Protein AF-0000000067174145 (afdb_homodimer)

Nearest PDB structures (foldseek):
  3rpp-assembly1_A  TM=6.676E-01  e=1.504E-06  Homo sapiens
  5cnw-assembly1_A  TM=6.931E-01  e=2.885E-06  Deinococcus radiodurans R1 = ATCC 13939 = DSM 20539
  3rpp-assembly2_B  TM=6.486E-01  e=1.770E-06  Homo sapiens
  6ghb-assembly2_D  TM=6.684E-01  e=1.829E-05  Geobacillus kaustophilus HTA426
  6gho-assembly1_B  TM=6.314E-01  e=4.862E-05  Geobacillus kaustophilus HTA426

Sequence (446 aa):
MQVKPGTVVLFSDVVCGWATVALHRFYQARERAGLSDALHVDHQLYLLEDVNRFPIPKRFLDSEIPVVGALAPDFGWAPWQGEASEWPITSLLANEAVHAAKRQSPKAAEQLDMAIRHAFFTDSRPISLLHEIVDIAGGCADVDAEALRRDLDEGTARAEMMRTYRAHADDVQGSPHFFLADGSDVHNPGIELHWEGEPGSGFPVVDTDDPSAIDELVRRAANMQVKPGTVVLFSDVVCGWATVALHRFYQARERAGLSDALHVDHQLYLLEDVNRFPIPKRFLDSEIPVVGALAPDFGWAPWQGEASEWPITSLLANEAVHAAKRQSPKAAEQLDMAIRHAFFTDSRPISLLHEIVDIAGGCADVDAEALRRDLDEGTARAEMMRTYRAHADDVQGSPHFFLADGSDVHNPGIELHWEGEPGSGFPVVDTDDPSAIDELVRRAAN

Organism: Mycolicibacterium smegmatis (strain ATCC 700084 / mc(2)155) (NCBI:txid246196)

pLDDT: mean 97.13, std 3.74, range [70.5, 99.0]

Foldseek 3Di:
DADDAQEKEKEAFLQDLLLLLLLVLLCVLCVVVVSNPRHFYHYAYDWVCVVVVFFPDLLLVQQAQVVSCVSPVPLQFDRQDDDPVLAARGCLLLSLLLQQLVVQHRLSSSQLSNLLSCCVGHVNHRSVDLVSSLVSSVPGPSGPSVSSSVCSVVVVRPPVRVVVCVVCNVVAPHHIKIAANVGDIDDSFQWDWDWDDDRSPTHIDTPTGDSCRSSVVSVRSND/DADDAQEKEKEAFLQDLLLLLLLVLLCVLCVVVVCNPRHFYRYAYDWVCVVVVFFPDLLLVQQAQVVSCVSPVVLQFDRQDDDPVLAARGCLLLSLLLQQLVVQHRLSSSQLSNLLSCCVGHVNHRSVDLVSSLVSSVPGPSGPSVSSSVCSVVVVRPPVRVVVCVVCNVVAPHPIKIAANVGDIDDSFQWDWDWDDDRSPTHIDTPTGDSCRSSVVSVRSND

Solvent-accessible surface area (backbone atoms only — not comparable to full-atom values): 23559 Å² total; per-residue (Å²): 133,92,45,55,83,38,25,34,37,34,31,29,34,74,84,34,61,63,29,49,47,52,48,55,49,37,55,52,41,28,48,76,69,70,29,69,89,57,50,42,64,46,79,39,56,39,59,56,41,68,76,70,68,44,62,48,53,61,57,44,46,62,41,39,47,65,54,49,25,70,77,40,64,87,74,49,65,43,77,77,75,59,60,52,44,54,34,49,33,46,56,65,59,43,51,37,47,27,48,40,30,38,74,76,30,58,65,17,16,53,51,43,44,52,51,52,32,42,34,43,41,46,62,44,43,42,51,46,35,68,68,51,45,36,56,57,28,61,75,36,92,67,38,60,31,69,61,45,47,52,35,63,44,37,28,70,33,30,32,65,48,39,50,54,26,70,72,40,52,88,77,50,89,47,61,23,24,38,36,29,50,88,68,52,69,44,64,42,67,36,54,41,66,48,72,44,69,54,89,59,76,31,39,70,41,76,75,43,78,39,75,62,41,38,47,49,50,48,56,59,32,71,106,132,92,42,55,84,38,27,34,36,33,30,28,34,75,84,36,61,62,28,49,48,50,49,56,50,35,54,50,42,29,48,76,69,71,29,70,89,57,51,44,64,45,80,40,56,39,59,57,41,69,76,69,70,44,62,47,52,63,55,44,47,65,41,38,48,65,53,51,26,70,77,39,65,86,74,49,66,43,77,77,76,59,60,52,43,53,34,49,32,46,57,65,60,43,51,38,48,27,49,39,29,40,73,76,31,58,65,15,16,53,50,44,43,51,50,50,32,42,33,45,43,47,64,44,42,44,49,46,34,68,68,51,45,36,55,56,28,63,75,37,92,66,38,62,31,68,61,45,47,52,35,63,44,39,27,69,32,31,32,65,47,40,50,54,24,70,72,40,52,88,78,49,89,47,62,23,23,39,35,29,49,88,67,51,68,44,65,42,67,38,54,43,66,48,73,45,70,54,88,58,77,29,40,68,41,78,73,43,78,38,74,62,42,38,46,50,52,48,56,59,33,72,106

InterPro domains:
  IPR036249 Thioredoxin-like superfamily [SSF52833] (5-183)

Radius of gyration: 23.61 Å; Cα contacts (8 Å, |Δi|>4): 870; chains: 2; bounding box: 44×69×48 Å

Structure (mmCIF, N/CA/C/O backbone):
data_AF-0000000067174145-model_v1
#
loop_
_entity.id
_entity.type
_entity.pdbx_description
1 polymer 'Dithiol-disulfide isomerase'
#
loop_
_atom_site.group_PDB
_atom_site.id
_atom_site.type_symbol
_atom_site.label_atom_id
_atom_site.label_alt_id
_atom_site.label_comp_id
_atom_site.label_asym_id
_atom_site.label_entity_id
_atom_site.label_seq_id
_atom_site.pdbx_PDB_ins_code
_atom_site.Cartn_x
_atom_site.Cartn_y
_atom_site.Cartn_z
_atom_site.occupancy
_atom_site.B_iso_or_equiv
_atom_site.auth_seq_id
_atom_site.auth_comp_id
_atom_site.auth_asym_id
_atom_site.auth_atom_id
_atom_site.pdbx_PDB_model_num
ATOM 1 N N . MET A 1 1 ? -18.219 23.094 -0.366 1 81.75 1 MET A N 1
ATOM 2 C CA . MET A 1 1 ? -18.156 22.078 0.681 1 81.75 1 MET A CA 1
ATOM 3 C C . MET A 1 1 ? -18.703 22.609 1.998 1 81.75 1 MET A C 1
ATOM 5 O O . MET A 1 1 ? -18.438 23.766 2.367 1 81.75 1 MET A O 1
ATOM 9 N N . GLN A 1 2 ? -19.562 21.906 2.637 1 86.88 2 GLN A N 1
ATOM 10 C CA . GLN A 1 2 ? -20.109 22.312 3.928 1 86.88 2 GLN A CA 1
ATOM 11 C C . GLN A 1 2 ? -19.234 21.797 5.074 1 86.88 2 GLN A C 1
ATOM 13 O O . GLN A 1 2 ? -18.953 20.609 5.148 1 86.88 2 GLN A O 1
ATOM 18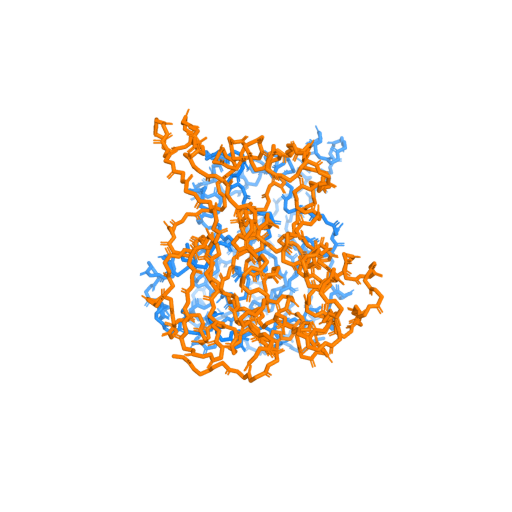 N N . VAL A 1 3 ? -18.766 22.734 5.945 1 95.44 3 VAL A N 1
ATOM 19 C CA . VAL A 1 3 ? -17.922 22.422 7.094 1 95.44 3 VAL A CA 1
ATOM 20 C C . VAL A 1 3 ? -18.703 22.625 8.383 1 95.44 3 VAL A C 1
ATOM 22 O O . VAL A 1 3 ? -19.328 23.656 8.578 1 95.44 3 VAL A O 1
ATOM 25 N N . LYS A 1 4 ? -18.75 21.688 9.297 1 92.44 4 LYS A N 1
ATOM 26 C CA . LYS A 1 4 ? -19.453 21.75 10.57 1 92.44 4 LYS A CA 1
ATOM 27 C C . LYS A 1 4 ? -18.797 22.734 11.531 1 92.44 4 LYS A C 1
ATOM 29 O O . LYS A 1 4 ? -17.562 22.812 11.594 1 92.44 4 LYS A O 1
ATOM 34 N N . PRO A 1 5 ? -19.656 23.391 12.266 1 90.38 5 PRO A N 1
ATOM 35 C CA . PRO A 1 5 ? -19.047 24.234 13.297 1 90.38 5 PRO A CA 1
ATOM 36 C C . PRO A 1 5 ? -18.172 23.438 14.266 1 90.38 5 PRO A C 1
ATOM 38 O O . PRO A 1 5 ? -18.484 22.297 14.594 1 90.38 5 PRO A O 1
ATOM 41 N N . GLY A 1 6 ? -17.078 24.062 14.734 1 92.25 6 GLY A N 1
ATOM 42 C CA . GLY A 1 6 ? -16.172 23.406 15.656 1 92.25 6 GLY A CA 1
ATOM 43 C C . GLY A 1 6 ? -15.195 22.469 14.969 1 92.25 6 GLY A C 1
ATOM 44 O O . GLY A 1 6 ? -14.516 21.672 15.633 1 92.25 6 GLY A O 1
ATOM 45 N N . THR A 1 7 ? -15.18 22.547 13.625 1 95.94 7 THR A N 1
ATOM 46 C CA . THR A 1 7 ? -14.242 21.703 12.883 1 95.94 7 THR A CA 1
ATOM 47 C C . THR A 1 7 ? -13.516 22.516 11.82 1 95.94 7 THR A C 1
ATOM 49 O O . THR A 1 7 ? -14 23.562 11.391 1 95.94 7 THR A O 1
ATOM 52 N N . VAL A 1 8 ? -12.344 22.078 11.453 1 97.88 8 VAL A N 1
ATOM 53 C CA . VAL A 1 8 ? -11.656 22.484 10.234 1 97.88 8 VAL A CA 1
ATOM 54 C C . VAL A 1 8 ? -11.445 21.266 9.336 1 97.88 8 VAL A C 1
ATOM 56 O O . VAL A 1 8 ? -10.953 20.234 9.789 1 97.88 8 VAL A O 1
ATOM 59 N N . VAL A 1 9 ? -11.922 21.391 8.133 1 98.5 9 VAL A N 1
ATOM 60 C CA . VAL A 1 9 ? -11.672 20.312 7.184 1 98.5 9 VAL A CA 1
ATOM 61 C C . VAL A 1 9 ? -10.273 20.469 6.582 1 98.5 9 VAL A C 1
ATOM 63 O O . VAL A 1 9 ? -9.906 21.547 6.129 1 98.5 9 VAL A O 1
ATOM 66 N N . LEU A 1 10 ? -9.492 19.484 6.633 1 98.81 10 LEU A N 1
ATOM 67 C CA . LEU A 1 10 ? -8.148 19.5 6.074 1 98.81 10 LEU A CA 1
ATOM 68 C C . LEU A 1 10 ? -7.992 18.438 4.996 1 98.81 10 LEU A C 1
ATOM 70 O O . LEU A 1 10 ? -8.086 17.234 5.277 1 98.81 10 LEU A O 1
ATOM 74 N N . PHE A 1 11 ? -7.84 18.812 3.756 1 98.94 11 PHE A N 1
ATOM 75 C CA . PHE A 1 11 ? -7.355 17.906 2.719 1 98.94 11 PHE A CA 1
ATOM 76 C C . PHE A 1 11 ? -5.836 17.828 2.725 1 98.94 11 PHE A C 1
ATOM 78 O O . PHE A 1 11 ? -5.16 18.859 2.559 1 98.94 11 PHE A O 1
ATOM 85 N N . SER A 1 12 ? -5.297 16.672 2.951 1 98.88 12 SER A N 1
ATOM 86 C CA . SER A 1 12 ? -3.85 16.5 2.996 1 98.88 12 SER A CA 1
ATOM 87 C C . SER A 1 12 ? -3.465 15.039 2.756 1 98.88 12 SER A C 1
ATOM 89 O O . SER A 1 12 ? -4.332 14.172 2.635 1 98.88 12 SER A O 1
ATOM 91 N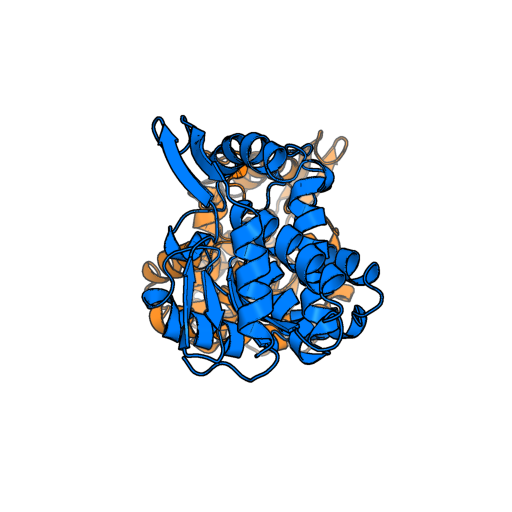 N . ASP A 1 13 ? -2.229 14.812 2.535 1 98.94 13 ASP A N 1
ATOM 92 C CA . ASP A 1 13 ? -1.572 13.508 2.57 1 98.94 13 ASP A CA 1
ATOM 93 C C . ASP A 1 13 ? -0.642 13.391 3.775 1 98.94 13 ASP A C 1
ATOM 95 O O . ASP A 1 13 ? 0.104 14.328 4.082 1 98.94 13 ASP A O 1
ATOM 99 N N . VAL A 1 14 ? -0.63 12.273 4.441 1 98.94 14 VAL A N 1
ATOM 100 C CA . VAL A 1 14 ? 0.154 12.086 5.656 1 98.94 14 VAL A CA 1
ATOM 101 C C . VAL A 1 14 ? 1.643 12.188 5.332 1 98.94 14 VAL A C 1
ATOM 103 O O . VAL A 1 14 ? 2.465 12.391 6.227 1 98.94 14 VAL A O 1
ATOM 106 N N . VAL A 1 15 ? 2.031 12.148 4.066 1 98.88 15 VAL A N 1
ATOM 107 C CA . VAL A 1 15 ? 3.447 12.117 3.711 1 98.88 15 VAL A CA 1
ATOM 108 C C . VAL A 1 15 ? 3.889 13.5 3.238 1 98.88 15 VAL A C 1
ATOM 110 O O . VAL A 1 15 ? 5.012 13.672 2.758 1 98.88 15 VAL A O 1
AT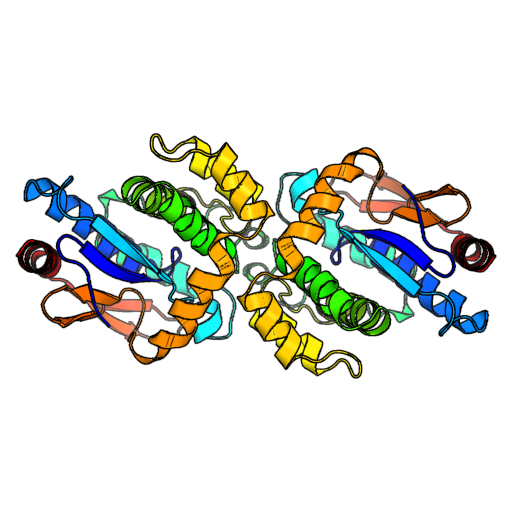OM 113 N N . CYS A 1 16 ? 3.051 14.461 3.314 1 98.81 16 CYS A N 1
ATOM 114 C CA . CYS A 1 16 ? 3.393 15.82 2.914 1 98.81 16 CYS A CA 1
ATOM 115 C C . CYS A 1 16 ? 4.047 16.578 4.062 1 98.81 16 CYS A C 1
ATOM 117 O O . CYS A 1 16 ? 3.406 16.844 5.082 1 98.81 16 CYS A O 1
ATOM 119 N N . GLY A 1 17 ? 5.254 16.984 3.863 1 98.62 17 GLY A N 1
ATOM 120 C CA . GLY A 1 17 ? 5.98 17.719 4.887 1 98.62 17 GLY A CA 1
ATOM 121 C C . GLY A 1 17 ? 5.348 19.062 5.219 1 98.62 17 GLY A C 1
ATOM 122 O O . GLY A 1 17 ? 5.336 19.469 6.379 1 98.62 17 GLY A O 1
ATOM 123 N N . TRP A 1 18 ? 4.832 19.734 4.234 1 98.56 18 TRP A N 1
ATOM 124 C CA . TRP A 1 18 ? 4.211 21.047 4.438 1 98.56 18 TRP A CA 1
ATOM 125 C C . TRP A 1 18 ? 2.934 20.922 5.258 1 98.56 18 TRP A C 1
ATOM 127 O O . TRP A 1 18 ? 2.684 21.719 6.156 1 98.56 18 TRP A O 1
ATOM 137 N N . ALA A 1 19 ? 2.17 19.906 4.953 1 98.88 19 ALA A N 1
ATOM 138 C CA . ALA A 1 19 ? 0.978 19.641 5.754 1 98.88 19 ALA A CA 1
ATOM 139 C C . ALA A 1 19 ? 1.351 19.281 7.195 1 98.88 19 ALA A C 1
ATOM 141 O O . ALA A 1 19 ? 0.625 19.625 8.133 1 98.88 19 ALA A O 1
ATOM 142 N N . THR A 1 20 ? 2.445 18.609 7.363 1 98.94 20 THR A N 1
ATOM 143 C CA . THR A 1 20 ? 2.916 18.234 8.695 1 98.94 20 THR A CA 1
ATOM 144 C C . THR A 1 20 ? 3.287 19.484 9.5 1 98.94 20 THR A C 1
ATOM 146 O O . THR A 1 20 ? 2.914 19.609 10.664 1 98.94 20 THR A O 1
ATOM 149 N N . VAL A 1 21 ? 3.965 20.391 8.852 1 98.88 21 VAL A N 1
ATOM 150 C CA . VAL A 1 21 ? 4.293 21.656 9.5 1 98.88 21 VAL A CA 1
ATOM 151 C C . VAL A 1 21 ? 3.008 22.391 9.891 1 98.88 21 VAL A C 1
ATOM 153 O O . VAL A 1 21 ? 2.863 22.844 11.023 1 98.88 21 VAL A O 1
ATOM 156 N N . ALA A 1 22 ? 2.08 22.5 8.969 1 98.81 22 ALA A N 1
ATOM 157 C CA . ALA A 1 22 ? 0.828 23.203 9.203 1 98.81 22 ALA A CA 1
ATOM 158 C C . ALA A 1 22 ? 0.054 22.594 10.367 1 98.81 22 ALA A C 1
ATOM 160 O O . ALA A 1 22 ? -0.453 23.312 11.234 1 98.81 22 ALA A O 1
ATOM 161 N N . LEU A 1 23 ? -0.025 21.297 10.422 1 98.81 23 LEU A N 1
ATOM 162 C CA . LEU A 1 23 ? -0.75 20.609 11.477 1 98.81 23 LEU A CA 1
ATOM 163 C C . LEU A 1 23 ? -0.052 20.781 12.82 1 98.81 23 LEU A C 1
ATOM 165 O O . LEU A 1 23 ? -0.708 20.984 13.844 1 98.81 23 LEU A O 1
ATOM 169 N N . HIS A 1 24 ? 1.237 20.641 12.789 1 98.75 24 HIS A N 1
ATOM 170 C CA . HIS A 1 24 ? 2.025 20.844 14 1 98.75 24 HIS A CA 1
ATOM 171 C C . HIS A 1 24 ? 1.768 22.219 14.594 1 98.75 24 HIS A C 1
ATOM 173 O O . HIS A 1 24 ? 1.488 22.344 15.789 1 98.75 24 HIS A O 1
ATOM 179 N N . ARG A 1 25 ? 1.806 23.234 13.789 1 98.62 25 ARG A N 1
ATOM 180 C CA . ARG A 1 25 ? 1.534 24.609 14.211 1 98.62 25 ARG A CA 1
ATOM 181 C C . ARG A 1 25 ? 0.078 24.766 14.633 1 98.62 25 ARG A C 1
ATOM 183 O O . ARG A 1 25 ? -0.216 25.469 15.609 1 98.62 25 ARG A O 1
ATOM 190 N N . PHE A 1 26 ? -0.801 24.125 13.891 1 98.69 26 PHE A N 1
ATOM 191 C CA . PHE A 1 26 ? -2.227 24.219 14.18 1 98.69 26 PHE A CA 1
ATOM 192 C C . PHE A 1 26 ? -2.529 23.688 15.578 1 98.69 26 PHE A C 1
ATOM 194 O O . PHE A 1 26 ? -3.238 24.344 16.344 1 98.69 26 PHE A O 1
ATOM 201 N N . TYR A 1 27 ? -1.997 22.516 15.914 1 98.5 27 TYR A N 1
ATOM 202 C CA . TYR A 1 27 ? -2.279 21.922 17.203 1 98.5 27 TYR A CA 1
ATOM 203 C C . TYR A 1 27 ? -1.703 22.75 18.344 1 98.5 27 TYR A C 1
ATOM 205 O O . TYR A 1 27 ? -2.318 22.891 19.406 1 98.5 27 TYR A O 1
ATOM 213 N N . GLN A 1 28 ? -0.579 23.359 18.141 1 98.06 28 GLN A N 1
ATOM 214 C CA . GLN A 1 28 ? -0.002 24.25 19.141 1 98.06 28 GLN A CA 1
ATOM 215 C C . GLN A 1 28 ? -0.863 25.5 19.312 1 98.06 28 GLN A C 1
ATOM 217 O O . GLN A 1 28 ? -1.143 25.906 20.438 1 98.06 28 GLN A O 1
ATOM 222 N N . ALA A 1 29 ? -1.245 26.062 18.203 1 98.31 29 ALA A N 1
ATOM 223 C CA . ALA A 1 29 ? -2.086 27.266 18.25 1 98.31 29 ALA A CA 1
ATOM 224 C C . ALA A 1 29 ? -3.424 26.969 18.922 1 98.31 29 ALA A C 1
ATOM 226 O O . ALA A 1 29 ? -3.91 27.766 19.719 1 98.31 29 ALA A O 1
ATOM 227 N N . ARG A 1 30 ? -3.986 25.859 18.562 1 98.31 30 ARG A N 1
ATOM 228 C CA . ARG A 1 30 ? -5.25 25.438 19.156 1 98.31 30 ARG A CA 1
ATOM 229 C C . ARG A 1 30 ? -5.137 25.312 20.672 1 98.31 30 ARG A C 1
ATOM 231 O O . ARG A 1 30 ? -6.031 25.734 21.391 1 98.31 30 ARG A O 1
ATOM 238 N N . GLU A 1 31 ? -4.074 24.688 21.109 1 97.94 31 GLU A N 1
ATOM 239 C CA . GLU A 1 31 ? -3.83 24.531 22.547 1 97.94 31 GLU A CA 1
ATOM 240 C C . GLU A 1 31 ? -3.672 25.875 23.234 1 97.94 31 GLU A C 1
ATOM 242 O O . GLU A 1 31 ? -4.258 26.109 24.281 1 97.94 31 GLU A O 1
ATOM 247 N N . ARG A 1 32 ? -2.904 26.797 22.688 1 97.5 32 ARG A N 1
ATOM 248 C CA . ARG A 1 32 ? -2.688 28.125 23.25 1 97.5 32 ARG A CA 1
ATOM 249 C C . ARG A 1 32 ? -4.004 28.875 23.375 1 97.5 32 ARG A C 1
ATOM 251 O O . ARG A 1 32 ? -4.191 29.656 24.312 1 97.5 32 ARG A O 1
ATOM 258 N N . ALA A 1 33 ? -4.895 28.578 22.469 1 97.25 33 ALA A N 1
ATOM 259 C CA . ALA A 1 33 ? -6.172 29.297 22.438 1 97.25 33 ALA A CA 1
ATOM 260 C C . ALA A 1 33 ? -7.184 28.641 23.375 1 97.25 33 ALA A C 1
ATOM 262 O O . ALA A 1 33 ? -8.305 29.141 23.531 1 97.25 33 ALA A O 1
ATOM 263 N N . GLY A 1 34 ? -6.852 27.516 24 1 97.25 34 GLY A N 1
ATOM 264 C CA . GLY A 1 34 ? -7.754 26.812 24.891 1 97.25 34 GLY A CA 1
ATOM 265 C C . GLY A 1 34 ? -8.875 26.094 24.172 1 97.25 34 GLY A C 1
ATOM 266 O O . GLY A 1 34 ? -9.969 25.953 24.703 1 97.25 34 GLY A O 1
ATOM 267 N N . LEU A 1 35 ? -8.625 25.625 22.953 1 97.19 35 LEU A N 1
ATOM 268 C CA . LEU A 1 35 ? -9.688 25.094 22.109 1 97.19 35 LEU A CA 1
ATOM 269 C C . LEU A 1 35 ? -9.453 23.609 21.828 1 97.19 35 LEU A C 1
ATOM 271 O O . LEU A 1 35 ? -10.023 23.062 20.891 1 97.19 35 LEU A O 1
ATOM 275 N N . SER A 1 36 ? -8.648 22.922 22.625 1 95.81 36 SER A N 1
ATOM 276 C CA . SER A 1 36 ? -8.242 21.547 22.375 1 95.81 36 SER A CA 1
ATOM 277 C C . SER A 1 36 ? -9.438 20.609 22.359 1 95.81 36 SER A C 1
ATOM 279 O O . SER A 1 36 ? -9.461 19.609 21.625 1 95.81 36 SER A O 1
ATOM 281 N N . ASP A 1 37 ? -10.469 20.953 23.047 1 94.62 37 ASP A N 1
ATOM 282 C CA . ASP A 1 37 ? -11.633 20.078 23.125 1 94.62 37 ASP A CA 1
ATOM 283 C C . ASP A 1 37 ? -12.789 20.641 22.297 1 94.62 37 ASP A C 1
ATOM 285 O O . ASP A 1 37 ? -13.812 19.969 22.125 1 94.62 37 ASP A O 1
ATOM 289 N N . ALA A 1 38 ? -12.578 21.797 21.719 1 95.5 38 ALA A N 1
ATOM 290 C CA . ALA A 1 38 ? -13.703 22.484 21.078 1 95.5 38 ALA A CA 1
ATOM 291 C C . ALA A 1 38 ? -13.516 22.547 19.562 1 95.5 38 ALA A C 1
ATOM 293 O O . ALA A 1 38 ? -14.484 22.703 18.828 1 95.5 38 ALA A O 1
ATOM 294 N N . LEU A 1 39 ? -12.281 22.438 19.141 1 97.56 39 LEU A N 1
ATOM 295 C CA . LEU A 1 39 ? -11.961 22.531 17.719 1 97.56 39 LEU A CA 1
ATOM 296 C C . LEU A 1 39 ? -11.227 21.297 17.234 1 97.56 39 LEU A C 1
ATOM 298 O O . LEU A 1 39 ? -10.172 20.938 17.766 1 97.56 39 LEU A O 1
ATOM 302 N N . HIS A 1 40 ? -11.805 20.641 16.25 1 97.62 40 HIS A N 1
ATOM 303 C CA . HIS A 1 40 ? -11.227 19.406 15.758 1 97.62 40 HIS A CA 1
ATOM 304 C C . HIS A 1 40 ? -10.891 19.5 14.273 1 97.62 40 HIS A C 1
ATOM 306 O O . HIS A 1 40 ? -11.523 20.266 13.539 1 97.62 40 HIS A O 1
ATOM 312 N N . VAL A 1 41 ? -9.938 18.734 13.875 1 98.56 41 VAL A N 1
ATOM 313 C CA . VAL A 1 41 ? -9.602 18.578 12.461 1 98.56 41 VAL A CA 1
ATOM 314 C C . VAL A 1 41 ? -10.406 17.438 11.852 1 98.56 41 VAL A C 1
ATOM 316 O O . VAL A 1 41 ? -10.445 16.328 12.398 1 98.56 41 VAL A O 1
ATOM 319 N N . ASP A 1 42 ? -11.109 17.688 10.852 1 98.38 42 ASP A N 1
ATOM 320 C CA . ASP A 1 42 ? -11.711 16.656 10.008 1 98.38 42 ASP A CA 1
ATOM 321 C C . ASP A 1 42 ? -10.797 16.312 8.836 1 98.38 42 ASP A C 1
ATOM 323 O O . ASP A 1 42 ? -10.859 16.953 7.785 1 98.38 42 ASP A O 1
ATOM 327 N N . HIS A 1 43 ? -10.031 15.258 9 1 98.69 43 HIS A N 1
ATOM 328 C CA . HIS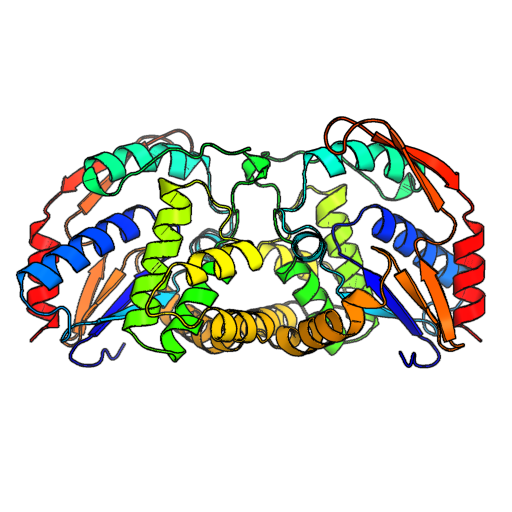 A 1 43 ? -9.055 14.836 8 1 98.69 43 HIS A CA 1
ATOM 329 C C . HIS A 1 43 ? -9.742 14.32 6.742 1 98.69 43 HIS A C 1
ATOM 331 O O . HIS A 1 43 ? -10.617 13.453 6.82 1 98.69 43 HIS A O 1
ATOM 337 N N . GLN A 1 44 ? -9.398 14.867 5.629 1 98.75 44 GLN A N 1
ATOM 338 C CA . GLN A 1 44 ? -9.789 14.391 4.305 1 98.75 44 GLN A CA 1
ATOM 339 C C . GLN A 1 44 ? -8.562 14.055 3.459 1 98.75 44 GLN A C 1
ATOM 341 O O . GLN A 1 44 ? -7.477 14.602 3.688 1 98.75 44 GLN A O 1
ATOM 346 N N . LEU A 1 45 ? -8.773 13.195 2.5 1 98.88 45 LEU A N 1
ATOM 347 C CA . LEU A 1 45 ? -7.664 12.688 1.702 1 98.88 45 LEU A CA 1
ATOM 348 C C . LEU A 1 45 ? -7.355 13.625 0.541 1 98.88 45 LEU A C 1
ATOM 350 O O . LEU A 1 45 ? -8.266 14.102 -0.139 1 98.88 45 LEU A O 1
ATOM 354 N N . TYR A 1 46 ? -6.207 13.938 0.35 1 98.81 46 TYR A N 1
ATOM 355 C CA . TYR A 1 46 ? -5.617 14.422 -0.892 1 98.81 46 TYR A CA 1
ATOM 356 C C . TYR A 1 46 ? -4.379 13.617 -1.261 1 98.81 46 TYR A C 1
ATOM 358 O O . TYR A 1 46 ? -3.264 13.961 -0.86 1 98.81 46 TYR A O 1
ATOM 366 N N . LEU A 1 47 ? -4.551 12.625 -2.07 1 98.81 47 LEU A N 1
ATOM 367 C CA . LEU A 1 47 ? -3.555 11.586 -2.305 1 98.81 47 LEU A CA 1
ATOM 368 C C . LEU A 1 47 ? -2.547 12.031 -3.359 1 98.81 47 LEU A C 1
ATOM 370 O O . LEU A 1 47 ? -2.816 11.93 -4.559 1 98.81 47 LEU A O 1
ATOM 374 N N . LEU A 1 48 ? -1.394 12.352 -2.955 1 98.62 48 LEU A N 1
ATOM 375 C CA . LEU A 1 48 ? -0.413 12.992 -3.826 1 98.62 48 LEU A CA 1
ATOM 376 C C . LEU A 1 48 ? 0.094 12.016 -4.883 1 98.62 48 LEU A C 1
ATOM 378 O O . LEU A 1 48 ? 0.329 12.406 -6.031 1 98.62 48 LEU A O 1
ATOM 382 N N . GLU A 1 49 ? 0.321 10.734 -4.516 1 98.69 49 GLU A N 1
ATOM 383 C CA . GLU A 1 49 ? 0.804 9.758 -5.488 1 98.69 49 GLU A CA 1
ATOM 384 C C . GLU A 1 49 ? -0.196 9.578 -6.629 1 98.69 49 GLU A C 1
ATOM 386 O O . GLU A 1 49 ? 0.188 9.234 -7.75 1 98.69 49 GLU A O 1
ATOM 391 N N . ASP A 1 50 ? -1.466 9.734 -6.316 1 98.38 50 ASP A N 1
ATOM 392 C CA . ASP A 1 50 ? -2.518 9.648 -7.324 1 98.38 50 ASP A CA 1
ATOM 393 C C . ASP A 1 50 ? -2.582 10.922 -8.164 1 98.38 50 ASP A C 1
ATOM 395 O O . ASP A 1 50 ? -2.693 10.859 -9.391 1 98.38 50 ASP A O 1
ATOM 399 N N . VAL A 1 51 ? -2.508 12.117 -7.543 1 97.81 51 VAL A N 1
ATOM 400 C CA . VAL A 1 51 ? -2.545 13.414 -8.211 1 97.81 51 VAL A CA 1
ATOM 401 C C . VAL A 1 51 ? -1.384 13.516 -9.195 1 97.81 51 VAL A C 1
ATOM 403 O O . VAL A 1 51 ? -1.565 13.961 -10.336 1 97.81 51 VAL A O 1
ATOM 406 N N . ASN A 1 52 ? -0.24 13.07 -8.758 1 96.19 52 ASN A N 1
ATOM 407 C CA . ASN A 1 52 ? 0.98 13.227 -9.539 1 96.19 52 ASN A CA 1
ATOM 408 C C . ASN A 1 52 ? 1.213 12.031 -10.461 1 96.19 52 ASN A C 1
ATOM 410 O O . ASN A 1 52 ? 2.004 12.117 -11.406 1 96.19 52 ASN A O 1
ATOM 414 N N . ARG A 1 53 ? 0.564 10.898 -10.203 1 97.56 53 ARG A N 1
ATOM 415 C CA . ARG A 1 53 ? 0.684 9.633 -10.922 1 97.56 53 ARG A CA 1
ATOM 416 C C . ARG A 1 53 ? 2.119 9.117 -10.891 1 97.56 53 ARG A C 1
ATOM 418 O O . ARG A 1 53 ? 2.648 8.68 -11.914 1 97.56 53 ARG A O 1
ATOM 425 N N . PHE A 1 54 ? 2.787 9.234 -9.734 1 97.06 54 PHE A N 1
ATOM 426 C CA . PHE A 1 54 ? 4.078 8.617 -9.453 1 97.06 54 PHE A CA 1
ATOM 427 C C . PHE A 1 54 ? 4.23 8.328 -7.965 1 97.06 54 PHE A C 1
ATOM 429 O O . PHE A 1 54 ? 3.506 8.891 -7.141 1 97.06 54 PHE A O 1
ATOM 436 N N . PRO A 1 55 ? 5.141 7.367 -7.594 1 98.31 55 PRO A N 1
ATOM 437 C CA . PRO A 1 55 ? 5.332 7.02 -6.184 1 98.31 55 PRO A CA 1
ATOM 438 C C . PRO A 1 55 ? 5.773 8.211 -5.336 1 98.31 55 PRO A C 1
ATOM 440 O O . PRO A 1 55 ? 6.215 9.227 -5.875 1 98.31 55 PRO A O 1
ATOM 443 N N . ILE A 1 56 ? 5.535 8.125 -3.936 1 98 56 ILE A N 1
ATOM 444 C CA . ILE A 1 56 ? 6.109 9.117 -3.035 1 98 56 ILE A CA 1
ATOM 445 C C . ILE A 1 56 ? 7.586 9.32 -3.363 1 98 56 ILE A C 1
ATOM 447 O O . ILE A 1 56 ? 8.391 8.391 -3.23 1 98 56 ILE A O 1
ATOM 451 N N . PRO A 1 57 ? 7.934 10.461 -3.748 1 95.94 57 PRO A N 1
ATOM 452 C CA . PRO A 1 57 ? 9.289 10.664 -4.273 1 95.94 57 PRO A CA 1
ATOM 453 C C . PRO A 1 57 ? 10.312 10.93 -3.178 1 95.94 57 PRO A C 1
ATOM 455 O O . PRO A 1 57 ? 10.336 12.016 -2.598 1 95.94 57 PRO A O 1
ATOM 458 N N . LYS A 1 58 ? 11.133 9.953 -2.945 1 96.81 58 LYS A N 1
ATOM 459 C CA . LYS A 1 58 ? 12.125 10.078 -1.879 1 96.81 58 LYS A CA 1
ATOM 460 C C . LYS A 1 58 ? 13.047 11.266 -2.115 1 96.81 58 LYS A C 1
ATOM 462 O O . LYS A 1 58 ? 13.328 12.039 -1.194 1 96.81 58 LYS A O 1
ATOM 467 N N . ARG A 1 59 ? 13.492 11.477 -3.311 1 93.44 59 ARG A N 1
ATOM 468 C CA . ARG A 1 59 ? 14.461 12.523 -3.607 1 93.44 59 ARG A CA 1
ATOM 469 C C . ARG A 1 59 ? 13.859 13.906 -3.363 1 93.44 59 ARG A C 1
ATOM 471 O O . ARG A 1 59 ? 14.555 14.82 -2.914 1 93.44 59 ARG A O 1
ATOM 478 N N . PHE A 1 60 ? 12.523 14 -3.719 1 94 60 PHE A N 1
ATOM 479 C CA . PHE A 1 60 ? 11.836 15.25 -3.438 1 94 60 PHE A CA 1
ATOM 480 C C . PHE A 1 60 ? 11.805 15.531 -1.938 1 94 60 PHE A C 1
ATOM 482 O O . PHE A 1 60 ? 12.148 16.625 -1.498 1 94 60 PHE A O 1
ATOM 489 N N . LEU A 1 61 ? 11.469 14.555 -1.21 1 96.25 61 LEU A N 1
ATOM 490 C CA . LEU A 1 61 ? 11.312 14.727 0.229 1 96.25 61 LEU A CA 1
ATOM 491 C C . LEU A 1 61 ? 12.664 14.906 0.909 1 96.25 61 LEU A C 1
ATOM 493 O O . LEU A 1 61 ? 12.773 15.633 1.899 1 96.25 61 LEU A O 1
ATOM 497 N N . ASP A 1 62 ? 13.688 14.273 0.368 1 95.38 62 ASP A N 1
ATOM 498 C CA . ASP A 1 62 ? 15.039 14.484 0.889 1 95.38 62 ASP A CA 1
ATOM 499 C C . ASP A 1 62 ? 15.43 15.961 0.82 1 95.38 62 ASP A C 1
ATOM 501 O O . ASP A 1 62 ? 16.141 16.453 1.695 1 95.38 62 ASP A O 1
ATOM 505 N N . SER A 1 63 ? 15 16.594 -0.209 1 95.06 63 SER A N 1
ATOM 506 C CA . SER A 1 63 ? 15.297 18.016 -0.381 1 95.06 63 SER A CA 1
ATOM 507 C C . SER A 1 63 ? 14.375 18.891 0.461 1 95.06 63 SER A C 1
ATOM 509 O O . SER A 1 63 ? 14.75 19.984 0.885 1 95.06 63 SER A O 1
ATOM 511 N N . GLU A 1 64 ? 13.164 18.438 0.753 1 95.94 64 GLU A N 1
ATOM 512 C CA . GLU A 1 64 ? 12.156 19.203 1.473 1 95.94 64 GLU A CA 1
ATOM 513 C C . GLU A 1 64 ? 12.375 19.125 2.98 1 95.94 64 GLU A C 1
ATOM 515 O O . GLU A 1 64 ? 12.141 20.109 3.695 1 95.94 64 GLU A O 1
ATOM 520 N N . ILE A 1 65 ? 12.859 18 3.465 1 97.31 65 ILE A N 1
ATOM 521 C CA . ILE A 1 65 ? 12.891 17.688 4.891 1 97.31 65 ILE A CA 1
ATOM 522 C C . ILE A 1 65 ? 13.758 18.719 5.621 1 97.31 65 ILE A C 1
ATOM 524 O O . ILE A 1 65 ? 13.336 19.281 6.633 1 97.31 65 ILE A O 1
ATOM 528 N N . PRO A 1 66 ? 14.945 19.078 5.078 1 96.5 66 PRO A N 1
ATOM 529 C CA . PRO A 1 66 ? 15.711 20.094 5.789 1 96.5 66 PRO A CA 1
ATOM 530 C C . PRO A 1 66 ? 15.008 21.453 5.797 1 96.5 66 PRO A C 1
ATOM 532 O O . PRO A 1 66 ? 15.148 22.219 6.758 1 96.5 66 PRO A O 1
ATOM 535 N N . VAL A 1 67 ? 14.281 21.75 4.777 1 97.44 67 VAL A N 1
ATOM 536 C CA . VAL A 1 67 ? 13.609 23.047 4.656 1 97.44 67 VAL A CA 1
ATOM 537 C C . VAL A 1 67 ? 12.438 23.109 5.637 1 97.44 67 VAL A C 1
ATOM 539 O O . VAL A 1 67 ? 12.328 24.062 6.418 1 97.44 67 VAL A O 1
ATOM 542 N N . VAL A 1 68 ? 11.594 22.094 5.664 1 98 68 VAL A N 1
ATOM 543 C CA . VAL A 1 68 ? 10.469 22.109 6.59 1 98 68 VAL A CA 1
ATOM 544 C C . VAL A 1 68 ? 10.977 21.922 8.023 1 98 68 VAL A C 1
ATOM 546 O O . VAL A 1 68 ? 10.375 22.438 8.969 1 98 68 VAL A O 1
ATOM 549 N N . GLY A 1 69 ? 12.078 21.219 8.164 1 98.19 69 GLY A N 1
ATOM 550 C CA . GLY A 1 69 ? 12.695 21.094 9.469 1 98.19 69 GLY A CA 1
ATOM 551 C C . GLY A 1 69 ? 13.062 22.422 10.094 1 98.19 69 GLY A C 1
ATOM 552 O O . GLY A 1 69 ? 12.938 22.609 11.305 1 98.19 69 GLY A O 1
ATOM 553 N N . ALA A 1 70 ? 13.484 23.359 9.281 1 97.62 70 ALA A N 1
ATOM 554 C CA . ALA A 1 70 ? 13.836 24.688 9.758 1 97.62 70 ALA A CA 1
ATOM 555 C C . ALA A 1 70 ? 12.586 25.469 10.18 1 97.62 70 ALA A C 1
ATOM 557 O O . ALA A 1 70 ? 12.648 26.328 11.062 1 97.62 70 ALA A O 1
ATOM 558 N N . LEU A 1 71 ? 11.477 25.156 9.562 1 98 71 LEU A N 1
ATOM 559 C CA . LEU A 1 71 ? 10.227 25.844 9.867 1 98 71 LEU A CA 1
ATOM 560 C C . LEU A 1 71 ? 9.617 25.312 11.164 1 98 71 LEU A C 1
ATOM 562 O O . LEU A 1 71 ? 8.898 26.031 11.852 1 98 71 LEU A O 1
ATOM 566 N N . ALA A 1 72 ? 9.852 24.062 11.469 1 97.94 72 ALA A N 1
ATOM 567 C CA . ALA A 1 72 ? 9.367 23.406 12.672 1 97.94 72 ALA A CA 1
ATOM 568 C C . ALA A 1 72 ? 10.461 22.547 13.312 1 97.94 72 ALA A C 1
ATOM 570 O O . ALA A 1 72 ? 10.344 21.328 13.383 1 97.94 72 ALA A O 1
ATOM 571 N N . PRO A 1 73 ? 11.453 23.188 13.93 1 97.44 73 PRO A N 1
ATOM 572 C CA . PRO A 1 73 ? 12.641 22.469 14.383 1 97.44 73 PRO A CA 1
ATOM 573 C C . PRO A 1 73 ? 12.352 21.531 15.547 1 97.44 73 PRO A C 1
ATOM 575 O O . PRO A 1 73 ? 13.094 20.562 15.766 1 97.44 73 PRO A O 1
ATOM 578 N N . ASP A 1 74 ? 11.312 21.75 16.266 1 98 74 ASP A N 1
ATOM 579 C CA . ASP A 1 74 ? 11.023 20.953 17.453 1 98 74 ASP A CA 1
ATOM 580 C C . ASP A 1 74 ? 10.25 19.688 17.078 1 98 74 ASP A C 1
ATOM 582 O O . ASP A 1 74 ? 9.953 18.859 17.953 1 98 74 ASP A O 1
ATOM 586 N N . PHE A 1 75 ? 9.898 19.5 15.828 1 98.25 75 PHE A N 1
ATOM 587 C CA . PHE A 1 75 ? 9.125 18.344 15.391 1 98.25 75 PHE A CA 1
ATOM 588 C C . PHE A 1 75 ? 9.984 17.078 15.391 1 98.25 75 PHE A C 1
ATOM 590 O O . PHE A 1 75 ? 9.469 15.977 15.531 1 98.25 75 PHE A O 1
ATOM 597 N N . GLY A 1 76 ? 11.266 17.172 15.18 1 98.25 76 GLY A N 1
ATOM 598 C CA . GLY A 1 76 ? 12.164 16.031 15.203 1 98.25 76 GLY A CA 1
ATOM 599 C C . GLY A 1 76 ? 12.414 15.438 13.836 1 98.25 76 GLY A C 1
ATOM 600 O O . GLY A 1 76 ? 12.68 14.242 13.711 1 98.25 76 GLY A O 1
ATOM 601 N N . TRP A 1 77 ? 12.43 16.281 12.812 1 98.38 77 TRP A N 1
ATOM 602 C CA . TRP A 1 77 ? 12.617 15.844 11.43 1 98.38 77 TRP A CA 1
ATOM 603 C C . TRP A 1 77 ? 13.945 15.109 11.266 1 98.38 77 TRP A C 1
ATOM 605 O O . TRP A 1 77 ? 14.953 15.508 11.844 1 98.38 77 TRP A O 1
ATOM 615 N N . ALA A 1 78 ? 13.945 14.031 10.508 1 97.69 78 ALA A N 1
ATOM 616 C CA . ALA A 1 78 ? 15.164 13.305 10.156 1 97.69 78 ALA A CA 1
ATOM 617 C C . ALA A 1 78 ? 15.086 12.773 8.727 1 97.69 78 ALA A C 1
ATOM 619 O O . ALA A 1 78 ? 14.031 12.312 8.281 1 97.69 78 ALA A O 1
ATOM 620 N N . PRO A 1 79 ? 16.219 12.859 8.008 1 96.06 79 PRO A N 1
ATOM 621 C CA . PRO A 1 79 ? 16.234 12.117 6.75 1 96.06 79 PRO A CA 1
ATOM 622 C C . PRO A 1 79 ? 15.977 10.617 6.949 1 96.06 79 PRO A C 1
ATOM 624 O O . PRO A 1 79 ? 16.156 10.102 8.055 1 96.06 79 PRO A O 1
ATOM 627 N N . TRP A 1 80 ? 15.516 9.992 5.934 1 97.88 80 TRP A N 1
ATOM 628 C CA . TRP A 1 80 ? 15.289 8.555 5.992 1 97.88 80 TRP A CA 1
ATOM 629 C C . TRP A 1 80 ? 16.578 7.809 6.32 1 97.88 80 TRP A C 1
ATOM 631 O O . TRP A 1 80 ? 17.594 7.977 5.641 1 97.88 80 TRP A O 1
ATOM 641 N N . GLN A 1 81 ? 16.5 7 7.348 1 97.5 81 GLN A N 1
ATOM 642 C CA . GLN A 1 81 ? 17.703 6.344 7.848 1 97.5 81 GLN A CA 1
ATOM 643 C C . GLN A 1 81 ? 17.734 4.867 7.461 1 97.5 81 GLN A C 1
ATOM 645 O O . GLN A 1 81 ? 18.75 4.195 7.629 1 97.5 81 GLN A O 1
ATOM 650 N N . GLY A 1 82 ? 16.656 4.328 6.938 1 95.75 82 GLY A N 1
ATOM 651 C CA . GLY A 1 82 ? 16.594 2.934 6.531 1 95.75 82 GLY A CA 1
ATOM 652 C C . GLY A 1 82 ? 17.078 2.705 5.109 1 95.75 82 GLY A C 1
ATOM 653 O O . GLY A 1 82 ? 17.578 3.629 4.461 1 95.75 82 GLY A O 1
ATOM 654 N N . GLU A 1 83 ? 17 1.439 4.66 1 96.25 83 GLU A N 1
ATOM 655 C CA . GLU A 1 83 ? 17.297 1.117 3.268 1 96.25 83 GLU A CA 1
ATOM 656 C C . GLU A 1 83 ? 16.359 1.848 2.314 1 96.25 83 GLU A C 1
ATOM 658 O O . GLU A 1 83 ? 15.172 1.987 2.594 1 96.25 83 GLU A O 1
ATOM 663 N N . ALA A 1 84 ? 16.938 2.32 1.211 1 97.56 84 ALA A N 1
ATOM 664 C CA . ALA A 1 84 ? 16.109 3.004 0.216 1 97.56 84 ALA A CA 1
ATOM 665 C C . ALA A 1 84 ? 14.961 2.115 -0.245 1 97.56 84 ALA A C 1
ATOM 667 O O . ALA A 1 84 ? 13.859 2.605 -0.515 1 97.56 84 ALA A O 1
ATOM 668 N N . SER A 1 85 ? 15.188 0.808 -0.268 1 97.75 85 SER A N 1
ATOM 669 C CA . SER A 1 85 ? 14.188 -0.127 -0.764 1 97.75 85 SER A CA 1
ATOM 670 C C . SER A 1 85 ? 13.094 -0.371 0.274 1 97.75 85 SER A C 1
ATOM 672 O O . SER A 1 85 ? 12.125 -1.088 0.01 1 97.75 85 SER A O 1
ATOM 674 N N . GLU A 1 86 ? 13.211 0.222 1.446 1 98.38 86 GLU A N 1
ATOM 675 C CA . GLU A 1 86 ? 12.18 0.122 2.471 1 98.38 86 GLU A CA 1
ATOM 676 C C . GLU A 1 86 ? 11.344 1.397 2.537 1 98.38 86 GLU A C 1
ATOM 678 O O . GLU A 1 86 ? 10.406 1.491 3.334 1 98.38 86 GLU A O 1
ATOM 683 N N . TRP A 1 87 ? 11.656 2.377 1.643 1 98.62 87 TRP A N 1
ATOM 684 C CA . TRP A 1 87 ? 10.898 3.615 1.511 1 98.62 87 TRP A CA 1
ATOM 685 C C . TRP A 1 87 ? 9.453 3.328 1.11 1 98.62 87 TRP A C 1
ATOM 687 O O . TRP A 1 87 ? 9.203 2.602 0.146 1 98.62 87 TRP A O 1
ATOM 697 N N . PRO A 1 88 ? 8.453 3.83 1.921 1 98.81 88 PRO A N 1
ATOM 698 C CA . PRO A 1 88 ? 7.066 3.646 1.487 1 98.81 88 PRO A CA 1
ATOM 699 C C . PRO A 1 88 ? 6.734 4.434 0.222 1 98.81 88 PRO A C 1
ATOM 701 O O . PRO A 1 88 ? 6.875 5.66 0.199 1 98.81 88 PRO A O 1
ATOM 704 N N . ILE A 1 89 ? 6.254 3.775 -0.81 1 98.69 89 ILE A N 1
ATOM 705 C CA . ILE A 1 89 ? 6.031 4.465 -2.076 1 98.69 89 ILE A CA 1
ATOM 706 C C . ILE A 1 89 ? 4.559 4.848 -2.203 1 98.69 89 ILE A C 1
ATOM 708 O O . ILE A 1 89 ? 4.172 5.543 -3.146 1 98.69 89 ILE A O 1
ATOM 712 N N . THR A 1 90 ? 3.723 4.391 -1.284 1 98.88 90 THR A N 1
ATOM 713 C CA . THR A 1 90 ? 2.305 4.727 -1.242 1 98.88 90 THR A CA 1
ATOM 714 C C . THR A 1 90 ? 1.87 5.062 0.182 1 98.88 90 THR A C 1
ATOM 716 O O . THR A 1 90 ? 2.365 4.469 1.144 1 98.88 90 THR A O 1
ATOM 719 N N . SER A 1 91 ? 0.944 5.977 0.302 1 98.94 91 SER A N 1
ATOM 720 C CA . SER A 1 91 ? 0.385 6.359 1.594 1 98.94 91 SER A CA 1
ATOM 721 C C . SER A 1 91 ? -1.104 6.035 1.67 1 98.94 91 SER A C 1
ATOM 723 O O . SER A 1 91 ? -1.788 6.449 2.607 1 98.94 91 SER A O 1
ATOM 725 N N . LEU A 1 92 ? -1.613 5.277 0.677 1 98.94 92 LEU A N 1
ATOM 726 C CA . LEU A 1 92 ? -3.045 5.012 0.592 1 98.94 92 LEU A CA 1
ATOM 727 C C . LEU A 1 92 ? -3.551 4.34 1.863 1 98.94 92 LEU A C 1
ATOM 729 O O . LEU A 1 92 ? -4.512 4.805 2.479 1 98.94 92 LEU A O 1
ATOM 733 N N . LEU A 1 93 ? -2.879 3.318 2.318 1 98.94 93 LEU A N 1
ATOM 734 C CA . LEU A 1 93 ? -3.355 2.57 3.477 1 98.94 93 LEU A CA 1
ATOM 735 C C . LEU A 1 93 ? -3.195 3.387 4.754 1 98.94 93 LEU A C 1
ATOM 737 O O . LEU A 1 93 ? -4.023 3.287 5.668 1 98.94 93 LEU A O 1
ATOM 741 N N . ALA A 1 94 ? -2.078 4.133 4.855 1 98.94 94 ALA A N 1
ATOM 742 C CA . ALA A 1 94 ? -1.868 4.988 6.023 1 98.94 94 ALA A CA 1
ATOM 743 C C . ALA A 1 94 ? -2.984 6.016 6.16 1 98.94 94 ALA A C 1
ATOM 745 O O . ALA A 1 94 ? -3.496 6.246 7.258 1 98.94 94 ALA A O 1
ATOM 746 N N . ASN A 1 95 ? -3.352 6.645 5.039 1 98.94 95 ASN A N 1
ATOM 747 C CA . ASN A 1 95 ? -4.469 7.586 5.059 1 98.94 95 ASN A CA 1
ATOM 748 C C . ASN A 1 95 ? -5.785 6.883 5.375 1 98.94 95 ASN A C 1
ATOM 750 O O . ASN A 1 95 ? -6.621 7.422 6.105 1 98.94 95 ASN A O 1
ATOM 754 N N . GLU A 1 96 ? -5.941 5.699 4.84 1 98.94 96 GLU A N 1
ATOM 755 C CA . GLU A 1 96 ? -7.129 4.918 5.172 1 98.94 96 GLU A CA 1
ATOM 756 C C . GLU A 1 96 ? -7.211 4.645 6.672 1 98.94 96 GLU A C 1
ATOM 758 O O . GLU A 1 96 ? -8.297 4.656 7.25 1 98.94 96 GLU A O 1
ATOM 763 N N . ALA A 1 97 ? -6.098 4.387 7.281 1 99 97 ALA A N 1
ATOM 764 C CA . ALA A 1 97 ? -6.055 4.148 8.719 1 99 97 ALA A CA 1
ATOM 765 C C . ALA A 1 97 ? -6.543 5.367 9.492 1 99 97 ALA A C 1
ATOM 767 O O . ALA A 1 97 ? -7.281 5.238 10.477 1 99 97 ALA A O 1
ATOM 768 N N . VAL A 1 98 ? -6.137 6.535 9.094 1 99 98 VAL A N 1
ATOM 769 C CA . VAL A 1 98 ? -6.574 7.77 9.734 1 99 98 VAL A CA 1
ATOM 770 C C . VAL A 1 98 ? -8.094 7.902 9.625 1 99 98 VAL A C 1
ATOM 772 O O . VAL A 1 98 ? -8.766 8.25 10.602 1 99 98 VAL A O 1
ATOM 775 N N . HIS A 1 99 ? -8.641 7.602 8.484 1 98.94 99 HIS A N 1
ATOM 776 C CA . HIS A 1 99 ? -10.078 7.676 8.289 1 98.94 99 HIS A CA 1
ATOM 777 C C . HIS A 1 99 ? -10.805 6.605 9.102 1 98.94 99 HIS A C 1
ATOM 779 O O . HIS A 1 99 ? -11.914 6.836 9.586 1 98.94 99 HIS A O 1
ATOM 785 N N . ALA A 1 100 ? -10.203 5.438 9.211 1 98.94 100 ALA A N 1
ATOM 786 C CA . ALA A 1 100 ? -10.781 4.418 10.086 1 98.94 100 ALA A CA 1
ATOM 787 C C . ALA A 1 100 ? -10.797 4.883 11.539 1 98.94 100 ALA A C 1
ATOM 789 O O . ALA A 1 100 ? -11.789 4.691 12.25 1 98.94 100 ALA A O 1
ATOM 790 N N . ALA A 1 101 ? -9.688 5.461 11.953 1 98.94 101 ALA A N 1
ATOM 791 C CA . ALA A 1 101 ? -9.609 5.988 13.312 1 98.94 101 ALA A CA 1
ATOM 792 C C . ALA A 1 101 ? -10.648 7.09 13.531 1 98.94 101 ALA A C 1
ATOM 794 O O . ALA A 1 101 ? -11.164 7.25 14.641 1 98.94 101 ALA A O 1
ATOM 795 N N . LYS A 1 102 ? -10.93 7.855 12.469 1 98.56 102 LYS A N 1
ATOM 796 C CA . LYS A 1 102 ? -11.938 8.914 12.531 1 98.56 102 LYS A CA 1
ATOM 797 C C . LYS A 1 102 ? -13.297 8.352 12.922 1 98.56 102 LYS A C 1
ATOM 799 O O . LYS A 1 102 ? -14.094 9.039 13.57 1 98.56 102 LYS A O 1
ATOM 804 N N . ARG A 1 103 ? -13.586 7.09 12.586 1 97.69 103 ARG A N 1
ATOM 805 C CA . ARG A 1 103 ? -14.836 6.43 12.938 1 97.69 103 ARG A CA 1
ATOM 806 C C . ARG A 1 103 ? -14.898 6.141 14.438 1 97.69 103 ARG A C 1
ATOM 808 O O . ARG A 1 103 ? -15.984 5.93 14.984 1 97.69 103 ARG A O 1
ATOM 815 N N . GLN A 1 104 ? -13.766 6.094 15.086 1 98.5 104 GLN A N 1
ATOM 816 C CA . GLN A 1 104 ? -13.727 5.926 16.531 1 98.5 104 GLN A CA 1
ATOM 817 C C . GLN A 1 104 ? -13.992 7.246 17.25 1 98.5 104 GLN A C 1
ATOM 819 O O . GLN A 1 104 ? -14.836 7.312 18.141 1 98.5 104 GLN A O 1
ATOM 824 N N . SER A 1 105 ? -13.25 8.305 16.859 1 98.12 105 SER A N 1
ATOM 825 C CA . SER A 1 105 ? -13.43 9.664 17.344 1 98.12 105 SER A CA 1
ATOM 826 C C . SER A 1 105 ? -12.555 10.648 16.578 1 98.12 105 SER A C 1
ATOM 828 O O . SER A 1 105 ? -11.555 10.258 15.969 1 98.12 105 SER A O 1
ATOM 830 N N . PRO A 1 106 ? -12.961 11.93 16.594 1 97.19 106 PRO A N 1
ATOM 831 C CA . PRO A 1 106 ? -12.07 12.938 16.016 1 97.19 106 PRO A CA 1
ATOM 832 C C . PRO A 1 106 ? -10.68 12.945 16.656 1 97.19 106 PRO A C 1
ATOM 834 O O . PRO A 1 106 ? -9.68 13.102 15.953 1 97.19 106 PRO A O 1
ATOM 837 N N . LYS A 1 107 ? -10.656 12.727 17.938 1 97.81 107 LYS A N 1
ATOM 838 C CA . LYS A 1 107 ? -9.391 12.711 18.656 1 97.81 107 LYS A CA 1
ATOM 839 C C . LYS A 1 107 ? -8.523 11.547 18.219 1 97.81 107 LYS A C 1
ATOM 841 O O . LYS A 1 107 ? -7.305 11.688 18.078 1 97.81 107 LYS A O 1
ATOM 846 N N . ALA A 1 108 ? -9.117 10.391 18 1 98.81 108 ALA A N 1
ATOM 847 C CA . ALA A 1 108 ? -8.383 9.219 17.531 1 98.81 108 ALA A CA 1
ATOM 848 C C . ALA A 1 108 ? -7.762 9.484 16.156 1 98.81 108 ALA A C 1
ATOM 850 O O . ALA A 1 108 ? -6.602 9.141 15.914 1 98.81 108 ALA A O 1
ATOM 851 N N . ALA A 1 109 ? -8.5 10.133 15.297 1 98.88 109 ALA A N 1
ATOM 852 C CA . ALA A 1 109 ? -8.008 10.445 13.961 1 98.88 109 ALA A CA 1
ATOM 853 C C . ALA A 1 109 ? -6.82 11.406 14.031 1 98.88 109 ALA A C 1
ATOM 855 O O . ALA A 1 109 ? -5.801 11.188 13.367 1 98.88 109 ALA A O 1
ATOM 856 N N . GLU A 1 110 ? -6.973 12.461 14.789 1 98.88 110 GLU A N 1
ATOM 857 C CA . GLU A 1 110 ? -5.902 13.445 14.938 1 98.88 110 GLU A CA 1
ATOM 858 C C . GLU A 1 110 ? -4.637 12.797 15.492 1 98.88 110 GLU A C 1
ATOM 860 O O . GLU A 1 110 ? -3.537 13.047 14.992 1 98.88 110 GLU A O 1
ATOM 865 N N . GLN A 1 111 ? -4.859 11.977 16.531 1 98.88 111 GLN A N 1
ATOM 866 C CA . GLN A 1 111 ? -3.713 11.344 17.172 1 98.88 111 GLN A CA 1
ATOM 867 C C . GLN A 1 111 ? -3.016 10.367 16.234 1 98.88 111 GLN A C 1
ATOM 869 O O . GLN A 1 111 ? -1.787 10.359 16.141 1 98.88 111 GLN A O 1
ATOM 874 N N . LEU A 1 112 ? -3.748 9.562 15.523 1 99 112 LEU A N 1
ATOM 875 C CA . LEU A 1 112 ? -3.141 8.586 14.625 1 99 112 LEU A CA 1
ATOM 876 C C . LEU A 1 112 ? -2.461 9.273 13.445 1 99 112 LEU A C 1
ATOM 878 O O . LEU A 1 112 ? -1.369 8.875 13.039 1 99 112 LEU A O 1
ATOM 882 N N . ASP A 1 113 ? -3.107 10.289 12.898 1 98.94 113 ASP A N 1
ATOM 883 C CA . ASP A 1 113 ? -2.496 11.047 11.812 1 98.94 113 ASP A CA 1
ATOM 884 C C . ASP A 1 113 ? -1.114 11.562 12.203 1 98.94 113 ASP A C 1
ATOM 886 O O . ASP A 1 113 ? -0.132 11.32 11.5 1 98.94 113 ASP A O 1
ATOM 890 N N . MET A 1 114 ? -1.022 12.172 13.32 1 98.94 114 MET A N 1
ATOM 891 C CA . MET A 1 114 ? 0.243 12.75 13.773 1 98.94 114 MET A CA 1
ATOM 892 C C . MET A 1 114 ? 1.249 11.656 14.109 1 98.94 114 MET A C 1
ATOM 894 O O . MET A 1 114 ? 2.441 11.797 13.836 1 98.94 114 MET A O 1
ATOM 898 N N . ALA A 1 115 ? 0.774 10.562 14.695 1 98.94 115 ALA A N 1
ATOM 899 C CA . ALA A 1 115 ? 1.665 9.445 14.992 1 98.94 115 ALA A CA 1
ATOM 900 C C . ALA A 1 115 ? 2.26 8.859 13.711 1 98.94 115 ALA A C 1
ATOM 902 O O . ALA A 1 115 ? 3.441 8.508 13.672 1 98.94 115 ALA A O 1
ATOM 903 N N . ILE A 1 116 ? 1.47 8.75 12.656 1 98.94 116 ILE A N 1
ATOM 904 C CA . ILE A 1 116 ? 1.942 8.227 11.383 1 98.94 116 ILE A CA 1
ATOM 905 C C . ILE A 1 116 ? 2.939 9.203 10.766 1 98.94 116 ILE A C 1
ATOM 907 O O . ILE A 1 116 ? 3.965 8.789 10.219 1 98.94 116 ILE A O 1
ATOM 911 N N . ARG A 1 117 ? 2.646 10.516 10.859 1 98.94 117 ARG A N 1
ATOM 912 C CA . ARG A 1 117 ? 3.584 11.516 10.359 1 98.94 117 ARG A CA 1
ATOM 913 C C . ARG A 1 117 ? 4.922 11.422 11.086 1 98.94 117 ARG A C 1
ATOM 915 O O . ARG A 1 117 ? 5.98 11.484 10.461 1 98.94 117 ARG A O 1
ATOM 922 N N . HIS A 1 118 ? 4.91 11.242 12.406 1 98.94 118 HIS A N 1
ATOM 923 C CA . HIS A 1 118 ? 6.148 11.055 13.148 1 98.94 118 HIS A CA 1
ATOM 924 C C . HIS A 1 118 ? 6.867 9.781 12.711 1 98.94 118 HIS A C 1
ATOM 926 O O . HIS A 1 118 ? 8.078 9.789 12.492 1 98.94 118 HIS A O 1
ATOM 932 N N . ALA A 1 119 ? 6.141 8.719 12.609 1 98.94 119 ALA A N 1
ATOM 933 C CA . ALA A 1 119 ? 6.719 7.441 12.195 1 98.94 119 ALA A CA 1
ATOM 934 C C . ALA A 1 119 ? 7.465 7.574 10.875 1 98.94 119 ALA A C 1
ATOM 936 O O . ALA A 1 119 ? 8.531 6.98 10.688 1 98.94 119 ALA A O 1
ATOM 937 N N . PHE A 1 120 ? 6.895 8.359 9.992 1 98.88 120 PHE A N 1
ATOM 938 C CA . PHE A 1 120 ? 7.461 8.539 8.656 1 98.88 120 PHE A CA 1
ATOM 939 C C . PHE A 1 120 ? 8.609 9.539 8.688 1 98.88 120 PHE A C 1
ATOM 941 O O . PHE A 1 120 ? 9.734 9.211 8.312 1 98.88 120 PHE A O 1
ATOM 948 N N . PHE A 1 121 ? 8.438 10.727 9.227 1 98.88 121 PHE A N 1
ATOM 949 C CA . PHE A 1 121 ? 9.344 11.859 9.062 1 98.88 121 PHE A CA 1
ATOM 950 C C . PHE A 1 121 ? 10.406 11.867 10.148 1 98.88 121 PHE A C 1
ATOM 952 O O . PHE A 1 121 ? 11.406 12.586 10.039 1 98.88 121 PHE A O 1
ATOM 959 N N . THR A 1 122 ? 10.148 11.117 11.266 1 98.69 122 THR A N 1
ATOM 960 C CA . THR A 1 122 ? 11.086 11.148 12.383 1 98.69 122 THR A CA 1
ATOM 961 C C . THR A 1 122 ? 11.758 9.789 12.562 1 98.69 122 THR A C 1
ATOM 963 O O . THR A 1 122 ? 12.953 9.719 12.836 1 98.69 122 THR A O 1
ATOM 966 N N . ASP A 1 123 ? 11.008 8.719 12.336 1 98.62 123 ASP A N 1
ATOM 967 C CA . ASP A 1 123 ? 11.461 7.406 12.789 1 98.62 123 ASP A CA 1
ATOM 968 C C . ASP A 1 123 ? 11.773 6.492 11.609 1 98.62 123 ASP A C 1
ATOM 970 O O . ASP A 1 123 ? 12.195 5.352 11.789 1 98.62 123 ASP A O 1
ATOM 974 N N . SER A 1 124 ? 11.594 6.949 10.406 1 98.56 124 SER A N 1
ATOM 975 C CA . SER A 1 124 ? 11.891 6.191 9.188 1 98.56 124 SER A CA 1
ATOM 976 C C . SER A 1 124 ? 11.172 4.848 9.188 1 98.56 124 SER A C 1
ATOM 978 O O . SER A 1 124 ? 11.773 3.816 8.875 1 98.56 124 SER A O 1
ATOM 980 N N . ARG A 1 125 ? 9.93 4.855 9.586 1 98.62 125 ARG A N 1
ATOM 981 C CA . ARG A 1 125 ? 9.133 3.629 9.57 1 98.62 125 ARG A CA 1
ATOM 982 C C . ARG A 1 125 ? 8.367 3.488 8.258 1 98.62 125 ARG A C 1
ATOM 984 O O . ARG A 1 125 ? 7.84 4.469 7.734 1 98.62 125 ARG A O 1
ATOM 991 N N . PRO A 1 126 ? 8.273 2.311 7.652 1 98.81 126 PRO A N 1
ATOM 992 C CA . PRO A 1 126 ? 7.535 2.082 6.406 1 98.81 126 PRO A CA 1
ATOM 993 C C . PRO A 1 126 ? 6.023 2.039 6.613 1 98.81 126 PRO A C 1
ATOM 995 O O . PRO A 1 126 ? 5.438 0.958 6.688 1 98.81 126 PRO A O 1
ATOM 998 N N . ILE A 1 127 ? 5.391 3.141 6.492 1 98.88 127 ILE A N 1
ATOM 999 C CA . ILE A 1 127 ? 4.023 3.371 6.949 1 98.88 127 ILE A CA 1
ATOM 1000 C C . ILE A 1 127 ? 3.035 2.814 5.926 1 98.88 127 ILE A C 1
ATOM 1002 O O . ILE A 1 127 ? 1.824 3.006 6.055 1 98.88 127 ILE A O 1
ATOM 1006 N N . SER A 1 128 ? 3.51 2.139 4.883 1 98.81 128 SER A N 1
ATOM 1007 C CA . SER A 1 128 ? 2.623 1.508 3.91 1 98.81 128 SER A CA 1
ATOM 1008 C C . SER A 1 128 ? 2.211 0.112 4.363 1 98.81 128 SER A C 1
ATOM 1010 O O . SER A 1 128 ? 1.302 -0.491 3.789 1 98.81 128 SER A O 1
ATOM 1012 N N . LEU A 1 129 ? 2.875 -0.415 5.41 1 98.88 129 LEU A N 1
ATOM 1013 C CA . LEU A 1 129 ? 2.645 -1.783 5.863 1 98.88 129 LEU A CA 1
ATOM 1014 C C . LEU A 1 129 ? 1.563 -1.828 6.934 1 98.88 129 LEU A C 1
ATOM 1016 O O . LEU A 1 129 ? 1.625 -1.083 7.914 1 98.88 129 LEU A O 1
ATOM 1020 N N . LEU A 1 130 ? 0.647 -2.754 6.746 1 98.88 130 LEU A N 1
ATOM 1021 C CA . LEU A 1 130 ? -0.496 -2.867 7.645 1 98.88 130 LEU A CA 1
ATOM 1022 C C . LEU A 1 130 ? -0.037 -3.098 9.078 1 98.88 130 LEU A C 1
ATOM 1024 O O . LEU A 1 130 ? -0.481 -2.404 10 1 98.88 130 LEU A O 1
ATOM 1028 N N . HIS A 1 131 ? 0.917 -4.02 9.289 1 98.62 131 HIS A N 1
ATOM 1029 C CA . HIS A 1 131 ? 1.347 -4.32 10.648 1 98.62 131 HIS A CA 1
ATOM 1030 C C . HIS A 1 131 ? 2.062 -3.129 11.273 1 98.62 131 HIS A C 1
ATOM 1032 O O . HIS A 1 131 ? 1.943 -2.893 12.484 1 98.62 131 HIS A O 1
ATOM 1038 N N . GLU A 1 132 ? 2.832 -2.35 10.445 1 98.81 132 GLU A N 1
ATOM 1039 C CA . GLU A 1 132 ? 3.496 -1.145 10.938 1 98.81 132 GLU A CA 1
ATOM 1040 C C . GLU A 1 132 ? 2.48 -0.109 11.406 1 98.81 132 GLU A C 1
ATOM 1042 O O . GLU A 1 132 ? 2.656 0.508 12.461 1 98.81 132 GLU A O 1
ATOM 1047 N N . ILE A 1 133 ? 1.404 0.062 10.633 1 98.94 133 ILE A N 1
ATOM 1048 C CA . ILE A 1 133 ? 0.357 1.025 10.961 1 98.94 133 ILE A CA 1
ATOM 1049 C C . ILE A 1 133 ? -0.32 0.63 12.266 1 98.94 133 ILE A C 1
ATOM 1051 O O . ILE A 1 133 ? -0.554 1.477 13.133 1 98.94 133 ILE A O 1
ATOM 1055 N N . VAL A 1 134 ? -0.592 -0.626 12.43 1 98.94 134 VAL A N 1
ATOM 1056 C CA . VAL A 1 134 ? -1.244 -1.111 13.648 1 98.94 134 VAL A CA 1
ATOM 1057 C C . VAL A 1 134 ? -0.311 -0.938 14.844 1 98.94 134 VAL A C 1
ATOM 1059 O O . VAL A 1 134 ? -0.749 -0.559 15.93 1 98.94 134 VAL A O 1
ATOM 1062 N N . ASP A 1 135 ? 0.972 -1.228 14.641 1 98.88 135 ASP A N 1
ATOM 1063 C CA . ASP A 1 135 ? 1.95 -1.021 15.703 1 98.88 135 ASP A CA 1
ATOM 1064 C C . ASP A 1 135 ? 2.008 0.446 16.125 1 98.88 135 ASP A C 1
ATOM 1066 O O . ASP A 1 135 ? 2.076 0.756 17.312 1 98.88 135 ASP A O 1
ATOM 1070 N N . ILE A 1 136 ? 2 1.342 15.188 1 98.94 136 ILE A N 1
ATOM 1071 C CA . ILE A 1 136 ? 1.981 2.775 15.453 1 98.94 136 ILE A CA 1
ATOM 1072 C C . ILE A 1 136 ? 0.732 3.137 16.25 1 98.94 136 ILE A C 1
ATOM 1074 O O . ILE A 1 136 ? 0.812 3.867 17.25 1 98.94 136 ILE A O 1
ATOM 1078 N N . ALA A 1 137 ? -0.413 2.6 15.859 1 98.94 137 ALA A N 1
ATOM 1079 C CA . ALA A 1 137 ? -1.683 2.852 16.531 1 98.94 137 ALA A CA 1
ATOM 1080 C C . ALA A 1 137 ? -1.633 2.389 17.984 1 98.94 137 ALA A C 1
ATOM 1082 O O . ALA A 1 137 ? -2.262 2.992 18.859 1 98.94 137 ALA A O 1
ATOM 1083 N N . GLY A 1 138 ? -0.913 1.324 18.219 1 98.81 138 GLY A N 1
ATOM 1084 C CA . GLY A 1 138 ? -0.782 0.789 19.562 1 98.81 138 GLY A CA 1
ATOM 1085 C C . GLY A 1 138 ? -0.186 1.78 20.547 1 98.81 138 GLY A C 1
ATOM 1086 O O . GLY A 1 138 ? -0.408 1.677 21.766 1 98.81 138 GLY A O 1
ATOM 1087 N N . GLY A 1 139 ? 0.55 2.758 20.062 1 98.62 139 GLY A N 1
ATOM 1088 C CA . GLY A 1 139 ? 1.156 3.779 20.906 1 98.62 139 GLY A CA 1
ATOM 1089 C C . GLY A 1 139 ? 0.258 4.984 21.125 1 98.62 139 GLY A C 1
ATOM 1090 O O . GLY A 1 139 ? 0.625 5.914 21.844 1 98.62 139 GLY A O 1
ATOM 1091 N N . CYS A 1 140 ? -0.903 5.004 20.531 1 98.69 140 CYS A N 1
ATOM 1092 C CA . CYS A 1 140 ? -1.856 6.102 20.641 1 98.69 140 CYS A CA 1
ATOM 1093 C C . CYS A 1 140 ? -2.906 5.812 21.703 1 98.69 140 CYS A C 1
ATOM 1095 O O . CYS A 1 140 ? -3.682 4.863 21.578 1 98.69 140 CYS A O 1
ATOM 1097 N N . ALA A 1 141 ? -3.025 6.656 22.703 1 98.44 141 ALA A N 1
ATOM 1098 C CA . ALA A 1 141 ? -3.906 6.422 23.844 1 98.44 141 ALA A CA 1
ATOM 1099 C C . ALA A 1 141 ? -5.371 6.469 23.422 1 98.44 141 ALA A C 1
ATOM 1101 O O . ALA A 1 141 ? -6.215 5.781 24 1 98.44 141 ALA A O 1
ATOM 1102 N N . ASP A 1 142 ? -5.656 7.156 22.391 1 98.12 142 ASP A N 1
ATOM 1103 C CA . ASP A 1 142 ? -7.051 7.383 22.031 1 98.12 142 ASP A CA 1
ATOM 1104 C C . ASP A 1 142 ? -7.465 6.488 20.859 1 98.12 142 ASP A C 1
ATOM 1106 O O . ASP A 1 142 ? -8.578 6.605 20.344 1 98.12 142 ASP A O 1
ATOM 1110 N N . VAL A 1 143 ? -6.621 5.609 20.422 1 98.88 143 VAL A N 1
ATOM 1111 C CA . VAL A 1 143 ? -6.918 4.734 19.297 1 98.88 143 VAL A CA 1
ATOM 1112 C C . VAL A 1 143 ? -7.059 3.293 19.781 1 98.88 143 VAL A C 1
ATOM 1114 O O . VAL A 1 143 ? -6.188 2.779 20.484 1 98.88 143 VAL A O 1
ATOM 1117 N N . ASP A 1 144 ? -8.18 2.699 19.516 1 98.88 144 ASP A N 1
ATOM 1118 C CA . ASP A 1 144 ? -8.32 1.253 19.672 1 98.88 144 ASP A CA 1
ATOM 1119 C C . ASP A 1 144 ? -7.617 0.514 18.531 1 98.88 144 ASP A C 1
ATOM 1121 O O . ASP A 1 144 ? -8.195 0.316 17.469 1 98.88 144 ASP A O 1
ATOM 1125 N N . ALA A 1 145 ? -6.43 0.058 18.797 1 98.88 145 ALA A N 1
ATOM 1126 C CA . ALA A 1 145 ? -5.574 -0.517 17.766 1 98.88 145 ALA A CA 1
ATOM 1127 C C . ALA A 1 145 ? -6.168 -1.814 17.219 1 98.88 145 ALA A C 1
ATOM 1129 O O . ALA A 1 145 ? -6.016 -2.125 16.047 1 98.88 145 ALA A O 1
ATOM 1130 N N . GLU A 1 146 ? -6.828 -2.596 18.062 1 98.62 146 GLU A N 1
ATOM 1131 C CA . GLU A 1 146 ? -7.449 -3.834 17.594 1 98.62 146 GLU A CA 1
ATOM 1132 C C . GLU A 1 146 ? -8.633 -3.551 16.672 1 98.62 146 GLU A C 1
ATOM 1134 O O . GLU A 1 146 ? -8.812 -4.23 15.664 1 98.62 146 GLU A O 1
ATOM 1139 N N . ALA A 1 147 ? -9.414 -2.592 17.062 1 98.81 147 ALA A N 1
ATOM 1140 C CA . ALA A 1 147 ? -10.508 -2.176 16.188 1 98.81 147 ALA A CA 1
ATOM 1141 C C . ALA A 1 147 ? -9.977 -1.644 14.859 1 98.81 147 ALA A C 1
ATOM 1143 O O . ALA A 1 147 ? -10.555 -1.901 13.805 1 98.81 147 ALA A O 1
ATOM 1144 N N . LEU A 1 148 ? -8.906 -0.886 14.914 1 98.88 148 LEU A N 1
ATOM 1145 C CA . LEU A 1 148 ? -8.297 -0.362 13.703 1 98.88 148 LEU A CA 1
ATOM 1146 C C . LEU A 1 148 ? -7.832 -1.497 12.789 1 98.88 148 LEU A C 1
ATOM 1148 O O . LEU A 1 148 ? -8.031 -1.446 11.578 1 98.88 148 LEU A O 1
ATOM 1152 N N . ARG A 1 149 ? -7.172 -2.461 13.398 1 98.75 149 ARG A N 1
ATOM 1153 C CA . ARG A 1 149 ? -6.723 -3.615 12.625 1 98.75 149 ARG A CA 1
ATOM 1154 C C . ARG A 1 149 ? -7.887 -4.27 11.891 1 98.75 149 ARG A C 1
ATOM 1156 O O . ARG A 1 149 ? -7.781 -4.586 10.703 1 98.75 149 ARG A O 1
ATOM 1163 N N . ARG A 1 150 ? -9.008 -4.461 12.555 1 98.62 150 ARG A N 1
ATOM 1164 C CA . ARG A 1 150 ? -10.195 -5.051 11.938 1 98.62 150 ARG A CA 1
ATOM 1165 C C . ARG A 1 150 ? -10.719 -4.176 10.805 1 98.62 150 ARG A C 1
ATOM 1167 O O . ARG A 1 150 ? -11.078 -4.68 9.742 1 98.62 150 ARG A O 1
ATOM 1174 N N . ASP A 1 151 ? -10.734 -2.9 11.047 1 98.75 151 ASP A N 1
ATOM 1175 C CA . ASP A 1 151 ? -11.219 -1.968 10.031 1 98.75 151 ASP A CA 1
ATOM 1176 C C . ASP A 1 151 ? -10.312 -1.982 8.797 1 98.75 151 ASP A C 1
ATOM 1178 O O . ASP A 1 151 ? -10.797 -1.862 7.672 1 98.75 151 ASP A O 1
ATOM 1182 N N . LEU A 1 152 ? -9 -2.094 8.992 1 98.75 152 LEU A N 1
ATOM 1183 C CA . LEU A 1 152 ? -8.078 -2.148 7.863 1 98.75 152 LEU A CA 1
ATOM 1184 C C . LEU A 1 152 ? -8.227 -3.463 7.105 1 98.75 152 LEU A C 1
ATOM 1186 O O . LEU A 1 152 ? -8.172 -3.484 5.875 1 98.75 152 LEU A O 1
ATOM 1190 N N . ASP A 1 153 ? -8.461 -4.551 7.844 1 98.62 153 ASP A N 1
ATOM 1191 C CA . ASP A 1 153 ? -8.727 -5.832 7.191 1 98.62 153 ASP A CA 1
ATOM 1192 C C . ASP A 1 153 ? -10 -5.762 6.34 1 98.62 153 ASP A C 1
ATOM 1194 O O . ASP A 1 153 ? -10.031 -6.273 5.223 1 98.62 153 ASP A O 1
ATOM 1198 N N . GLU A 1 154 ? -10.938 -5.09 6.816 1 98.25 154 GLU A N 1
ATOM 1199 C CA . GLU A 1 154 ? -12.25 -5.09 6.188 1 98.25 154 GLU A CA 1
ATOM 1200 C C . GLU A 1 154 ? -12.375 -3.971 5.16 1 98.25 154 GLU A C 1
ATOM 1202 O O . GLU A 1 154 ? -13.266 -3.994 4.309 1 98.25 154 GLU A O 1
ATOM 1207 N N . GLY A 1 155 ? -11.539 -3.023 5.207 1 98.38 155 GLY A N 1
ATOM 1208 C CA . GLY A 1 155 ? -11.609 -1.885 4.305 1 98.38 155 GLY A CA 1
ATOM 1209 C C . GLY A 1 155 ? -12.805 -0.985 4.574 1 98.38 155 GLY A C 1
ATOM 1210 O O . GLY A 1 155 ? -13.391 -0.434 3.641 1 98.38 155 GLY A O 1
ATOM 1211 N N . THR A 1 156 ? -13.125 -0.783 5.844 1 98 156 THR A N 1
ATOM 1212 C CA . THR A 1 156 ? -14.398 -0.172 6.188 1 98 156 THR A CA 1
ATOM 1213 C C . THR A 1 156 ? -14.383 1.323 5.879 1 98 156 THR A C 1
ATOM 1215 O O . THR A 1 156 ? -15.438 1.926 5.648 1 98 156 THR A O 1
ATOM 1218 N N . ALA A 1 157 ? -13.219 1.942 5.879 1 98.75 157 ALA A N 1
ATOM 1219 C CA . ALA A 1 157 ? -13.156 3.393 5.719 1 98.75 157 ALA A CA 1
ATOM 1220 C C . ALA A 1 157 ? -12.844 3.771 4.273 1 98.75 157 ALA A C 1
ATOM 1222 O O . ALA A 1 157 ? -12.898 4.949 3.908 1 98.75 157 ALA A O 1
ATOM 1223 N N . ARG A 1 158 ? -12.562 2.809 3.424 1 98.62 158 ARG A N 1
ATOM 1224 C CA . ARG A 1 158 ? -12.008 3.047 2.096 1 98.62 158 ARG A CA 1
ATOM 1225 C C . ARG A 1 158 ? -13.008 3.795 1.214 1 98.62 158 ARG A C 1
ATOM 1227 O O . ARG A 1 158 ? -12.68 4.832 0.637 1 98.62 158 ARG A O 1
ATOM 1234 N N . ALA A 1 159 ? -14.172 3.326 1.147 1 98.75 159 ALA A N 1
ATOM 1235 C CA . ALA A 1 159 ? -15.148 3.84 0.187 1 98.75 159 ALA A CA 1
ATOM 1236 C C . ALA A 1 159 ? -15.461 5.309 0.457 1 98.75 159 ALA A C 1
ATOM 1238 O O . ALA A 1 159 ? -15.375 6.145 -0.447 1 98.75 159 ALA A O 1
ATOM 1239 N N . GLU A 1 160 ? -15.82 5.617 1.684 1 98.56 160 GLU A N 1
ATOM 1240 C CA . GLU A 1 160 ? -16.156 6.992 2.031 1 98.56 160 GLU A CA 1
ATOM 1241 C C . GLU A 1 160 ? -14.969 7.926 1.831 1 98.56 160 GLU A C 1
ATOM 1243 O O . GLU A 1 160 ? -15.117 9.031 1.3 1 98.56 160 GLU A O 1
ATOM 1248 N N . MET A 1 161 ? -13.758 7.473 2.213 1 98.81 161 MET A N 1
ATOM 1249 C CA . MET A 1 161 ? -12.539 8.258 2.041 1 98.81 161 MET A CA 1
ATOM 1250 C C . MET A 1 161 ? -12.32 8.602 0.573 1 98.81 161 MET A C 1
ATOM 1252 O O . MET A 1 161 ? -12.125 9.773 0.226 1 98.81 161 MET A O 1
ATOM 1256 N N . MET A 1 162 ? -12.461 7.633 -0.269 1 98.81 162 MET A N 1
ATOM 1257 C CA . MET A 1 162 ? -12.141 7.812 -1.684 1 98.81 162 MET A CA 1
ATOM 1258 C C . MET A 1 162 ? -13.25 8.586 -2.391 1 98.81 162 MET A C 1
ATOM 1260 O O . MET A 1 162 ? -12.984 9.359 -3.311 1 98.81 162 MET A O 1
ATOM 1264 N N . ARG A 1 163 ? -14.477 8.375 -2.02 1 98.44 163 ARG A N 1
ATOM 1265 C CA . ARG A 1 163 ? -15.57 9.141 -2.607 1 98.44 163 ARG A CA 1
ATOM 1266 C C . ARG A 1 163 ? -15.391 10.633 -2.369 1 98.44 163 ARG A C 1
ATOM 1268 O O . ARG A 1 163 ? -15.539 11.438 -3.289 1 98.44 163 ARG A O 1
ATOM 1275 N N . THR A 1 164 ? -15.109 10.961 -1.114 1 98.19 164 THR A N 1
ATOM 1276 C CA . THR A 1 164 ? -14.875 12.359 -0.787 1 98.19 164 THR A CA 1
ATOM 1277 C C . THR A 1 164 ? -13.672 12.906 -1.558 1 98.19 164 THR A C 1
ATOM 1279 O O . THR A 1 164 ? -13.727 14 -2.119 1 98.19 164 THR A O 1
ATOM 1282 N N . TYR A 1 165 ? -12.617 12.117 -1.685 1 98.69 165 TYR A N 1
ATOM 1283 C CA . TYR A 1 165 ? -11.422 12.508 -2.42 1 98.69 165 TYR A CA 1
ATOM 1284 C C . TYR A 1 165 ? -11.742 12.773 -3.885 1 98.69 165 TYR A C 1
ATOM 1286 O O . TYR A 1 165 ? -11.438 13.844 -4.41 1 98.69 165 TYR A O 1
ATOM 1294 N N . ARG A 1 166 ? -12.43 11.836 -4.5 1 98.25 166 ARG A N 1
ATOM 1295 C CA . ARG A 1 166 ? -12.734 11.969 -5.922 1 98.25 166 ARG A CA 1
ATOM 1296 C C . ARG A 1 166 ? -13.68 13.141 -6.172 1 98.25 166 ARG A C 1
ATOM 1298 O O . ARG A 1 166 ? -13.547 13.844 -7.18 1 98.25 166 ARG A O 1
ATOM 1305 N N . ALA A 1 167 ? -14.539 13.375 -5.289 1 97.81 167 ALA A N 1
ATOM 1306 C CA . ALA A 1 167 ? -15.547 14.414 -5.457 1 97.81 167 ALA A CA 1
ATOM 1307 C C . ALA A 1 167 ? -14.938 15.805 -5.289 1 97.81 167 ALA A C 1
ATOM 1309 O O . ALA A 1 167 ? -15.445 16.781 -5.848 1 97.81 167 ALA A O 1
ATOM 1310 N N . HIS A 1 168 ? -13.797 15.938 -4.559 1 97.56 168 HIS A N 1
ATOM 1311 C CA . HIS A 1 168 ? -13.383 17.281 -4.145 1 97.56 168 HIS A CA 1
ATOM 1312 C C . HIS A 1 168 ? -11.938 17.562 -4.566 1 97.56 168 HIS A C 1
ATOM 1314 O O . HIS A 1 168 ? -11.422 18.656 -4.316 1 97.56 168 HIS A O 1
ATOM 1320 N N . ALA A 1 169 ? -11.328 16.578 -5.207 1 96 169 ALA A N 1
ATOM 1321 C CA . ALA A 1 169 ? -9.93 16.75 -5.57 1 96 169 ALA A CA 1
ATOM 1322 C C . ALA A 1 169 ? -9.727 18.031 -6.371 1 96 169 ALA A C 1
ATOM 1324 O O . ALA A 1 169 ? -8.703 18.719 -6.23 1 96 169 ALA A O 1
ATOM 1325 N N . ASP A 1 170 ? -10.672 18.438 -7.176 1 96.19 170 ASP A N 1
ATOM 1326 C CA . ASP A 1 170 ? -10.562 19.609 -8.039 1 96.19 170 ASP A CA 1
ATOM 1327 C C . ASP A 1 170 ? -10.734 20.906 -7.238 1 96.19 170 ASP A C 1
ATOM 1329 O O . ASP A 1 170 ? -10.375 21.984 -7.711 1 96.19 170 ASP A O 1
ATOM 1333 N N . ASP A 1 171 ? -11.273 20.797 -6.031 1 96.69 171 ASP A N 1
ATOM 1334 C CA . ASP A 1 171 ? -11.445 21.953 -5.156 1 96.69 171 ASP A CA 1
ATOM 1335 C C . ASP A 1 171 ? -10.164 22.25 -4.375 1 96.69 171 ASP A C 1
ATOM 1337 O O . ASP A 1 171 ? -10.031 23.328 -3.783 1 96.69 171 ASP A O 1
ATOM 1341 N N . VAL A 1 172 ? -9.273 21.344 -4.328 1 98.44 172 VAL A N 1
ATOM 1342 C CA . VAL A 1 172 ? -8.109 21.359 -3.457 1 98.44 172 VAL A CA 1
ATOM 1343 C C . VAL A 1 172 ? -6.879 21.812 -4.25 1 98.44 172 VAL A C 1
ATOM 1345 O O . VAL A 1 172 ? -6.586 21.266 -5.312 1 98.44 172 VAL A O 1
ATOM 1348 N N . GLN A 1 173 ? -6.176 22.766 -3.801 1 98 173 GLN A N 1
ATOM 1349 C CA . GLN A 1 173 ? -5.039 23.344 -4.512 1 98 173 GLN A CA 1
ATOM 1350 C C . GLN A 1 173 ? -3.762 22.547 -4.246 1 98 173 GLN A C 1
ATOM 1352 O O . GLN A 1 173 ? -2.791 22.656 -5 1 98 173 GLN A O 1
ATOM 1357 N N . GLY A 1 174 ? -3.738 21.859 -3.184 1 98.12 174 GLY A N 1
ATOM 1358 C CA . GLY A 1 174 ? -2.57 21.094 -2.77 1 98.12 174 GLY A CA 1
ATOM 1359 C C . GLY A 1 174 ? -2.617 20.672 -1.312 1 98.12 174 GLY A C 1
ATOM 1360 O O . GLY A 1 174 ? -3.541 21.047 -0.585 1 98.12 174 GLY A O 1
ATOM 1361 N N . SER A 1 175 ? -1.692 19.938 -0.963 1 98.69 175 SER A N 1
ATOM 1362 C CA . SER A 1 175 ? -1.544 19.516 0.425 1 98.69 175 SER A CA 1
ATOM 1363 C C . SER A 1 175 ? -0.563 20.406 1.175 1 98.69 175 SER A C 1
ATOM 1365 O O . SER A 1 175 ? 0.607 20.5 0.802 1 98.69 175 SER A O 1
ATOM 1367 N N . PRO A 1 176 ? -1.056 21.109 2.223 1 98.75 176 PRO A N 1
ATOM 1368 C CA . PRO A 1 176 ? -2.387 21.062 2.832 1 98.75 176 PRO A CA 1
ATOM 1369 C C . PRO A 1 176 ? -3.336 22.109 2.268 1 98.75 176 PRO A C 1
ATOM 1371 O O . PRO A 1 176 ? -2.887 23.141 1.768 1 98.75 176 PRO A O 1
ATOM 1374 N N . HIS A 1 177 ? -4.574 21.828 2.371 1 98.88 177 HIS A N 1
ATOM 1375 C CA . HIS A 1 177 ? -5.621 22.812 2.105 1 98.88 177 HIS A CA 1
ATOM 1376 C C . HIS A 1 177 ? -6.723 22.734 3.156 1 98.88 177 HIS A C 1
ATOM 1378 O O . HIS A 1 177 ? -7.34 21.688 3.35 1 98.88 177 HIS A O 1
ATOM 1384 N N . PHE A 1 178 ? -6.973 23.891 3.865 1 98.75 178 PHE A N 1
ATOM 1385 C CA . PHE A 1 178 ? -7.941 23.969 4.949 1 98.75 178 PHE A CA 1
ATOM 1386 C C . PHE A 1 178 ? -9.234 24.625 4.473 1 98.75 178 PHE A C 1
ATOM 1388 O O . PHE A 1 178 ? -9.211 25.578 3.699 1 98.75 178 PHE A O 1
ATOM 1395 N N . PHE A 1 179 ? -10.344 24.109 4.898 1 98.44 179 PHE A N 1
ATOM 1396 C CA . PHE A 1 179 ? -11.664 24.688 4.688 1 98.44 179 PHE A CA 1
ATOM 1397 C C . PHE A 1 179 ? -12.367 24.938 6.016 1 98.44 179 PHE A C 1
ATOM 1399 O O . PHE A 1 179 ? -12.32 24.094 6.914 1 98.44 179 PHE A O 1
ATOM 1406 N N . LEU A 1 180 ? -13.023 26.094 6.152 1 97.44 180 LEU A N 1
ATOM 1407 C CA . LEU A 1 180 ? -13.617 26.516 7.418 1 97.44 180 LEU A CA 1
ATOM 1408 C C . LEU A 1 180 ? -15.133 26.625 7.301 1 97.44 180 LEU A C 1
ATOM 1410 O O . LEU A 1 180 ? -15.672 26.672 6.195 1 97.44 180 LEU A O 1
ATOM 1414 N N . ALA A 1 181 ? -15.781 26.703 8.461 1 95.12 181 ALA A N 1
ATOM 1415 C CA . ALA A 1 181 ? -17.25 26.734 8.531 1 95.12 181 ALA A CA 1
ATOM 1416 C C . ALA A 1 181 ? -17.797 28.031 7.953 1 95.12 181 ALA A C 1
ATOM 1418 O O . ALA A 1 181 ? -18.938 28.078 7.484 1 95.12 181 ALA A O 1
ATOM 1419 N N . ASP A 1 182 ? -17.031 29.062 7.898 1 93.31 182 ASP A N 1
ATOM 1420 C CA . ASP A 1 182 ? -17.516 30.344 7.402 1 93.31 182 ASP A CA 1
ATOM 1421 C C . ASP A 1 182 ? -17.438 30.422 5.879 1 93.31 182 ASP A C 1
ATOM 1423 O O . ASP A 1 182 ? -17.734 31.453 5.281 1 93.31 182 ASP A O 1
ATOM 1427 N N . GLY A 1 183 ? -16.922 29.328 5.305 1 94.62 183 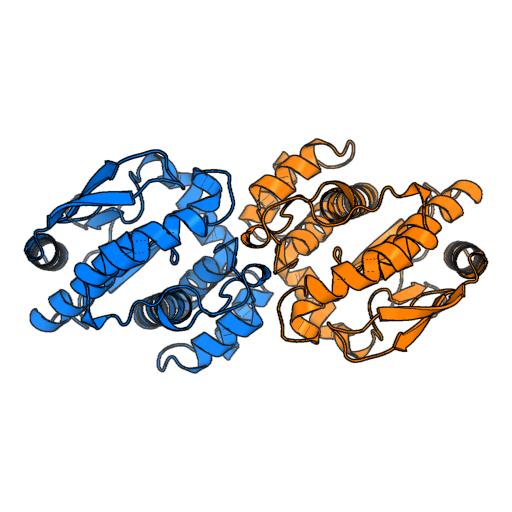GLY A N 1
ATOM 1428 C CA . GLY A 1 183 ? -16.891 29.266 3.854 1 94.62 183 GLY A CA 1
ATOM 1429 C C . GLY A 1 183 ? -15.531 29.609 3.277 1 94.62 183 GLY A C 1
ATOM 1430 O O . GLY A 1 183 ? -15.281 29.391 2.09 1 94.62 183 GLY A O 1
ATOM 1431 N N . SER A 1 184 ? -14.664 30.062 4.098 1 95.44 184 SER A N 1
ATOM 1432 C CA . SER A 1 184 ? -13.328 30.406 3.609 1 95.44 184 SER A CA 1
ATOM 1433 C C . SER A 1 184 ? -12.438 29.172 3.527 1 95.44 184 SER A C 1
ATOM 1435 O O . SER A 1 184 ? -12.789 28.109 4.055 1 95.44 184 SER A O 1
ATOM 1437 N N . ASP A 1 185 ? -11.391 29.297 2.809 1 97.69 185 ASP A N 1
ATOM 1438 C CA . ASP A 1 185 ? -10.391 28.25 2.68 1 97.69 185 ASP A CA 1
ATOM 1439 C C . ASP A 1 185 ? -8.992 28.844 2.498 1 97.69 185 ASP A C 1
ATOM 1441 O O . ASP A 1 185 ? -8.852 30.031 2.211 1 97.69 185 ASP A O 1
ATOM 1445 N N . VAL A 1 186 ? -8.031 28.031 2.783 1 98.25 186 VAL A N 1
ATOM 1446 C CA . VAL A 1 186 ? -6.66 28.516 2.639 1 98.25 186 VAL A CA 1
ATOM 1447 C C . VAL A 1 186 ? -5.727 27.344 2.344 1 98.25 186 VAL A C 1
ATOM 1449 O O . VAL A 1 186 ? -5.797 26.312 3.01 1 98.25 186 VAL A O 1
ATOM 1452 N N . HIS A 1 187 ? -4.98 27.484 1.312 1 98.56 187 HIS A N 1
ATOM 1453 C CA . HIS A 1 187 ? -3.916 26.562 0.962 1 98.56 187 HIS A CA 1
ATOM 1454 C C . HIS A 1 187 ? -2.592 26.969 1.598 1 98.56 187 HIS A C 1
ATOM 1456 O O . HIS A 1 187 ? -2.16 28.109 1.459 1 98.56 187 HIS A O 1
ATOM 1462 N N . ASN A 1 188 ? -2.002 26.031 2.402 1 98.38 188 ASN A N 1
ATOM 1463 C CA . ASN A 1 188 ? -0.671 26.188 2.982 1 98.38 188 ASN A CA 1
ATOM 1464 C C . ASN A 1 188 ? -0.537 27.5 3.742 1 98.38 188 ASN A C 1
ATOM 1466 O O . ASN A 1 188 ? 0.326 28.328 3.422 1 98.38 188 ASN A O 1
ATOM 1470 N N . PRO A 1 189 ? -1.326 27.641 4.73 1 98.31 189 PRO A N 1
ATOM 1471 C CA . PRO A 1 189 ? -1.405 28.938 5.418 1 98.31 189 PRO A CA 1
ATOM 1472 C C . PRO A 1 189 ? -0.053 29.406 5.945 1 98.31 189 PRO A C 1
ATOM 1474 O O . PRO A 1 189 ? 0.586 28.703 6.73 1 98.31 189 PRO A O 1
ATOM 1477 N N . GLY A 1 190 ? 0.268 30.641 5.527 1 98.19 190 GLY A N 1
ATOM 1478 C CA . GLY A 1 190 ? 1.379 31.375 6.117 1 98.19 190 GLY A CA 1
ATOM 1479 C C . GLY A 1 190 ? 2.707 31.094 5.441 1 98.19 190 GLY A C 1
ATOM 1480 O O . GLY A 1 190 ? 3.723 31.703 5.77 1 98.19 190 GLY A O 1
ATOM 1481 N N . ILE A 1 191 ? 2.764 30.125 4.484 1 98.38 191 ILE A N 1
ATOM 1482 C CA . ILE A 1 191 ? 4.027 29.766 3.854 1 98.38 191 ILE A CA 1
ATOM 1483 C C . ILE A 1 191 ? 3.914 29.938 2.34 1 98.38 191 ILE A C 1
ATOM 1485 O O . ILE A 1 191 ? 2.998 29.391 1.717 1 98.38 191 ILE A O 1
ATOM 1489 N N . GLU A 1 192 ? 4.727 30.734 1.797 1 97.94 192 GLU A N 1
ATOM 1490 C CA . GLU A 1 192 ? 4.961 30.828 0.359 1 97.94 192 GLU A CA 1
ATOM 1491 C C . GLU A 1 192 ? 6.359 30.328 -0.005 1 97.94 192 GLU A C 1
ATOM 1493 O O . GLU A 1 192 ? 7.316 30.578 0.73 1 97.94 192 GLU A O 1
ATOM 1498 N N . LEU A 1 193 ? 6.426 29.609 -1.053 1 96.62 193 LEU A N 1
ATOM 1499 C CA . LEU A 1 193 ? 7.719 29.062 -1.46 1 96.62 193 LEU A CA 1
ATOM 1500 C C . LEU A 1 193 ? 7.801 28.938 -2.977 1 96.62 193 LEU A C 1
ATOM 1502 O O . LEU A 1 193 ? 6.785 29.047 -3.67 1 96.62 193 LEU A O 1
ATOM 1506 N N . HIS A 1 194 ? 8.984 28.891 -3.459 1 95.19 194 HIS A N 1
ATOM 1507 C CA . HIS A 1 194 ? 9.211 28.5 -4.848 1 95.19 194 HIS A CA 1
ATOM 1508 C C . HIS A 1 194 ? 10.289 27.438 -4.953 1 95.19 194 HIS A C 1
ATOM 1510 O O . HIS A 1 194 ? 11.07 27.234 -4.023 1 95.19 194 HIS A O 1
ATOM 1516 N N . TRP A 1 195 ? 10.18 26.703 -6.027 1 92.75 195 TRP A N 1
ATOM 1517 C CA . TRP A 1 195 ? 11.188 25.672 -6.27 1 92.75 195 TRP A CA 1
ATOM 1518 C C . TRP A 1 195 ? 12.32 26.219 -7.133 1 92.75 195 TRP A C 1
ATOM 1520 O O . TRP A 1 195 ? 12.078 26.859 -8.156 1 92.75 195 TRP A O 1
ATOM 1530 N N . GLU A 1 196 ? 13.531 25.969 -6.652 1 94.62 196 GLU A N 1
ATOM 1531 C CA . GLU A 1 196 ? 14.734 26.203 -7.453 1 94.62 196 GLU A CA 1
ATOM 1532 C C . GLU A 1 196 ? 15.258 24.906 -8.055 1 94.62 196 GLU A C 1
ATOM 1534 O O . GLU A 1 196 ? 15.5 23.938 -7.332 1 94.62 196 GLU A O 1
ATOM 1539 N N . GLY A 1 197 ? 15.469 24.922 -9.391 1 91.31 197 GLY A N 1
ATOM 1540 C CA . GLY A 1 197 ? 15.875 23.703 -10.047 1 91.31 197 GLY A CA 1
ATOM 1541 C C . GLY A 1 197 ? 14.719 22.766 -10.344 1 91.31 197 GLY A C 1
ATOM 1542 O O . GLY A 1 197 ? 13.562 23.109 -10.102 1 91.31 197 GLY A O 1
ATOM 1543 N N . GLU A 1 198 ? 15.133 21.672 -11.031 1 82.75 198 GLU A N 1
ATOM 1544 C CA . GLU A 1 198 ? 14.102 20.688 -11.336 1 82.75 198 GLU A CA 1
ATOM 1545 C C . GLU A 1 198 ? 13.734 19.875 -10.094 1 82.75 198 GLU A C 1
ATOM 1547 O O . GLU A 1 198 ? 14.602 19.562 -9.273 1 82.75 198 GLU A O 1
ATOM 1552 N N . PRO A 1 199 ? 12.383 19.688 -10.055 1 70.5 199 PRO A N 1
ATOM 1553 C CA . PRO A 1 199 ? 12.023 18.828 -8.922 1 70.5 199 PRO A CA 1
ATOM 1554 C C . PRO A 1 199 ? 12.812 17.516 -8.906 1 70.5 199 PRO A C 1
ATOM 1556 O O . PRO A 1 199 ? 12.945 16.859 -9.945 1 70.5 199 PRO A O 1
ATOM 1559 N N . GLY A 1 200 ? 13.32 17.141 -7.773 1 72.56 200 GLY A N 1
ATOM 1560 C CA . GLY A 1 200 ? 14.164 15.961 -7.66 1 72.56 200 GLY A CA 1
ATOM 1561 C C . GLY A 1 200 ? 15.648 16.281 -7.668 1 72.56 200 GLY A C 1
ATOM 1562 O O . GLY A 1 200 ? 16.453 15.523 -7.117 1 72.56 200 GLY A O 1
ATOM 1563 N N . SER A 1 201 ? 15.969 17.375 -8.32 1 81 201 SER A N 1
ATOM 1564 C CA . SER A 1 201 ? 17.359 17.797 -8.328 1 81 201 SER A CA 1
ATOM 1565 C C . SER A 1 201 ? 17.516 19.172 -7.676 1 81 201 SER A C 1
ATOM 1567 O O . SER A 1 201 ? 18.609 19.531 -7.234 1 81 201 SER A O 1
ATOM 1569 N N . GLY A 1 202 ? 16.438 19.812 -7.605 1 91.31 202 GLY A N 1
ATOM 1570 C CA . GLY A 1 202 ? 16.422 21.109 -6.961 1 91.31 202 GLY A CA 1
ATOM 1571 C C . GLY A 1 202 ? 15.938 21.062 -5.527 1 91.31 202 GLY A C 1
ATOM 1572 O O . GLY A 1 202 ? 16.094 20.047 -4.844 1 91.31 202 GLY A O 1
ATOM 1573 N N . PHE A 1 203 ? 15.578 22.297 -5.012 1 93.94 203 PHE A N 1
ATOM 1574 C CA . PHE A 1 203 ? 15.117 22.391 -3.631 1 93.94 203 PHE A CA 1
ATOM 1575 C C . PHE A 1 203 ? 14.141 23.547 -3.469 1 93.94 203 PHE A C 1
ATOM 1577 O O . PHE A 1 203 ? 14.203 24.531 -4.211 1 93.94 203 PHE A O 1
ATOM 1584 N N . PRO A 1 204 ? 13.148 23.328 -2.561 1 95.75 204 PRO A N 1
ATOM 1585 C CA . PRO A 1 204 ? 12.242 24.453 -2.273 1 95.75 204 PRO A CA 1
ATOM 1586 C C . PRO A 1 204 ? 12.922 25.578 -1.503 1 95.75 204 PRO A C 1
ATOM 1588 O O . PRO A 1 204 ? 13.773 25.328 -0.646 1 95.75 204 PRO A O 1
ATOM 1591 N N . VAL A 1 205 ? 12.547 26.75 -1.843 1 97.12 205 VAL A N 1
ATOM 1592 C CA . VAL A 1 205 ? 12.984 27.969 -1.155 1 97.12 205 VAL A CA 1
ATOM 1593 C C . VAL A 1 205 ? 11.773 28.688 -0.563 1 97.12 205 VAL A C 1
ATOM 1595 O O . VAL A 1 205 ? 10.836 29.031 -1.284 1 97.12 205 VAL A O 1
ATOM 1598 N N . VAL A 1 206 ? 11.82 28.891 0.72 1 98.12 206 VAL A N 1
ATOM 1599 C CA . VAL A 1 206 ? 10.734 29.578 1.409 1 98.12 206 VAL A CA 1
ATOM 1600 C C . VAL A 1 206 ? 10.844 31.094 1.179 1 98.12 206 VAL A C 1
ATOM 1602 O O . VAL A 1 206 ? 11.836 31.703 1.562 1 98.12 206 VAL A O 1
ATOM 1605 N N . ASP A 1 207 ? 9.844 31.625 0.557 1 98.38 207 ASP A N 1
ATOM 1606 C CA . ASP A 1 207 ? 9.797 33.062 0.295 1 98.38 207 ASP A CA 1
ATOM 1607 C C . ASP A 1 207 ? 9.25 33.844 1.499 1 98.38 207 ASP A C 1
ATOM 1609 O O . ASP A 1 207 ? 9.758 34.906 1.843 1 98.38 207 ASP A O 1
ATOM 1613 N N . THR A 1 208 ? 8.234 33.312 2.115 1 98.12 208 THR A N 1
ATOM 1614 C CA . THR A 1 208 ? 7.633 33.906 3.311 1 98.12 208 THR A CA 1
ATOM 1615 C C . THR A 1 208 ? 7.191 32.812 4.285 1 98.12 208 THR A C 1
ATOM 1617 O O . THR A 1 208 ? 6.75 31.75 3.865 1 98.12 208 THR A O 1
ATOM 1620 N N . ASP A 1 209 ? 7.34 33.062 5.535 1 98.38 209 ASP A N 1
ATOM 1621 C CA . ASP A 1 209 ? 6.84 32.25 6.633 1 98.38 209 ASP A CA 1
ATOM 1622 C C . ASP A 1 209 ? 6.203 33.125 7.719 1 98.38 209 ASP A C 1
ATOM 1624 O O . ASP A 1 209 ? 6.906 33.812 8.469 1 98.38 209 ASP A O 1
ATOM 1628 N N . ASP A 1 210 ? 4.938 33.062 7.77 1 98 210 ASP A N 1
ATOM 1629 C CA . ASP A 1 210 ? 4.176 33.812 8.758 1 98 210 ASP A CA 1
ATOM 1630 C C . ASP A 1 210 ? 3.371 32.906 9.664 1 98 210 ASP A C 1
ATOM 1632 O O . ASP A 1 210 ? 2.195 32.625 9.406 1 98 210 ASP A O 1
ATOM 1636 N N . PRO A 1 211 ? 3.9 32.5 10.789 1 94.56 211 PRO A N 1
ATOM 1637 C CA . PRO A 1 211 ? 3.23 31.547 11.688 1 94.56 211 PRO A CA 1
ATOM 1638 C C . PRO A 1 211 ? 1.897 32.062 12.211 1 94.56 211 PRO A C 1
ATOM 1640 O O . PRO A 1 211 ? 1.032 31.281 12.609 1 94.56 211 PRO A O 1
ATOM 1643 N N . SER A 1 212 ? 1.71 33.344 12.203 1 97.44 212 SER A N 1
ATOM 1644 C CA . SER A 1 212 ? 0.473 33.906 12.727 1 97.44 212 SER A CA 1
ATOM 1645 C C . SER A 1 212 ? -0.724 33.531 11.867 1 97.44 212 SER A C 1
ATOM 1647 O O . SER A 1 212 ? -1.871 33.625 12.305 1 97.44 212 SER A O 1
ATOM 1649 N N . ALA A 1 213 ? -0.413 33.125 10.648 1 98.19 213 ALA A N 1
ATOM 1650 C CA . ALA A 1 213 ? -1.483 32.688 9.758 1 98.19 213 ALA A CA 1
ATOM 1651 C C . ALA A 1 213 ? -2.24 31.5 10.359 1 98.19 213 ALA A C 1
ATOM 1653 O O . ALA A 1 213 ? -3.457 31.375 10.188 1 98.19 213 ALA A O 1
ATOM 1654 N N . ILE A 1 214 ? -1.587 30.641 11.055 1 98.19 214 ILE A N 1
ATOM 1655 C CA . ILE A 1 214 ? -2.219 29.484 11.672 1 98.19 214 ILE A CA 1
ATOM 1656 C C . ILE A 1 214 ? -3.041 29.922 12.883 1 98.19 214 ILE A C 1
ATOM 1658 O O . ILE A 1 214 ? -4.125 29.391 13.133 1 98.19 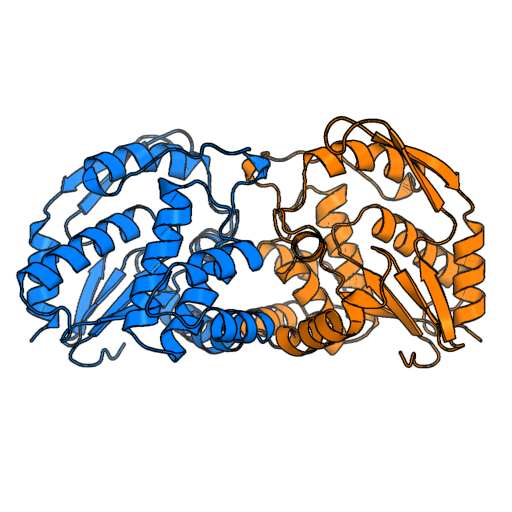214 ILE A O 1
ATOM 1662 N N . ASP A 1 215 ? -2.502 30.906 13.633 1 97.62 215 ASP A N 1
ATOM 1663 C CA . ASP A 1 215 ? -3.273 31.484 14.734 1 97.62 215 ASP A CA 1
ATOM 1664 C C . ASP A 1 215 ? -4.594 32.062 14.234 1 97.62 215 ASP A C 1
ATOM 1666 O O . ASP A 1 215 ? -5.637 31.875 14.867 1 97.62 215 ASP A O 1
ATOM 1670 N N . GLU A 1 216 ? -4.473 32.75 13.172 1 96.88 216 GLU A N 1
ATOM 1671 C CA . GLU A 1 216 ? -5.664 33.344 12.57 1 96.88 216 GLU A CA 1
ATOM 1672 C C . GLU A 1 216 ? -6.645 32.281 12.117 1 96.88 216 GLU A C 1
ATOM 1674 O O . GLU A 1 216 ? -7.855 32.406 12.289 1 96.88 216 GLU A O 1
ATOM 1679 N N . LEU A 1 217 ? -6.113 31.234 11.5 1 97.38 217 LEU A N 1
ATOM 1680 C CA . LEU A 1 217 ? -6.93 30.109 11.062 1 97.38 217 LEU A CA 1
ATOM 1681 C C . LEU A 1 217 ? -7.695 29.5 12.234 1 97.38 217 LEU A C 1
ATOM 1683 O O . LEU A 1 217 ? -8.891 29.234 12.125 1 97.38 217 LEU A O 1
ATOM 1687 N N . VAL A 1 218 ? -7.051 29.297 13.391 1 97.38 218 VAL A N 1
ATOM 1688 C CA . VAL A 1 218 ? -7.664 28.734 14.594 1 97.38 218 VAL A CA 1
ATOM 1689 C C . VAL A 1 218 ? -8.766 29.672 15.094 1 97.38 218 VAL A C 1
ATOM 1691 O O . VAL A 1 218 ? -9.859 29.219 15.43 1 97.38 218 VAL A O 1
ATOM 1694 N N . ARG A 1 219 ? -8.484 30.969 15.117 1 94.38 219 ARG A N 1
ATOM 1695 C CA . ARG A 1 219 ? -9.461 31.953 15.586 1 94.38 219 ARG A CA 1
ATOM 1696 C C . ARG A 1 219 ? -10.711 31.938 14.711 1 94.38 219 ARG A C 1
ATOM 1698 O O . ARG A 1 219 ? -11.836 31.938 15.227 1 94.38 219 ARG A O 1
ATOM 1705 N N . ARG A 1 220 ? -10.477 31.828 13.461 1 94.38 220 ARG A N 1
ATOM 1706 C CA . ARG A 1 220 ? -11.594 31.844 12.516 1 94.38 220 ARG A CA 1
ATOM 1707 C C . ARG A 1 220 ? -12.414 30.562 12.641 1 94.38 220 ARG A C 1
ATOM 1709 O O . ARG A 1 220 ? -13.641 30.594 12.477 1 94.38 220 ARG A O 1
ATOM 1716 N N . ALA A 1 221 ? -11.781 29.469 12.844 1 94.12 221 ALA A N 1
ATOM 1717 C CA . ALA A 1 221 ? -12.445 28.172 12.922 1 94.12 221 ALA A CA 1
ATOM 1718 C C . ALA A 1 221 ? -13.281 28.062 14.195 1 94.12 221 ALA A C 1
ATOM 1720 O O . ALA A 1 221 ? -14.211 27.266 14.273 1 94.12 221 ALA A O 1
ATOM 1721 N N . ALA A 1 222 ? -12.984 28.781 15.242 1 89.06 222 ALA A N 1
ATOM 1722 C CA . ALA A 1 222 ? -13.656 28.75 16.531 1 89.06 222 ALA A CA 1
ATOM 1723 C C . ALA A 1 222 ? -14.953 29.562 16.5 1 89.06 222 ALA A C 1
ATOM 1725 O O . ALA A 1 222 ? -15.82 29.391 17.359 1 89.06 222 ALA A O 1
ATOM 1726 N N . ASN A 1 223 ? -15.039 30.438 15.602 1 79.31 223 ASN A N 1
ATOM 1727 C CA . ASN A 1 223 ? -16.219 31.297 15.539 1 79.31 223 ASN A CA 1
ATOM 1728 C C . ASN A 1 223 ? -17.266 30.75 14.578 1 79.31 223 ASN A C 1
ATOM 1730 O O . ASN A 1 223 ? -18.453 31.047 14.703 1 79.31 223 ASN A O 1
ATOM 1734 N N . MET B 1 1 ? -10.531 -27.297 4.051 1 82.06 1 MET B N 1
ATOM 1735 C CA . MET B 1 1 ? -11.023 -26.328 3.07 1 82.06 1 MET B CA 1
ATOM 1736 C C . MET B 1 1 ? -11.75 -27.031 1.931 1 82.06 1 MET B C 1
ATOM 1738 O O . MET B 1 1 ? -11.297 -28.078 1.457 1 82.06 1 MET B O 1
ATOM 1742 N N . GLN B 1 2 ? -12.914 -26.578 1.587 1 87.12 2 GLN B N 1
ATOM 1743 C CA . GLN B 1 2 ? -13.656 -27.172 0.475 1 87.12 2 GLN B CA 1
ATOM 1744 C C . GLN B 1 2 ? -13.312 -26.484 -0.841 1 87.12 2 GLN B C 1
ATOM 1746 O O . GLN B 1 2 ? -13.383 -25.25 -0.942 1 87.12 2 GLN B O 1
ATOM 1751 N N . VAL B 1 3 ? -12.844 -27.281 -1.851 1 95.44 3 VAL B N 1
ATOM 1752 C CA . VAL B 1 3 ? -12.469 -26.797 -3.17 1 95.44 3 VAL B CA 1
ATOM 1753 C C . VAL B 1 3 ? -13.492 -27.25 -4.207 1 95.44 3 VAL B C 1
ATOM 1755 O O . VAL B 1 3 ? -13.844 -28.422 -4.266 1 95.44 3 VAL B O 1
ATOM 1758 N N . LYS B 1 4 ? -14.031 -26.391 -5.031 1 93.19 4 LYS B N 1
ATOM 1759 C CA . LYS B 1 4 ? -15.023 -26.688 -6.062 1 93.19 4 LYS B CA 1
ATOM 1760 C C . LYS B 1 4 ? -14.414 -27.5 -7.203 1 93.19 4 LYS B C 1
ATOM 1762 O O . LYS B 1 4 ? -13.273 -27.25 -7.602 1 93.19 4 LYS B O 1
ATOM 1767 N N . PRO B 1 5 ? -15.227 -28.391 -7.699 1 90.38 5 PRO B N 1
ATOM 1768 C CA . PRO B 1 5 ? -14.719 -29.078 -8.891 1 90.38 5 PRO B CA 1
ATOM 1769 C C . PRO B 1 5 ? -14.383 -28.125 -10.031 1 90.38 5 PRO B C 1
ATOM 1771 O O . PRO B 1 5 ? -15.07 -27.125 -10.219 1 90.38 5 PRO B O 1
ATOM 1774 N N . GLY B 1 6 ? -13.344 -28.453 -10.805 1 92.25 6 GLY B N 1
ATOM 1775 C CA . GLY B 1 6 ? -12.938 -27.609 -11.914 1 92.25 6 GLY B CA 1
ATOM 1776 C C . GLY B 1 6 ? -12.094 -26.406 -11.484 1 92.25 6 GLY B C 1
ATOM 1777 O O . GLY B 1 6 ? -11.859 -25.5 -12.273 1 92.25 6 GLY B O 1
ATOM 1778 N N . THR B 1 7 ? -11.695 -26.422 -10.203 1 96 7 THR B N 1
ATOM 1779 C CA . THR B 1 7 ? -10.852 -25.344 -9.711 1 96 7 THR B CA 1
ATOM 1780 C C . THR B 1 7 ? -9.672 -25.891 -8.914 1 96 7 THR B C 1
ATOM 1782 O O . THR B 1 7 ? -9.727 -27.016 -8.406 1 96 7 THR B O 1
ATOM 1785 N N . VAL B 1 8 ? -8.609 -25.156 -8.875 1 97.88 8 VAL B N 1
ATOM 1786 C CA . VAL B 1 8 ? -7.535 -25.297 -7.906 1 97.88 8 VAL B CA 1
ATOM 1787 C C . VAL B 1 8 ? -7.422 -24.031 -7.059 1 97.88 8 VAL B C 1
ATOM 1789 O O . VAL B 1 8 ? -7.352 -22.922 -7.594 1 97.88 8 VAL B O 1
ATOM 1792 N N . VAL B 1 9 ? -7.504 -24.234 -5.777 1 98.5 9 VAL B N 1
ATOM 1793 C CA . VAL B 1 9 ? -7.297 -23.094 -4.895 1 98.5 9 VAL B CA 1
ATOM 1794 C C . VAL B 1 9 ? -5.801 -22.859 -4.703 1 98.5 9 VAL B C 1
ATOM 1796 O O . VAL B 1 9 ? -5.047 -23.781 -4.414 1 98.5 9 VAL B O 1
ATOM 1799 N N . LEU B 1 10 ? -5.363 -21.688 -4.926 1 98.81 10 LEU B N 1
ATOM 1800 C CA . LEU B 1 10 ? -3.963 -21.312 -4.758 1 98.81 10 LEU B CA 1
ATOM 1801 C C . LEU B 1 10 ? -3.811 -20.219 -3.721 1 98.81 10 LEU B C 1
ATOM 1803 O O . LEU B 1 10 ? -4.297 -19.094 -3.922 1 98.81 10 LEU B O 1
ATOM 1807 N N . PHE B 1 11 ? -3.219 -20.484 -2.592 1 98.94 11 PHE B N 1
ATOM 1808 C CA . PHE B 1 11 ? -2.732 -19.438 -1.693 1 98.94 11 PHE B CA 1
ATOM 1809 C C . PHE B 1 11 ? -1.347 -18.969 -2.113 1 98.94 11 PHE B C 1
ATOM 1811 O O . PHE B 1 11 ? -0.407 -19.766 -2.178 1 98.94 11 PHE B O 1
ATOM 1818 N N . SER B 1 12 ? -1.225 -17.719 -2.432 1 98.88 12 SER B N 1
ATOM 1819 C CA . SER B 1 12 ? 0.053 -17.156 -2.863 1 98.88 12 SER B CA 1
ATOM 1820 C C . SER B 1 12 ? 0.087 -15.648 -2.678 1 98.88 12 SER B C 1
ATOM 1822 O O . SER B 1 12 ? -0.911 -15.039 -2.279 1 98.88 12 SER B O 1
ATOM 1824 N N . ASP B 1 13 ? 1.229 -15.086 -2.811 1 98.94 13 ASP B N 1
ATOM 1825 C CA . ASP B 1 13 ? 1.475 -13.656 -2.971 1 98.94 13 ASP B CA 1
ATOM 1826 C C . ASP B 1 13 ? 1.973 -13.336 -4.379 1 98.94 13 ASP B C 1
ATOM 1828 O O . ASP B 1 13 ? 2.832 -14.039 -4.914 1 98.94 13 ASP B O 1
ATOM 1832 N N . VAL B 1 14 ? 1.488 -12.289 -4.969 1 98.94 14 VAL B N 1
ATOM 1833 C CA . VAL B 1 14 ? 1.829 -11.938 -6.344 1 98.94 14 VAL B CA 1
ATOM 1834 C C . VAL B 1 14 ? 3.32 -11.625 -6.445 1 98.94 14 VAL B C 1
ATOM 1836 O O . VAL B 1 14 ? 3.891 -11.633 -7.539 1 98.94 14 VAL B O 1
ATOM 1839 N N . VAL B 1 15 ? 4.016 -11.43 -5.332 1 98.88 15 VAL B N 1
ATOM 1840 C CA . VAL B 1 15 ? 5.414 -11.008 -5.379 1 98.88 15 VAL B CA 1
ATOM 1841 C C . VAL B 1 15 ? 6.324 -12.195 -5.098 1 98.88 15 VAL B C 1
ATOM 1843 O O . VAL B 1 15 ? 7.539 -12.039 -4.957 1 98.88 15 VAL B O 1
ATOM 1846 N N . CYS B 1 16 ? 5.793 -13.352 -4.969 1 98.81 16 CYS B N 1
ATOM 1847 C CA . CYS B 1 16 ? 6.586 -14.555 -4.727 1 98.81 16 CYS B CA 1
ATOM 1848 C C . CYS B 1 16 ? 7.082 -15.156 -6.035 1 98.81 16 CYS B C 1
ATOM 1850 O O . CYS B 1 16 ? 6.281 -15.625 -6.848 1 98.81 16 CYS B O 1
ATOM 1852 N N . GLY B 1 17 ? 8.352 -15.203 -6.188 1 98.62 17 GLY B N 1
ATOM 1853 C CA . GLY B 1 17 ? 8.945 -15.766 -7.395 1 98.62 17 GLY B CA 1
ATOM 1854 C C . GLY B 1 17 ? 8.633 -17.234 -7.59 1 98.62 17 GLY B C 1
ATOM 1855 O O . GLY B 1 17 ? 8.414 -17.688 -8.719 1 98.62 17 GLY B O 1
ATOM 1856 N N . TRP B 1 18 ? 8.602 -17.984 -6.523 1 98.56 18 TRP B N 1
ATOM 1857 C CA . TRP B 1 18 ? 8.328 -19.422 -6.598 1 98.56 18 TRP B CA 1
ATOM 1858 C C . TRP B 1 18 ? 6.887 -19.672 -7.035 1 98.56 18 TRP B C 1
ATOM 1860 O O . TRP B 1 18 ? 6.629 -20.547 -7.867 1 98.56 18 TRP B O 1
ATOM 1870 N N . ALA B 1 19 ? 5.988 -18.891 -6.508 1 98.88 19 ALA B N 1
ATOM 1871 C CA . ALA B 1 19 ? 4.598 -19 -6.941 1 98.88 19 ALA B CA 1
ATOM 1872 C C . ALA B 1 19 ? 4.461 -18.609 -8.414 1 98.88 19 ALA B C 1
ATOM 1874 O O . ALA B 1 19 ? 3.629 -19.172 -9.133 1 98.88 19 ALA B O 1
ATOM 1875 N N . THR B 1 20 ? 5.238 -17.672 -8.852 1 98.94 20 THR B N 1
ATOM 1876 C CA . THR B 1 20 ? 5.211 -17.234 -10.242 1 98.94 20 THR B CA 1
ATOM 1877 C C . THR B 1 20 ? 5.672 -18.359 -11.164 1 98.94 20 THR B C 1
ATOM 1879 O O . THR B 1 20 ? 5.039 -18.641 -12.188 1 98.94 20 THR B O 1
ATOM 1882 N N . VAL B 1 21 ? 6.723 -19.031 -10.758 1 98.81 21 VAL B N 1
ATOM 1883 C CA . VAL B 1 21 ? 7.191 -20.188 -11.516 1 98.81 21 VAL B CA 1
ATOM 1884 C C . VAL B 1 21 ? 6.098 -21.25 -11.562 1 98.81 21 VAL B C 1
ATOM 1886 O O . VAL B 1 21 ? 5.777 -21.781 -12.633 1 98.81 21 VAL B O 1
ATOM 1889 N N . ALA B 1 22 ? 5.516 -21.578 -10.445 1 98.81 22 ALA B N 1
ATOM 1890 C CA . ALA B 1 22 ? 4.484 -22.609 -10.352 1 98.81 22 ALA B CA 1
ATOM 1891 C C . ALA B 1 22 ? 3.289 -22.266 -11.234 1 98.81 22 ALA B C 1
ATOM 1893 O O . ALA B 1 22 ? 2.779 -23.125 -11.961 1 98.81 22 ALA B O 1
ATOM 1894 N N . LEU B 1 23 ? 2.855 -21.047 -11.211 1 98.81 23 LEU B N 1
ATOM 1895 C CA . LEU B 1 23 ? 1.711 -20.625 -12.008 1 98.81 23 LEU B CA 1
ATOM 1896 C C . LEU B 1 23 ? 2.037 -20.656 -13.492 1 98.81 23 LEU B C 1
ATOM 1898 O O . LEU B 1 23 ? 1.208 -21.062 -14.305 1 98.81 23 LEU B O 1
ATOM 1902 N N . HIS B 1 24 ? 3.201 -20.156 -13.812 1 98.69 24 HIS B N 1
ATOM 1903 C CA . HIS B 1 24 ? 3.654 -20.188 -15.195 1 98.69 24 HIS B CA 1
ATOM 1904 C C . HIS B 1 24 ? 3.629 -21.609 -15.75 1 98.69 24 HIS B C 1
ATOM 1906 O O . HIS B 1 24 ? 3.082 -21.844 -16.828 1 98.69 24 HIS B O 1
ATOM 1912 N N . ARG B 1 25 ? 4.152 -22.547 -15.016 1 98.56 25 ARG B N 1
ATOM 1913 C CA . ARG B 1 25 ? 4.156 -23.953 -15.398 1 98.56 25 ARG B CA 1
ATOM 1914 C C . ARG B 1 25 ? 2.74 -24.516 -15.414 1 98.56 25 ARG B C 1
ATOM 1916 O O . ARG B 1 25 ? 2.389 -25.297 -16.297 1 98.56 25 ARG B O 1
ATOM 1923 N N . PHE B 1 26 ? 1.957 -24.109 -14.438 1 98.69 26 PHE B N 1
ATOM 1924 C CA . PHE B 1 26 ? 0.585 -24.594 -14.336 1 98.69 26 PHE B CA 1
ATOM 1925 C C . PHE B 1 26 ? -0.217 -24.219 -15.57 1 98.69 26 PHE B C 1
ATOM 1927 O O . PHE B 1 26 ? -0.904 -25.062 -16.156 1 98.69 26 PHE B O 1
ATOM 1934 N N . TYR B 1 27 ? -0.13 -22.969 -16 1 98.5 27 TYR B N 1
ATOM 1935 C CA . TYR B 1 27 ? -0.907 -22.516 -17.156 1 98.5 27 TYR B CA 1
ATOM 1936 C C . TYR B 1 27 ? -0.457 -23.219 -18.438 1 98.5 27 TYR B C 1
ATOM 1938 O O . TYR B 1 27 ? -1.28 -23.547 -19.281 1 98.5 27 TYR B O 1
ATOM 1946 N N . GLN B 1 28 ? 0.797 -23.469 -18.562 1 98 28 GLN B N 1
ATOM 1947 C CA . GLN B 1 28 ? 1.301 -24.219 -19.719 1 98 28 GLN B CA 1
ATOM 1948 C C . GLN B 1 28 ? 0.792 -25.656 -19.688 1 98 28 GLN B C 1
ATOM 1950 O O . GLN B 1 28 ? 0.337 -26.172 -20.719 1 98 28 GLN B O 1
ATOM 1955 N N . ALA B 1 29 ? 0.889 -26.266 -18.547 1 98.25 29 ALA B N 1
ATOM 1956 C CA . ALA B 1 29 ? 0.422 -27.641 -18.391 1 98.25 29 ALA B CA 1
ATOM 1957 C C . ALA B 1 29 ? -1.076 -27.75 -18.656 1 98.25 29 ALA B C 1
ATOM 1959 O O . ALA B 1 29 ? -1.529 -28.688 -19.328 1 98.25 29 ALA B O 1
ATOM 1960 N N . ARG B 1 30 ? -1.794 -26.828 -18.125 1 98.31 30 ARG B N 1
ATOM 1961 C CA . ARG B 1 30 ? -3.238 -26.781 -18.328 1 98.31 30 ARG B CA 1
ATOM 1962 C C . ARG B 1 30 ? -3.576 -26.688 -19.812 1 98.31 30 ARG B C 1
ATOM 1964 O O . ARG B 1 30 ? -4.488 -27.375 -20.297 1 98.31 30 ARG B O 1
ATOM 1971 N N . GLU B 1 31 ? -2.881 -25.828 -20.516 1 97.94 31 GLU B N 1
ATOM 1972 C CA . GLU B 1 31 ? -3.086 -25.656 -21.953 1 97.94 31 GLU B CA 1
ATOM 1973 C C . GLU B 1 31 ? -2.764 -26.953 -22.703 1 97.94 31 GLU B C 1
ATOM 1975 O O . GLU B 1 31 ? -3.531 -27.375 -23.578 1 97.94 31 GLU B O 1
ATOM 1980 N N . ARG B 1 32 ? -1.656 -27.594 -22.438 1 97.5 32 ARG B N 1
ATOM 1981 C CA . ARG B 1 32 ? -1.251 -28.844 -23.078 1 97.5 32 ARG B CA 1
ATOM 1982 C C . ARG B 1 32 ? -2.297 -29.938 -22.859 1 97.5 32 ARG B C 1
ATOM 1984 O O . ARG B 1 32 ? -2.518 -30.766 -23.734 1 97.5 32 ARG B O 1
ATOM 1991 N N . ALA B 1 33 ? -2.957 -29.859 -21.734 1 97.25 33 ALA B N 1
ATOM 1992 C CA . ALA B 1 33 ? -3.938 -30.875 -21.375 1 97.25 33 ALA B CA 1
ATOM 1993 C C . ALA B 1 33 ? -5.301 -30.562 -21.984 1 97.25 33 ALA B C 1
ATOM 1995 O O . ALA B 1 33 ? -6.246 -31.344 -21.844 1 97.25 33 ALA B O 1
ATOM 1996 N N . GLY B 1 34 ? -5.465 -29.422 -22.641 1 97.25 34 GLY B N 1
ATOM 1997 C CA . GLY B 1 34 ? -6.73 -29.016 -23.234 1 97.25 34 GLY B CA 1
ATOM 1998 C C . GLY B 1 34 ? -7.766 -28.594 -22.203 1 97.25 34 GLY B C 1
ATOM 1999 O O . GLY B 1 34 ? -8.969 -28.781 -22.422 1 97.25 34 GLY B O 1
ATOM 2000 N N . LEU B 1 35 ? -7.336 -28.031 -21.078 1 97.19 35 LEU B N 1
ATOM 2001 C CA . LEU B 1 35 ? -8.234 -27.766 -19.953 1 97.19 35 LEU B CA 1
ATOM 2002 C C . LEU B 1 35 ? -8.344 -26.266 -19.703 1 97.19 35 LEU B C 1
ATOM 2004 O O . LEU B 1 35 ? -8.758 -25.844 -18.609 1 97.19 35 LEU B O 1
ATOM 2008 N N . SER B 1 36 ? -8 -25.406 -20.672 1 95.75 36 SER B N 1
ATOM 2009 C CA . SER B 1 36 ? -7.926 -23.953 -20.484 1 95.75 36 SER B CA 1
ATOM 2010 C C . SER B 1 36 ? -9.289 -23.375 -20.109 1 95.75 36 SER B C 1
ATOM 2012 O O . SER B 1 36 ? -9.367 -22.406 -19.375 1 95.75 36 SER B O 1
ATOM 2014 N N . ASP B 1 37 ? -10.328 -24.031 -20.5 1 94.62 37 ASP B N 1
ATOM 2015 C CA . ASP B 1 37 ? -11.664 -23.5 -20.234 1 94.62 37 ASP B CA 1
ATOM 2016 C C . ASP B 1 37 ? -12.359 -24.312 -19.141 1 94.62 37 ASP B C 1
ATOM 2018 O O . ASP B 1 37 ? -13.438 -23.938 -18.688 1 94.62 37 ASP B O 1
ATOM 2022 N N . ALA B 1 38 ? -11.695 -25.344 -18.672 1 95.44 38 ALA B N 1
ATOM 2023 C CA . ALA B 1 38 ? -12.367 -26.281 -17.781 1 95.44 38 ALA B CA 1
ATOM 2024 C C . ALA B 1 38 ? -11.773 -26.234 -16.375 1 95.44 38 ALA B C 1
ATOM 2026 O O . ALA B 1 38 ? -12.422 -26.609 -15.398 1 95.44 38 ALA B O 1
ATOM 2027 N N . LEU B 1 39 ? -10.547 -25.781 -16.297 1 97.5 39 LEU B N 1
ATOM 2028 C CA . LEU B 1 39 ? -9.836 -25.734 -15.023 1 97.5 39 LEU B CA 1
ATOM 2029 C C . LEU B 1 39 ? -9.352 -24.328 -14.711 1 97.5 39 LEU B C 1
ATOM 2031 O O . LEU B 1 39 ? -8.617 -23.734 -15.5 1 97.5 39 LEU B O 1
ATOM 2035 N N . HIS B 1 40 ? -9.789 -23.812 -13.586 1 97.62 40 HIS B N 1
ATOM 2036 C CA . HIS B 1 40 ? -9.453 -22.438 -13.234 1 97.62 40 HIS B CA 1
ATOM 2037 C C . HIS B 1 40 ? -8.719 -22.375 -11.898 1 97.62 40 HIS B C 1
ATOM 2039 O O . HIS B 1 40 ? -8.906 -23.25 -11.047 1 97.62 40 HIS B O 1
ATOM 2045 N N . VAL B 1 41 ? -7.934 -21.359 -11.742 1 98.56 41 VAL B N 1
ATOM 2046 C CA . VAL B 1 41 ? -7.277 -21.078 -10.469 1 98.56 41 VAL B CA 1
ATOM 2047 C C . VAL B 1 41 ? -8.172 -20.172 -9.617 1 98.56 41 VAL B C 1
ATOM 2049 O O . VAL B 1 41 ? -8.648 -19.141 -10.094 1 98.56 41 VAL B O 1
ATOM 2052 N N . ASP B 1 42 ? -8.484 -20.562 -8.477 1 98.38 42 ASP B N 1
ATOM 2053 C CA . ASP B 1 42 ? -9.086 -19.703 -7.465 1 98.38 42 ASP B CA 1
ATOM 2054 C C . ASP B 1 42 ? -8.008 -19.078 -6.574 1 98.38 42 ASP B C 1
ATOM 2056 O O . ASP B 1 42 ? -7.605 -19.672 -5.57 1 98.38 42 ASP B O 1
ATOM 2060 N N . HIS B 1 43 ? -7.645 -17.875 -6.902 1 98.69 43 HIS B N 1
ATOM 2061 C CA . HIS B 1 43 ? -6.582 -17.156 -6.195 1 98.69 43 HIS B CA 1
ATOM 2062 C C . HIS B 1 43 ? -7.012 -16.797 -4.777 1 98.69 43 HIS B C 1
ATOM 2064 O O . HIS B 1 43 ? -8.078 -16.203 -4.578 1 98.69 43 HIS B O 1
ATOM 2070 N N . GLN B 1 44 ? -6.238 -17.172 -3.818 1 98.75 44 GLN B N 1
ATOM 2071 C CA . GLN B 1 44 ? -6.359 -16.766 -2.422 1 98.75 44 GLN B CA 1
ATOM 2072 C C . GLN B 1 44 ? -5.082 -16.094 -1.931 1 98.75 44 GLN B C 1
ATOM 2074 O O . GLN B 1 44 ? -4 -16.328 -2.479 1 98.75 44 GLN B O 1
ATOM 2079 N N . LEU B 1 45 ? -5.238 -15.305 -0.917 1 98.88 45 LEU B N 1
ATOM 2080 C CA . LEU B 1 45 ? -4.133 -14.484 -0.435 1 98.88 45 LEU B CA 1
ATOM 2081 C C . LEU B 1 45 ? -3.275 -15.258 0.561 1 98.88 45 LEU B C 1
ATOM 2083 O O . LEU B 1 45 ? -3.805 -15.938 1.444 1 98.88 45 LEU B O 1
ATOM 2087 N N . TYR B 1 46 ? -2.084 -15.227 0.421 1 98.81 46 TYR B N 1
ATOM 2088 C CA . TYR B 1 46 ? -1.07 -15.484 1.438 1 98.81 46 TYR B CA 1
ATOM 2089 C C . TYR B 1 46 ? -0.047 -14.359 1.487 1 98.81 46 TYR B C 1
ATOM 2091 O O . TYR B 1 46 ? 0.97 -14.406 0.79 1 98.81 46 TYR B O 1
ATOM 2099 N N . LEU B 1 47 ? -0.254 -13.43 2.348 1 98.81 47 LEU B N 1
ATOM 2100 C CA . LEU B 1 47 ? 0.449 -12.148 2.34 1 98.81 47 LEU B CA 1
ATOM 2101 C C . LEU B 1 47 ? 1.785 -12.258 3.064 1 98.81 47 LEU B C 1
ATOM 2103 O O . LEU B 1 47 ? 1.835 -12.195 4.297 1 98.81 47 LEU B O 1
ATOM 2107 N N . LEU B 1 48 ? 2.822 -12.273 2.352 1 98.62 48 LEU B N 1
ATOM 2108 C CA . LEU B 1 48 ? 4.141 -12.586 2.896 1 98.62 48 LEU B CA 1
ATOM 2109 C C . LEU B 1 48 ? 4.633 -11.469 3.811 1 98.62 48 LEU B C 1
ATOM 2111 O O . LEU B 1 48 ? 5.266 -11.734 4.832 1 98.62 48 LEU B O 1
ATOM 2115 N N . GLU B 1 49 ? 4.391 -10.188 3.441 1 98.69 49 GLU B N 1
ATOM 2116 C CA . GLU B 1 49 ? 4.84 -9.078 4.281 1 98.69 49 GLU B CA 1
ATOM 2117 C C . GLU B 1 49 ? 4.184 -9.133 5.656 1 98.69 49 GLU B C 1
ATOM 2119 O O . GLU B 1 49 ? 4.758 -8.664 6.645 1 98.69 49 GLU B O 1
ATOM 2124 N N . ASP B 1 50 ? 2.967 -9.633 5.695 1 98.38 50 ASP B N 1
ATOM 2125 C CA . ASP B 1 50 ? 2.248 -9.789 6.957 1 98.38 50 ASP B CA 1
ATOM 2126 C C . ASP B 1 50 ? 2.758 -11.008 7.727 1 98.38 50 ASP B C 1
ATOM 2128 O O . ASP B 1 50 ? 2.975 -10.93 8.938 1 98.38 50 ASP B O 1
ATOM 2132 N N . VAL B 1 51 ? 2.977 -12.156 7.066 1 97.75 51 VAL B N 1
ATOM 2133 C CA . VAL B 1 51 ? 3.469 -13.391 7.672 1 97.75 51 VAL B CA 1
ATOM 2134 C C . VAL B 1 51 ? 4.84 -13.148 8.297 1 97.75 51 VAL B C 1
ATOM 2136 O O . VAL B 1 51 ? 5.102 -13.586 9.422 1 97.75 51 VAL B O 1
ATOM 2139 N N . ASN B 1 52 ? 5.652 -12.43 7.578 1 96.12 52 ASN B N 1
ATOM 2140 C CA . ASN B 1 52 ? 7.035 -12.227 7.996 1 96.12 52 ASN B CA 1
ATOM 2141 C C . ASN B 1 52 ? 7.18 -10.977 8.867 1 96.12 52 ASN B C 1
ATOM 2143 O O . ASN B 1 52 ? 8.188 -10.812 9.555 1 96.12 52 ASN B O 1
ATOM 2147 N N . ARG B 1 53 ? 6.203 -10.07 8.836 1 97.56 53 ARG B N 1
ATOM 2148 C CA . ARG B 1 53 ? 6.172 -8.797 9.547 1 97.56 53 ARG B CA 1
ATOM 2149 C C . ARG B 1 53 ? 7.348 -7.91 9.148 1 97.56 53 ARG B C 1
ATOM 2151 O O . ARG B 1 53 ? 8 -7.309 10 1 97.56 53 ARG B O 1
ATOM 2158 N N . PHE B 1 54 ? 7.68 -7.879 7.84 1 97.06 54 PHE B N 1
ATOM 2159 C CA . PHE B 1 54 ? 8.625 -6.941 7.246 1 97.06 54 PHE B CA 1
ATOM 2160 C C . PHE B 1 54 ? 8.281 -6.684 5.785 1 97.06 54 PHE B C 1
ATOM 2162 O O . PHE B 1 54 ? 7.543 -7.449 5.168 1 97.06 54 PHE B O 1
ATOM 2169 N N . PRO B 1 55 ? 8.766 -5.531 5.215 1 98.25 55 PRO B N 1
ATOM 2170 C CA . PRO B 1 55 ? 8.461 -5.199 3.82 1 98.25 55 PRO B CA 1
ATOM 2171 C C . PRO B 1 55 ? 8.969 -6.258 2.842 1 98.25 55 PRO B C 1
ATOM 2173 O O . PRO B 1 55 ? 9.797 -7.094 3.205 1 98.25 55 PRO B O 1
ATOM 2176 N N . ILE B 1 56 ? 8.344 -6.289 1.565 1 98 56 ILE B N 1
ATOM 2177 C CA . ILE B 1 56 ? 8.898 -7.133 0.51 1 98 56 ILE B CA 1
ATOM 2178 C C . ILE B 1 56 ? 10.406 -6.922 0.418 1 98 56 ILE B C 1
ATOM 2180 O O . ILE B 1 56 ? 10.867 -5.82 0.105 1 98 56 ILE B O 1
ATOM 2184 N N . PRO B 1 57 ? 11.133 -7.914 0.646 1 95.88 57 PRO B N 1
ATOM 2185 C CA . PRO B 1 57 ? 12.578 -7.734 0.778 1 95.88 57 PRO B CA 1
ATOM 2186 C C . PRO B 1 57 ? 13.305 -7.75 -0.567 1 95.88 57 PRO B C 1
ATOM 2188 O O . PRO B 1 57 ? 13.461 -8.812 -1.174 1 95.88 57 PRO B O 1
ATOM 2191 N N . LYS B 1 58 ? 13.734 -6.602 -0.976 1 96.81 58 LYS B N 1
ATOM 2192 C CA . LYS B 1 58 ? 14.391 -6.488 -2.277 1 96.81 58 LYS B CA 1
ATOM 2193 C C . LYS B 1 58 ? 15.625 -7.371 -2.35 1 96.81 58 LYS B C 1
ATOM 2195 O O . LYS B 1 58 ? 15.844 -8.07 -3.342 1 96.81 58 LYS B O 1
ATOM 2200 N N . ARG B 1 59 ? 16.422 -7.402 -1.332 1 93.38 59 ARG B N 1
ATOM 2201 C CA . ARG B 1 59 ? 17.672 -8.141 -1.354 1 93.38 59 ARG B CA 1
ATOM 2202 C C . ARG B 1 59 ? 17.438 -9.641 -1.478 1 93.38 59 ARG B C 1
ATOM 2204 O O . ARG B 1 59 ? 18.203 -10.344 -2.139 1 93.38 59 ARG B O 1
ATOM 2211 N N . PHE B 1 60 ? 16.328 -10.078 -0.771 1 94 60 PHE B N 1
ATOM 2212 C CA . PHE B 1 60 ? 15.961 -11.477 -0.9 1 94 60 PHE B CA 1
ATOM 2213 C C . PHE B 1 60 ? 15.602 -11.812 -2.342 1 94 60 PHE B C 1
ATOM 2215 O O . PHE B 1 60 ? 16.094 -12.797 -2.902 1 94 60 PHE B O 1
ATOM 2222 N N . LEU B 1 61 ? 14.828 -10.992 -2.922 1 96.25 61 LEU B N 1
ATOM 2223 C CA . LEU B 1 61 ? 14.336 -11.258 -4.27 1 96.25 61 LEU B CA 1
ATOM 2224 C C . LEU B 1 61 ? 15.453 -11.094 -5.297 1 96.25 61 LEU B C 1
ATOM 2226 O O . LEU B 1 61 ? 15.484 -11.797 -6.309 1 96.25 61 LEU B O 1
ATOM 2230 N N . ASP B 1 62 ? 16.375 -10.188 -5.035 1 95.38 62 ASP B N 1
ATOM 2231 C CA . ASP B 1 62 ? 17.531 -10.047 -5.906 1 95.38 62 ASP B CA 1
ATOM 2232 C C . ASP B 1 62 ? 18.297 -11.359 -6.004 1 95.38 62 ASP B C 1
ATOM 2234 O O . ASP B 1 62 ? 18.859 -11.688 -7.059 1 95.38 62 ASP B O 1
ATOM 2238 N N . SER B 1 63 ? 18.359 -12.062 -4.918 1 95.06 63 SER B N 1
ATOM 2239 C CA . SER B 1 63 ? 19.062 -13.336 -4.891 1 95.06 63 SER B CA 1
ATOM 2240 C C . SER B 1 63 ? 18.203 -14.453 -5.477 1 95.06 63 SER B C 1
ATOM 2242 O O . SER B 1 63 ? 18.734 -15.422 -6.035 1 95.06 63 SER B O 1
ATOM 2244 N N . GLU B 1 64 ? 16.891 -14.352 -5.406 1 95.88 64 GLU B N 1
ATOM 2245 C CA . GLU B 1 64 ? 15.961 -15.391 -5.848 1 95.88 64 GLU B CA 1
ATOM 2246 C C . GLU B 1 64 ? 15.734 -15.32 -7.355 1 95.88 64 GLU B C 1
ATOM 2248 O O . GLU B 1 64 ? 15.594 -16.344 -8.016 1 95.88 64 GLU B O 1
ATOM 2253 N N . ILE B 1 65 ? 15.75 -14.133 -7.91 1 97.31 65 ILE B N 1
ATOM 2254 C CA . ILE B 1 65 ? 15.312 -13.883 -9.281 1 97.31 65 ILE B CA 1
ATOM 2255 C C . ILE B 1 65 ? 16.188 -14.656 -10.258 1 97.31 65 ILE B C 1
ATOM 2257 O O . ILE B 1 65 ? 15.68 -15.359 -11.133 1 97.31 65 ILE B O 1
ATOM 2261 N N . PRO B 1 66 ? 17.531 -14.656 -10.07 1 96.5 66 PRO B N 1
ATOM 2262 C CA . PRO B 1 66 ? 18.312 -15.469 -10.992 1 96.5 66 PRO B CA 1
ATOM 2263 C C . PRO B 1 66 ? 18.031 -16.969 -10.859 1 96.5 66 PRO B C 1
ATOM 2265 O O . PRO B 1 66 ? 18.109 -17.703 -11.852 1 96.5 66 PRO B O 1
ATOM 2268 N N . VAL B 1 67 ? 17.719 -17.406 -9.688 1 97.44 67 VAL B N 1
ATOM 2269 C CA . VAL B 1 67 ? 17.484 -18.812 -9.438 1 97.44 67 VAL B CA 1
ATOM 2270 C C . VAL B 1 67 ? 16.156 -19.234 -10.062 1 97.44 67 VAL B C 1
ATOM 2272 O O . VAL B 1 67 ? 16.109 -20.219 -10.812 1 97.44 67 VAL B O 1
ATOM 2275 N N . VAL B 1 68 ? 15.094 -18.5 -9.828 1 98 68 VAL B N 1
ATOM 2276 C CA . VAL B 1 68 ? 13.805 -18.844 -10.406 1 98 68 VAL B CA 1
ATOM 2277 C C . VAL B 1 68 ? 13.836 -18.594 -11.914 1 98 68 VAL B C 1
ATOM 2279 O O . VAL B 1 68 ? 13.156 -19.281 -12.68 1 98 68 VAL B O 1
ATOM 2282 N N . GLY B 1 69 ? 14.617 -17.625 -12.328 1 98.19 69 GLY B N 1
ATOM 2283 C CA . GLY B 1 69 ? 14.797 -17.391 -13.75 1 98.19 69 GLY B CA 1
ATOM 2284 C C . GLY B 1 69 ? 15.328 -18.594 -14.5 1 98.19 69 GLY B C 1
ATOM 2285 O O . GLY B 1 69 ? 14.93 -18.859 -15.633 1 98.19 69 GLY B O 1
ATOM 2286 N N . ALA B 1 70 ? 16.188 -19.344 -13.867 1 97.62 70 ALA B N 1
ATOM 2287 C CA . ALA B 1 70 ? 16.75 -20.547 -14.477 1 97.62 70 ALA B CA 1
ATOM 2288 C C . ALA B 1 70 ? 15.688 -21.656 -14.57 1 97.62 70 ALA B C 1
ATOM 2290 O O . ALA B 1 70 ? 15.742 -22.5 -15.461 1 97.62 70 ALA B O 1
ATOM 2291 N N . LEU B 1 71 ? 14.758 -21.625 -13.664 1 98 71 LEU B N 1
ATOM 2292 C CA . LEU B 1 71 ? 13.695 -22.625 -13.633 1 98 71 LEU B CA 1
ATOM 2293 C C . LEU B 1 71 ? 12.641 -22.344 -14.695 1 98 71 LEU B C 1
ATOM 2295 O O . LEU B 1 71 ? 11.984 -23.25 -15.195 1 98 71 LEU B O 1
ATOM 2299 N N . ALA B 1 72 ? 12.43 -21.094 -15.008 1 97.94 72 ALA B N 1
ATOM 2300 C CA . ALA B 1 72 ? 11.477 -20.625 -16.016 1 97.94 72 ALA B CA 1
ATOM 2301 C C . ALA B 1 72 ? 12.086 -19.547 -16.891 1 97.94 72 ALA B C 1
ATOM 2303 O O . ALA B 1 72 ? 11.625 -18.391 -16.891 1 97.94 72 ALA B O 1
ATOM 2304 N N . PRO B 1 73 ? 13.008 -19.906 -17.766 1 97.44 73 PRO B N 1
ATOM 2305 C CA . PRO B 1 73 ? 13.789 -18.922 -18.5 1 97.44 73 PRO B CA 1
ATOM 2306 C C . PRO B 1 73 ? 12.953 -18.125 -19.516 1 97.44 73 PRO B C 1
ATOM 2308 O O . PRO B 1 73 ? 13.32 -17.016 -19.891 1 97.44 73 PRO B O 1
ATOM 2311 N N . ASP B 1 74 ? 11.852 -18.656 -19.938 1 97.94 74 ASP B N 1
ATOM 2312 C CA . ASP B 1 74 ? 11.047 -18.016 -20.969 1 97.94 74 ASP B CA 1
ATOM 2313 C C . ASP B 1 74 ? 10.086 -16.984 -20.359 1 97.94 74 ASP B C 1
ATOM 2315 O O . ASP B 1 74 ? 9.352 -16.312 -21.078 1 97.94 74 ASP B O 1
ATOM 2319 N N . PHE B 1 75 ? 10.062 -16.844 -19.047 1 98.25 75 PHE B N 1
ATOM 2320 C CA . PHE B 1 75 ? 9.156 -15.93 -18.375 1 98.25 75 PHE B CA 1
ATOM 2321 C C . PHE B 1 75 ? 9.602 -14.484 -18.562 1 98.25 75 PHE B C 1
ATOM 2323 O O . PHE B 1 75 ? 8.781 -13.562 -18.531 1 98.25 75 PHE B O 1
ATOM 2330 N N . GLY B 1 76 ? 10.875 -14.219 -18.719 1 98.25 76 GLY B N 1
ATOM 2331 C CA . GLY B 1 76 ? 11.383 -12.875 -18.938 1 98.25 76 GLY B CA 1
ATOM 2332 C C . GLY B 1 76 ? 11.828 -12.18 -17.672 1 98.25 76 GLY B C 1
ATOM 2333 O O . GLY B 1 76 ? 11.781 -10.953 -17.578 1 98.25 76 GLY B O 1
ATOM 2334 N N . TRP B 1 77 ? 12.344 -12.93 -16.734 1 98.38 77 TRP B N 1
ATOM 2335 C CA . TRP B 1 77 ? 12.781 -12.406 -15.438 1 98.38 77 TRP B CA 1
ATOM 2336 C C . TRP B 1 77 ? 13.852 -11.344 -15.617 1 98.38 77 TRP B C 1
ATOM 2338 O O . TRP B 1 77 ? 14.734 -11.477 -16.469 1 98.38 77 TRP B O 1
ATOM 2348 N N . ALA B 1 78 ? 13.773 -10.266 -14.859 1 97.69 78 ALA B N 1
ATOM 2349 C CA . ALA B 1 78 ? 14.805 -9.227 -14.828 1 97.69 78 ALA B CA 1
ATOM 2350 C C . ALA B 1 78 ? 14.992 -8.68 -13.422 1 97.69 78 ALA B C 1
ATOM 2352 O O . ALA B 1 78 ? 14.023 -8.531 -12.672 1 97.69 78 ALA B O 1
ATOM 2353 N N . PRO B 1 79 ? 16.25 -8.406 -13.062 1 96.06 79 PRO B N 1
ATOM 2354 C CA . PRO B 1 79 ? 16.406 -7.637 -11.82 1 96.06 79 PRO B CA 1
ATOM 2355 C C . PRO B 1 79 ? 15.703 -6.281 -11.875 1 96.06 79 PRO B C 1
ATOM 2357 O O . PRO B 1 79 ? 15.422 -5.773 -12.961 1 96.06 79 PRO B O 1
ATOM 2360 N N . TRP B 1 80 ? 15.398 -5.773 -10.75 1 97.88 80 TRP B N 1
ATOM 2361 C CA . TRP B 1 80 ? 14.773 -4.453 -10.68 1 97.88 80 TRP B CA 1
ATOM 2362 C C . TRP B 1 80 ? 15.664 -3.396 -11.32 1 97.88 80 TRP B C 1
ATOM 2364 O O . TRP B 1 80 ? 16.828 -3.254 -10.953 1 97.88 80 TRP B O 1
ATOM 2374 N N . GLN B 1 81 ? 15.094 -2.666 -12.242 1 97.44 81 GLN B N 1
ATOM 2375 C CA . GLN B 1 81 ? 15.883 -1.727 -13.031 1 97.44 81 GLN B CA 1
ATOM 2376 C C . GLN B 1 81 ? 15.617 -0.287 -12.602 1 97.44 81 GLN B C 1
ATOM 2378 O O . GLN B 1 81 ? 16.328 0.632 -13.016 1 97.44 81 GLN B O 1
ATOM 2383 N N . GLY B 1 82 ? 14.617 -0.046 -11.781 1 95.75 82 GLY B N 1
ATOM 2384 C CA . GLY B 1 82 ? 14.297 1.293 -11.312 1 95.75 82 GLY B CA 1
ATOM 2385 C C . GLY B 1 82 ? 15.07 1.689 -10.062 1 95.75 82 GLY B C 1
ATOM 2386 O O . GLY B 1 82 ? 15.953 0.955 -9.617 1 95.75 82 GLY B O 1
ATOM 2387 N N . GLU B 1 83 ? 14.789 2.914 -9.562 1 96.25 83 GLU B N 1
ATOM 2388 C CA . GLU B 1 83 ? 15.367 3.352 -8.289 1 96.25 83 GLU B CA 1
ATOM 2389 C C . GLU B 1 83 ? 14.953 2.428 -7.148 1 96.25 83 GLU B C 1
ATOM 2391 O O . GLU B 1 83 ? 13.812 1.964 -7.098 1 96.25 83 GLU B O 1
ATOM 2396 N N . ALA B 1 84 ? 15.914 2.16 -6.262 1 97.56 84 ALA B N 1
ATOM 2397 C CA . ALA B 1 84 ? 15.602 1.318 -5.109 1 97.56 84 ALA B CA 1
ATOM 2398 C C . ALA B 1 84 ? 14.43 1.88 -4.32 1 97.56 84 ALA B C 1
ATOM 2400 O O . ALA B 1 84 ? 13.617 1.123 -3.781 1 97.56 84 ALA B O 1
ATOM 2401 N N . SER B 1 85 ? 14.297 3.197 -4.312 1 97.75 85 SER B N 1
ATOM 2402 C CA . SER B 1 85 ? 13.25 3.846 -3.523 1 97.75 85 SER B CA 1
ATOM 2403 C C . SER B 1 85 ? 11.891 3.748 -4.215 1 97.75 85 SER B C 1
ATOM 2405 O O . SER B 1 85 ? 10.875 4.18 -3.666 1 97.75 85 SER B O 1
ATOM 2407 N N . GLU B 1 86 ? 11.844 3.168 -5.395 1 98.38 86 GLU B N 1
ATOM 2408 C CA . GLU B 1 86 ? 10.586 2.949 -6.094 1 98.38 86 GLU B CA 1
ATOM 2409 C C . GLU B 1 86 ? 10.133 1.495 -5.977 1 98.38 86 GLU B C 1
ATOM 2411 O O . GLU B 1 86 ? 9.07 1.126 -6.484 1 98.38 86 GLU B O 1
ATOM 2416 N N . TRP B 1 87 ? 10.922 0.667 -5.242 1 98.62 87 TRP B N 1
ATOM 2417 C CA . TRP B 1 87 ? 10.586 -0.724 -4.961 1 98.62 87 TRP B CA 1
ATOM 2418 C C . TRP B 1 87 ? 9.289 -0.821 -4.176 1 98.62 87 TRP B C 1
ATOM 2420 O O . TRP B 1 87 ? 9.117 -0.153 -3.15 1 98.62 87 TRP B O 1
ATOM 2430 N N . PRO B 1 88 ? 8.281 -1.612 -4.703 1 98.81 88 PRO B N 1
ATOM 2431 C CA . PRO B 1 88 ? 7.062 -1.79 -3.906 1 98.81 88 PRO B CA 1
ATOM 2432 C C . PRO B 1 88 ? 7.309 -2.588 -2.629 1 98.81 88 PRO B C 1
ATOM 2434 O O . PRO B 1 88 ? 7.77 -3.73 -2.688 1 98.81 88 PRO B O 1
ATOM 2437 N N . ILE B 1 89 ? 6.984 -2.027 -1.478 1 98.69 89 ILE B N 1
ATOM 2438 C CA . ILE B 1 89 ? 7.309 -2.701 -0.225 1 98.69 89 ILE B CA 1
ATOM 2439 C C . ILE B 1 89 ? 6.09 -3.467 0.28 1 98.69 89 ILE B C 1
ATOM 2441 O O . ILE B 1 89 ? 6.176 -4.211 1.26 1 98.69 89 ILE B O 1
ATOM 2445 N N . THR B 1 90 ? 4.938 -3.299 -0.355 1 98.88 90 THR B N 1
ATOM 2446 C CA . THR B 1 90 ? 3.711 -4.012 -0.021 1 98.88 90 THR B CA 1
ATOM 2447 C C . THR B 1 90 ? 3.012 -4.508 -1.284 1 98.88 90 THR B C 1
ATOM 2449 O O . THR B 1 90 ? 3.043 -3.838 -2.318 1 98.88 90 THR B O 1
ATOM 2452 N N . SER B 1 91 ? 2.369 -5.637 -1.176 1 98.94 91 SER B N 1
ATOM 2453 C CA . SER B 1 91 ? 1.604 -6.211 -2.277 1 98.94 91 SER B CA 1
ATOM 2454 C C . SER B 1 91 ? 0.121 -6.305 -1.932 1 98.94 91 SER B C 1
ATOM 2456 O O . SER B 1 91 ? -0.654 -6.93 -2.656 1 98.94 91 SER B O 1
ATOM 2458 N N . LEU B 1 92 ? -0.284 -5.664 -0.816 1 98.94 92 LEU B N 1
ATOM 2459 C CA . LEU B 1 92 ? -1.655 -5.793 -0.334 1 98.94 92 LEU B CA 1
ATOM 2460 C C . LEU B 1 92 ? -2.65 -5.328 -1.394 1 98.94 92 LEU B C 1
ATOM 2462 O O . LEU B 1 92 ? -3.58 -6.059 -1.738 1 98.94 92 LEU B O 1
ATOM 2466 N N . LEU B 1 93 ? -2.428 -4.188 -1.975 1 98.94 93 LEU B N 1
ATOM 2467 C CA . LEU B 1 93 ? -3.385 -3.639 -2.93 1 98.94 93 LEU B CA 1
ATOM 2468 C C . LEU B 1 93 ? -3.367 -4.43 -4.234 1 98.94 93 LEU B C 1
ATOM 2470 O O . LEU B 1 93 ? -4.406 -4.594 -4.879 1 98.94 93 LEU B O 1
ATOM 2474 N N . ALA B 1 94 ? -2.158 -4.855 -4.664 1 98.94 94 ALA B N 1
ATOM 2475 C CA . ALA B 1 94 ? -2.053 -5.664 -5.875 1 98.94 94 ALA B CA 1
ATOM 2476 C C . ALA B 1 94 ? -2.844 -6.961 -5.738 1 98.94 94 ALA B C 1
ATOM 2478 O O . ALA B 1 94 ? -3.555 -7.363 -6.664 1 98.94 94 ALA B O 1
ATOM 2479 N N . ASN B 1 95 ? -2.709 -7.617 -4.586 1 98.94 95 ASN B N 1
ATOM 2480 C CA . ASN B 1 95 ? -3.49 -8.828 -4.336 1 98.94 95 ASN B CA 1
ATOM 2481 C C . ASN B 1 95 ? -4.984 -8.516 -4.25 1 98.94 95 ASN B C 1
ATOM 2483 O O . ASN B 1 95 ? -5.809 -9.289 -4.742 1 98.94 95 ASN B O 1
ATOM 2487 N N . GLU B 1 96 ? -5.301 -7.402 -3.648 1 98.94 96 GLU B N 1
ATOM 2488 C CA . GLU B 1 96 ? -6.695 -6.98 -3.613 1 98.94 96 GLU B CA 1
ATOM 2489 C C . GLU B 1 96 ? -7.254 -6.805 -5.023 1 98.94 96 GLU B C 1
ATOM 2491 O O . GLU B 1 96 ? -8.414 -7.133 -5.285 1 98.94 96 GLU B O 1
ATOM 2496 N N . ALA B 1 97 ? -6.469 -6.273 -5.902 1 99 97 ALA B N 1
ATOM 2497 C CA . ALA B 1 97 ? -6.883 -6.09 -7.289 1 99 97 ALA B CA 1
ATOM 2498 C C . ALA B 1 97 ? -7.215 -7.426 -7.945 1 99 97 ALA B C 1
ATOM 2500 O O . ALA B 1 97 ? -8.203 -7.539 -8.672 1 99 97 ALA B O 1
ATOM 2501 N N . VAL B 1 98 ? -6.414 -8.422 -7.715 1 99 98 VAL B N 1
ATOM 2502 C CA . VAL B 1 98 ? -6.66 -9.758 -8.258 1 99 98 VAL B CA 1
ATOM 2503 C C . VAL B 1 98 ? -7.996 -10.289 -7.75 1 99 98 VAL B C 1
ATOM 2505 O O . VAL B 1 98 ? -8.789 -10.836 -8.516 1 99 98 VAL B O 1
ATOM 2508 N N . HIS B 1 99 ? -8.273 -10.102 -6.492 1 98.94 99 HIS B N 1
ATOM 2509 C CA . HIS B 1 99 ? -9.531 -10.555 -5.91 1 98.94 99 HIS B CA 1
ATOM 2510 C C . HIS B 1 99 ? -10.711 -9.75 -6.453 1 98.94 99 HIS B C 1
ATOM 2512 O O . HIS B 1 99 ? -11.805 -10.289 -6.621 1 98.94 99 HIS B O 1
ATOM 2518 N N . ALA B 1 100 ? -10.5 -8.469 -6.676 1 98.94 100 ALA B N 1
ATOM 2519 C CA . ALA B 1 100 ? -11.539 -7.672 -7.324 1 98.94 100 ALA B CA 1
ATOM 2520 C C . ALA B 1 100 ? -11.828 -8.188 -8.734 1 98.94 100 ALA B C 1
ATOM 2522 O O . ALA B 1 100 ? -12.984 -8.297 -9.133 1 98.94 100 ALA B O 1
ATOM 2523 N N . ALA B 1 101 ? -10.758 -8.461 -9.461 1 98.94 101 ALA B N 1
ATOM 2524 C CA . ALA B 1 101 ? -10.922 -9 -10.805 1 98.94 101 ALA B CA 1
ATOM 2525 C C . ALA B 1 101 ? -11.641 -10.344 -10.773 1 98.94 101 ALA B C 1
ATOM 2527 O O . ALA B 1 101 ? -12.375 -10.688 -11.703 1 98.94 101 ALA B O 1
ATOM 2528 N N . LYS B 1 102 ? -11.406 -11.125 -9.711 1 98.5 102 LYS B N 1
ATOM 2529 C CA . LYS B 1 102 ? -12.062 -12.414 -9.523 1 98.5 102 LYS B CA 1
ATOM 2530 C C . LYS B 1 102 ? -13.578 -12.258 -9.516 1 98.5 102 LYS B C 1
ATOM 2532 O O . LYS B 1 102 ? -14.305 -13.164 -9.945 1 98.5 102 LYS B O 1
ATOM 2537 N N . ARG B 1 103 ? -14.094 -11.109 -9.062 1 97.69 103 ARG B N 1
ATOM 2538 C CA . ARG B 1 103 ? -15.523 -10.828 -9.039 1 97.69 103 ARG B CA 1
ATOM 2539 C C . ARG B 1 103 ? -16.062 -10.625 -10.445 1 97.69 103 ARG B C 1
ATOM 2541 O O . ARG B 1 103 ? -17.266 -10.742 -10.68 1 97.69 103 ARG B O 1
ATOM 2548 N N . GLN B 1 104 ? -15.203 -10.297 -11.375 1 98.5 104 GLN B N 1
ATOM 2549 C CA . GLN B 1 104 ? -15.609 -10.188 -12.773 1 98.5 104 GLN B CA 1
ATOM 2550 C C . GLN B 1 104 ? -15.695 -11.555 -13.438 1 98.5 104 GLN B C 1
ATOM 2552 O O . GLN B 1 104 ? -16.688 -11.875 -14.086 1 98.5 104 GLN B O 1
ATOM 2557 N N . SER B 1 105 ? -14.625 -12.359 -13.312 1 98.12 105 SER B N 1
ATOM 2558 C CA . SER B 1 105 ? -14.555 -13.734 -13.781 1 98.12 105 SER B CA 1
ATOM 2559 C C . SER B 1 105 ? -13.266 -14.414 -13.32 1 98.12 105 SER B C 1
ATOM 2561 O O . SER B 1 105 ? -12.289 -13.742 -13 1 98.12 105 SER B O 1
ATOM 2563 N N . PRO B 1 106 ? -13.297 -15.758 -13.266 1 97.12 106 PRO B N 1
ATOM 2564 C CA . PRO B 1 106 ? -12.039 -16.469 -12.984 1 97.12 106 PRO B CA 1
ATOM 2565 C C . PRO B 1 106 ? -10.938 -16.109 -13.977 1 97.12 106 PRO B C 1
ATOM 2567 O O . PRO B 1 106 ? -9.773 -15.969 -13.586 1 97.12 106 PRO B O 1
ATOM 2570 N N . LYS B 1 107 ? -11.312 -15.953 -15.211 1 97.75 107 LYS B N 1
ATOM 2571 C CA . LYS B 1 107 ? -10.344 -15.633 -16.25 1 97.75 107 LYS B CA 1
ATOM 2572 C C . LYS B 1 107 ? -9.734 -14.25 -16.031 1 97.75 107 LYS B C 1
ATOM 2574 O O . LYS B 1 107 ? -8.539 -14.055 -16.234 1 97.75 107 LYS B O 1
ATOM 2579 N N . ALA B 1 108 ? -10.547 -13.289 -15.609 1 98.81 108 ALA B N 1
ATOM 2580 C CA . ALA B 1 108 ? -10.055 -11.953 -15.305 1 98.81 108 ALA B CA 1
ATOM 2581 C C . ALA B 1 108 ? -9.031 -11.984 -14.172 1 98.81 108 ALA B C 1
ATOM 2583 O O . ALA B 1 108 ? -7.992 -11.328 -14.25 1 98.81 108 ALA B O 1
ATOM 2584 N N . ALA B 1 109 ? -9.312 -12.766 -13.172 1 98.88 109 ALA B N 1
ATOM 2585 C CA . ALA B 1 109 ? -8.406 -12.883 -12.031 1 98.88 109 ALA B CA 1
ATOM 2586 C C . ALA B 1 109 ? -7.066 -13.492 -12.461 1 98.88 109 ALA B C 1
ATOM 2588 O O . ALA B 1 109 ? -6.004 -12.984 -12.094 1 98.88 109 ALA B O 1
ATOM 2589 N N . GLU B 1 110 ? -7.137 -14.578 -13.195 1 98.88 110 GLU B N 1
ATOM 2590 C CA . GLU B 1 110 ? -5.922 -15.234 -13.664 1 98.88 110 GLU B CA 1
ATOM 2591 C C . GLU B 1 110 ? -5.074 -14.297 -14.516 1 98.88 110 GLU B C 1
ATOM 2593 O O . GLU B 1 110 ? -3.857 -14.219 -14.336 1 98.88 110 GLU B O 1
ATOM 2598 N N . GLN B 1 111 ? -5.777 -13.609 -15.414 1 98.81 111 GLN B N 1
ATOM 2599 C CA . GLN B 1 111 ? -5.062 -12.719 -16.328 1 98.81 111 GLN B CA 1
ATOM 2600 C C . GLN B 1 111 ? -4.43 -11.555 -15.578 1 98.81 111 GLN B C 1
ATOM 2602 O O . GLN B 1 111 ? -3.271 -11.211 -15.82 1 98.81 111 GLN B O 1
ATOM 2607 N N . LEU B 1 112 ? -5.133 -10.945 -14.664 1 98.94 112 LEU B N 1
ATOM 2608 C CA . LEU B 1 112 ? -4.594 -9.805 -13.93 1 98.94 112 LEU B CA 1
ATOM 2609 C C . LEU B 1 112 ? -3.457 -10.242 -13.008 1 98.94 112 LEU B C 1
ATOM 2611 O O . LEU B 1 112 ? -2.445 -9.547 -12.898 1 98.94 112 LEU B O 1
ATOM 2615 N N . ASP B 1 113 ? -3.631 -11.367 -12.344 1 98.94 113 ASP B N 1
ATOM 2616 C CA . ASP B 1 113 ? -2.566 -11.891 -11.492 1 98.94 113 ASP B CA 1
ATOM 2617 C C . ASP B 1 113 ? -1.259 -12.023 -12.273 1 98.94 113 ASP B C 1
ATOM 2619 O O . ASP B 1 113 ? -0.224 -11.508 -11.852 1 98.94 113 ASP B O 1
ATOM 2623 N N . MET B 1 114 ? -1.313 -12.633 -13.391 1 98.94 114 MET B N 1
ATOM 2624 C CA . MET B 1 114 ? -0.113 -12.859 -14.188 1 98.94 114 MET B CA 1
ATOM 2625 C C . MET B 1 114 ? 0.429 -11.547 -14.75 1 98.94 114 MET B C 1
ATOM 2627 O O . MET B 1 114 ? 1.644 -11.352 -14.812 1 98.94 114 MET B O 1
ATOM 2631 N N . ALA B 1 115 ? -0.46 -10.656 -15.133 1 98.94 115 ALA B N 1
ATOM 2632 C CA . ALA B 1 115 ? -0.02 -9.352 -15.625 1 98.94 115 ALA B CA 1
ATOM 2633 C C . ALA B 1 115 ? 0.721 -8.586 -14.531 1 98.94 115 ALA B C 1
ATOM 2635 O O . ALA B 1 115 ? 1.725 -7.922 -14.805 1 98.94 115 ALA B O 1
ATOM 2636 N N . ILE B 1 116 ? 0.242 -8.648 -13.305 1 98.94 116 ILE B N 1
ATOM 2637 C CA . ILE B 1 116 ? 0.886 -7.969 -12.188 1 98.94 116 ILE B CA 1
ATOM 2638 C C . ILE B 1 116 ? 2.238 -8.617 -11.898 1 98.94 116 ILE B C 1
ATOM 2640 O O . ILE B 1 116 ? 3.223 -7.922 -11.633 1 98.94 116 ILE B O 1
ATOM 2644 N N . ARG B 1 117 ? 2.299 -9.953 -11.969 1 98.94 117 ARG B N 1
ATOM 2645 C CA . ARG B 1 117 ? 3.57 -10.648 -11.789 1 98.94 117 ARG B CA 1
ATOM 2646 C C . ARG B 1 117 ? 4.582 -10.227 -12.844 1 98.94 117 ARG B C 1
ATOM 2648 O O . ARG B 1 117 ? 5.746 -9.961 -12.531 1 98.94 117 ARG B O 1
ATOM 2655 N N . HIS B 1 118 ? 4.164 -10.102 -14.086 1 98.94 118 HIS B N 1
ATOM 2656 C CA . HIS B 1 118 ? 5.059 -9.617 -15.133 1 98.94 118 HIS B CA 1
ATOM 2657 C C . HIS B 1 118 ? 5.496 -8.18 -14.867 1 98.94 118 HIS B C 1
ATOM 2659 O O . HIS B 1 118 ? 6.68 -7.855 -14.984 1 98.94 118 HIS B O 1
ATOM 2665 N N . ALA B 1 119 ? 4.566 -7.352 -14.531 1 98.94 119 ALA B N 1
ATOM 2666 C CA . ALA B 1 119 ? 4.863 -5.949 -14.25 1 98.94 119 ALA B CA 1
ATOM 2667 C C . ALA B 1 119 ? 5.945 -5.824 -13.18 1 98.94 119 ALA B C 1
ATOM 2669 O O . ALA B 1 119 ? 6.816 -4.957 -13.273 1 98.94 119 ALA B O 1
ATOM 2670 N N . PHE B 1 120 ? 5.871 -6.703 -12.203 1 98.88 120 PHE B N 1
ATOM 2671 C CA . PHE B 1 120 ? 6.809 -6.672 -11.086 1 98.88 120 PHE B CA 1
ATOM 2672 C C . PHE B 1 120 ? 8.133 -7.328 -11.469 1 98.88 120 PHE B C 1
ATOM 2674 O O . PHE B 1 120 ? 9.188 -6.695 -11.398 1 98.88 120 PHE B O 1
ATOM 2681 N N . PHE B 1 121 ? 8.148 -8.531 -11.977 1 98.88 121 PHE B N 1
ATOM 2682 C CA . PHE B 1 121 ? 9.336 -9.367 -12.109 1 98.88 121 PHE B CA 1
ATOM 2683 C C . PHE B 1 121 ? 10.023 -9.125 -13.445 1 98.88 121 PHE B C 1
ATOM 2685 O O . PHE B 1 121 ? 11.172 -9.531 -13.641 1 98.88 121 PHE B O 1
ATOM 2692 N N . THR B 1 122 ? 9.273 -8.523 -14.422 1 98.69 122 THR B N 1
ATOM 2693 C CA . THR B 1 122 ? 9.844 -8.352 -15.75 1 98.69 122 THR B CA 1
ATOM 2694 C C . THR B 1 122 ? 10.039 -6.867 -16.062 1 98.69 122 THR B C 1
ATOM 2696 O O . THR B 1 122 ? 11.047 -6.484 -16.656 1 98.69 122 THR B O 1
ATOM 2699 N N . ASP B 1 123 ? 9.125 -6.027 -15.602 1 98.62 123 ASP B N 1
ATOM 2700 C CA . ASP B 1 123 ? 9.062 -4.664 -16.109 1 98.62 123 ASP B CA 1
ATOM 2701 C C . ASP B 1 123 ? 9.43 -3.654 -15.023 1 98.62 123 ASP B C 1
ATOM 2703 O O . ASP B 1 123 ? 9.469 -2.447 -15.273 1 98.62 123 ASP B O 1
ATOM 2707 N N . SER B 1 124 ? 9.711 -4.086 -13.844 1 98.5 124 SER B N 1
ATOM 2708 C CA . SER B 1 124 ? 10.117 -3.234 -12.727 1 98.5 124 SER B CA 1
ATOM 2709 C C . SER B 1 124 ? 9.086 -2.135 -12.477 1 98.5 124 SER B C 1
ATOM 2711 O O . SER B 1 124 ? 9.445 -0.97 -12.297 1 98.5 124 SER B O 1
ATOM 2713 N N . ARG B 1 125 ? 7.832 -2.498 -12.516 1 98.62 125 ARG B N 1
ATOM 2714 C CA . ARG B 1 125 ? 6.777 -1.532 -12.234 1 98.62 125 ARG B CA 1
ATOM 2715 C C . ARG B 1 125 ? 6.391 -1.551 -10.758 1 98.62 125 ARG B C 1
ATOM 2717 O O . ARG B 1 125 ? 6.312 -2.617 -10.148 1 98.62 125 ARG B O 1
ATOM 2724 N N . PRO B 1 126 ? 6.141 -0.416 -10.117 1 98.81 126 PRO B N 1
ATOM 2725 C CA . PRO B 1 126 ? 5.742 -0.341 -8.703 1 98.81 126 PRO B CA 1
ATOM 2726 C C . PRO B 1 126 ? 4.277 -0.72 -8.484 1 98.81 126 PRO B C 1
ATOM 2728 O O . PRO B 1 126 ? 3.422 0.159 -8.359 1 98.81 126 PRO B O 1
ATOM 2731 N N . ILE B 1 127 ? 4.023 -1.949 -8.234 1 98.88 127 ILE B N 1
ATOM 2732 C CA . ILE B 1 127 ? 2.699 -2.557 -8.305 1 98.88 127 ILE B CA 1
ATOM 2733 C C . ILE B 1 127 ? 1.92 -2.25 -7.027 1 98.88 127 ILE B C 1
ATOM 2735 O O . ILE B 1 127 ? 0.821 -2.77 -6.82 1 98.88 127 ILE B O 1
ATOM 2739 N N . SER B 1 128 ? 2.465 -1.427 -6.133 1 98.81 128 SER B N 1
ATOM 2740 C CA . SER B 1 128 ? 1.742 -1.018 -4.93 1 98.81 128 SER B CA 1
ATOM 2741 C C . SER B 1 128 ? 0.858 0.194 -5.203 1 98.81 128 SER B C 1
ATOM 2743 O O . SER B 1 128 ? 0.018 0.555 -4.375 1 98.81 128 SER B O 1
ATOM 2745 N N . LEU B 1 129 ? 1.034 0.83 -6.375 1 98.88 129 LEU B N 1
ATOM 2746 C CA . LEU B 1 129 ? 0.328 2.066 -6.695 1 98.88 129 LEU B CA 1
ATOM 2747 C C . LEU B 1 129 ? -0.976 1.772 -7.43 1 98.88 129 LEU B C 1
ATOM 2749 O O . LEU B 1 129 ? -0.983 1.033 -8.422 1 98.88 129 LEU B O 1
ATOM 2753 N N . LEU B 1 130 ? -2.018 2.432 -6.973 1 98.88 130 LEU B N 1
ATOM 2754 C CA . LEU B 1 130 ? -3.35 2.197 -7.52 1 98.88 130 LEU B CA 1
ATOM 2755 C C . LEU B 1 130 ? -3.379 2.486 -9.016 1 98.88 130 LEU B C 1
ATOM 2757 O O . LEU B 1 130 ? -3.85 1.661 -9.805 1 98.88 130 LEU B O 1
ATOM 2761 N N . HIS B 1 131 ? -2.805 3.625 -9.445 1 98.62 131 HIS B N 1
ATOM 2762 C CA . HIS B 1 131 ? -2.857 3.977 -10.859 1 98.62 131 HIS B CA 1
ATOM 2763 C C . HIS B 1 131 ? -2.043 3 -11.703 1 98.62 131 HIS B C 1
ATOM 2765 O O . HIS B 1 131 ? -2.414 2.695 -12.836 1 98.62 131 HIS B O 1
ATOM 2771 N N . GLU B 1 132 ? -0.898 2.486 -11.141 1 98.81 132 GLU B N 1
ATOM 2772 C CA . GLU B 1 132 ? -0.093 1.488 -11.836 1 98.81 132 GLU B CA 1
ATOM 2773 C C . GLU B 1 132 ? -0.878 0.198 -12.055 1 98.81 132 GLU B C 1
ATOM 2775 O O . GLU B 1 132 ? -0.838 -0.385 -13.141 1 98.81 132 GLU B O 1
ATOM 2780 N N . ILE B 1 133 ? -1.615 -0.228 -11.023 1 98.94 133 ILE B N 1
ATOM 2781 C CA . ILE B 1 133 ? -2.408 -1.451 -11.086 1 98.94 133 ILE B CA 1
ATOM 2782 C C . ILE B 1 133 ? -3.498 -1.306 -12.141 1 98.94 133 ILE B C 1
ATOM 2784 O O . ILE B 1 133 ? -3.721 -2.217 -12.945 1 98.94 133 ILE B O 1
ATOM 2788 N N . VAL B 1 134 ? -4.137 -0.176 -12.18 1 98.94 134 VAL B N 1
ATOM 2789 C CA . VAL B 1 134 ? -5.203 0.065 -13.148 1 98.94 134 VAL B CA 1
ATOM 2790 C C . VAL B 1 134 ? -4.621 0.102 -14.562 1 98.94 134 VAL B C 1
ATOM 2792 O O . VAL B 1 134 ? -5.223 -0.424 -15.5 1 98.94 134 VAL B O 1
ATOM 2795 N N . ASP B 1 135 ? -3.463 0.733 -14.711 1 98.88 135 ASP B N 1
ATOM 2796 C CA . ASP B 1 135 ? -2.795 0.758 -16 1 98.88 135 ASP B CA 1
ATOM 2797 C C . ASP B 1 135 ? -2.459 -0.656 -16.484 1 98.88 135 ASP B C 1
ATOM 2799 O O . ASP B 1 135 ? -2.641 -0.983 -17.656 1 98.88 135 ASP B O 1
ATOM 2803 N N . ILE B 1 136 ? -1.96 -1.483 -15.609 1 98.94 136 ILE B N 1
ATOM 2804 C CA . ILE B 1 136 ? -1.661 -2.879 -15.914 1 98.94 136 ILE B CA 1
ATOM 2805 C C . ILE B 1 136 ? -2.936 -3.596 -16.359 1 98.94 136 ILE B C 1
ATOM 2807 O O . ILE B 1 136 ? -2.934 -4.316 -17.359 1 98.94 136 ILE B O 1
ATOM 2811 N N . ALA B 1 137 ? -4.02 -3.371 -15.648 1 98.94 137 ALA B N 1
ATOM 2812 C CA . ALA B 1 137 ? -5.309 -3.986 -15.953 1 98.94 137 ALA B CA 1
ATOM 2813 C C . ALA B 1 137 ? -5.785 -3.586 -17.344 1 98.94 137 ALA B C 1
ATOM 2815 O O . ALA B 1 137 ? -6.441 -4.371 -18.031 1 98.94 137 ALA B O 1
ATOM 2816 N N . GLY B 1 138 ? -5.484 -2.365 -17.734 1 98.81 138 GLY B N 1
ATOM 2817 C CA . GLY B 1 138 ? -5.879 -1.869 -19.031 1 98.81 138 GLY B CA 1
ATOM 2818 C C . GLY B 1 138 ? -5.324 -2.701 -20.188 1 98.81 138 GLY B C 1
ATOM 2819 O O . GLY B 1 138 ? -5.887 -2.711 -21.281 1 98.81 138 GLY B O 1
ATOM 2820 N N . GLY B 1 139 ? -4.246 -3.424 -19.938 1 98.56 139 GLY B N 1
ATOM 2821 C CA . GLY B 1 139 ? -3.639 -4.273 -20.953 1 98.56 139 GLY B CA 1
ATOM 2822 C C . GLY B 1 139 ? -4.199 -5.684 -20.969 1 98.56 139 GLY B C 1
ATOM 2823 O O . GLY B 1 139 ? -3.803 -6.512 -21.781 1 98.56 139 GLY B O 1
ATOM 2824 N N . CYS B 1 140 ? -5.109 -6 -20.094 1 98.69 140 CYS B N 1
ATOM 2825 C CA . CYS B 1 140 ? -5.719 -7.316 -19.984 1 98.69 140 CYS B CA 1
ATOM 2826 C C . CYS B 1 140 ? -7.059 -7.363 -20.703 1 98.69 140 CYS B C 1
ATOM 2828 O O . CYS B 1 140 ? -7.996 -6.656 -20.328 1 98.69 140 CYS B O 1
ATOM 2830 N N . ALA B 1 141 ? -7.219 -8.25 -21.656 1 98.44 141 ALA B N 1
ATOM 2831 C CA . ALA B 1 141 ? -8.406 -8.305 -22.5 1 98.44 141 ALA B CA 1
ATOM 2832 C C . ALA B 1 141 ? -9.633 -8.727 -21.703 1 98.44 141 ALA B C 1
ATOM 2834 O O . ALA B 1 141 ? -10.758 -8.312 -22 1 98.44 141 ALA B O 1
ATOM 2835 N N . ASP B 1 142 ? -9.43 -9.422 -20.656 1 98.12 142 ASP B N 1
ATOM 2836 C CA . ASP B 1 142 ? -10.555 -10 -19.922 1 98.12 142 ASP B CA 1
ATOM 2837 C C . ASP B 1 142 ? -10.852 -9.203 -18.656 1 98.12 142 ASP B C 1
ATOM 2839 O O . ASP B 1 142 ? -11.703 -9.602 -17.859 1 98.12 142 ASP B O 1
ATOM 2843 N N . VAL B 1 143 ? -10.195 -8.117 -18.453 1 98.88 143 VAL B N 1
ATOM 2844 C CA . VAL B 1 143 ? -10.391 -7.309 -17.25 1 98.88 143 VAL B CA 1
ATOM 2845 C C . VAL B 1 143 ? -11.047 -5.98 -17.625 1 98.88 143 VAL B C 1
ATOM 2847 O O . VAL B 1 143 ? -10.57 -5.277 -18.516 1 98.88 143 VAL B O 1
ATOM 2850 N N . ASP B 1 144 ? -12.18 -5.699 -17.047 1 98.88 144 ASP B N 1
ATOM 2851 C CA . ASP B 1 144 ? -12.742 -4.352 -17.094 1 98.88 144 ASP B CA 1
ATOM 2852 C C . ASP B 1 144 ? -11.984 -3.404 -16.172 1 98.88 144 ASP B C 1
ATOM 2854 O O . ASP B 1 144 ? -12.281 -3.328 -14.977 1 98.88 144 ASP B O 1
ATOM 2858 N N . ALA B 1 145 ? -11.07 -2.662 -16.734 1 98.88 145 ALA B N 1
ATOM 2859 C CA . ALA B 1 145 ? -10.156 -1.837 -15.953 1 98.88 145 ALA B CA 1
ATOM 2860 C C . ALA B 1 145 ? -10.906 -0.726 -15.227 1 98.88 145 ALA B C 1
ATOM 2862 O O . ALA B 1 145 ? -10.531 -0.338 -14.117 1 98.88 145 ALA B O 1
ATOM 2863 N N . GLU B 1 146 ? -11.953 -0.183 -15.812 1 98.62 146 GLU B N 1
ATOM 2864 C CA . GLU B 1 146 ? -12.742 0.86 -15.156 1 98.62 146 GLU B CA 1
ATOM 2865 C C . GLU B 1 146 ? -13.5 0.305 -13.961 1 98.62 146 GLU B C 1
ATOM 2867 O O . GLU B 1 146 ? -13.578 0.953 -12.914 1 98.62 146 GLU B O 1
ATOM 2872 N N . ALA B 1 147 ? -14.07 -0.852 -14.148 1 98.81 147 ALA B N 1
ATOM 2873 C CA . ALA B 1 147 ? -14.734 -1.512 -13.023 1 98.81 147 ALA B CA 1
ATOM 2874 C C . ALA B 1 147 ? -13.734 -1.824 -11.914 1 98.81 147 ALA B C 1
ATOM 2876 O O . ALA B 1 147 ? -14.047 -1.689 -10.727 1 98.81 147 ALA B O 1
ATOM 2877 N N . LEU B 1 148 ? -12.555 -2.264 -12.289 1 98.88 148 LEU B N 1
ATOM 2878 C CA . LEU B 1 148 ? -11.516 -2.551 -11.305 1 98.88 148 LEU B CA 1
ATOM 2879 C C . LEU B 1 148 ? -11.148 -1.297 -10.516 1 98.88 148 LEU B C 1
ATOM 2881 O O . LEU B 1 148 ? -10.984 -1.351 -9.297 1 98.88 148 LEU B O 1
ATOM 2885 N N . ARG B 1 149 ? -10.977 -0.216 -11.242 1 98.75 149 ARG B N 1
ATOM 2886 C CA . ARG B 1 149 ? -10.664 1.048 -10.586 1 98.75 149 ARG B CA 1
ATOM 2887 C C . ARG B 1 149 ? -11.719 1.39 -9.531 1 98.75 149 ARG B C 1
ATOM 2889 O O . ARG B 1 149 ? -11.383 1.771 -8.406 1 98.75 149 ARG B O 1
ATOM 2896 N N . ARG B 1 150 ? -12.984 1.246 -9.844 1 98.62 150 ARG B N 1
ATOM 2897 C CA . ARG B 1 150 ? -14.07 1.514 -8.906 1 98.62 150 ARG B CA 1
ATOM 2898 C C . ARG B 1 150 ? -14 0.575 -7.711 1 98.62 150 ARG B C 1
ATOM 2900 O O . ARG B 1 150 ? -14.18 1.005 -6.566 1 98.62 150 ARG B O 1
ATOM 2907 N N . ASP B 1 151 ? -13.734 -0.666 -7.992 1 98.75 151 ASP B N 1
ATOM 2908 C CA . ASP B 1 151 ? -13.648 -1.652 -6.918 1 98.75 151 ASP B CA 1
ATOM 2909 C C . ASP B 1 151 ? -12.484 -1.346 -5.98 1 98.75 151 ASP B C 1
ATOM 2911 O O . ASP B 1 151 ? -12.586 -1.55 -4.77 1 98.75 151 ASP B O 1
ATOM 2915 N N . LEU B 1 152 ? -11.359 -0.896 -6.523 1 98.75 152 LEU B N 1
ATOM 2916 C CA . LEU B 1 152 ? -10.211 -0.548 -5.691 1 98.75 152 LEU B CA 1
ATOM 2917 C C . LEU B 1 152 ? -10.492 0.708 -4.875 1 98.75 152 LEU B C 1
ATOM 2919 O O . LEU B 1 152 ? -10.109 0.796 -3.707 1 98.75 152 LEU B O 1
ATOM 2923 N N . ASP B 1 153 ? -11.219 1.671 -5.469 1 98.56 153 ASP B N 1
ATOM 2924 C CA . ASP B 1 153 ? -11.633 2.854 -4.719 1 98.56 153 ASP B CA 1
ATOM 2925 C C . ASP B 1 153 ? -12.555 2.473 -3.559 1 98.56 153 ASP B C 1
ATOM 2927 O O . ASP B 1 153 ? -12.414 3.004 -2.455 1 98.56 153 ASP B O 1
ATOM 2931 N N . GLU B 1 154 ? -13.352 1.55 -3.789 1 98.25 154 GLU B N 1
ATOM 2932 C CA . GLU B 1 154 ? -14.398 1.222 -2.824 1 98.25 154 GLU B CA 1
ATOM 2933 C C . GLU B 1 154 ? -13.93 0.154 -1.841 1 98.25 154 GLU B C 1
ATOM 2935 O O . GLU B 1 154 ? -14.523 -0.021 -0.774 1 98.25 154 GLU B O 1
ATOM 2940 N N . GLY B 1 155 ? -12.922 -0.536 -2.146 1 98.38 155 GLY B N 1
ATOM 2941 C CA . GLY B 1 155 ? -12.438 -1.613 -1.3 1 98.38 155 GLY B CA 1
ATOM 2942 C C . GLY B 1 155 ? -13.367 -2.811 -1.264 1 98.38 155 GLY B C 1
ATOM 2943 O O . GLY B 1 155 ? -13.5 -3.467 -0.23 1 98.38 155 GLY B O 1
ATOM 2944 N N . THR B 1 156 ? -13.953 -3.139 -2.408 1 97.94 156 THR B N 1
ATOM 2945 C CA . THR B 1 156 ? -15.062 -4.086 -2.412 1 97.94 156 THR B CA 1
ATOM 2946 C C . THR B 1 156 ? -14.562 -5.508 -2.18 1 97.94 156 THR B C 1
ATOM 2948 O O . THR B 1 156 ? -15.305 -6.359 -1.691 1 97.94 156 THR B O 1
ATOM 2951 N N . ALA B 1 157 ? -13.32 -5.785 -2.52 1 98.75 157 ALA B N 1
ATOM 2952 C CA . ALA B 1 157 ? -12.828 -7.16 -2.436 1 98.75 157 ALA B CA 1
ATOM 2953 C C . ALA B 1 157 ? -12.039 -7.383 -1.147 1 98.75 157 ALA B C 1
ATOM 2955 O O . ALA B 1 157 ? -11.688 -8.516 -0.819 1 98.75 157 ALA B O 1
ATOM 2956 N N . ARG B 1 158 ? -11.805 -6.355 -0.376 1 98.62 158 ARG B N 1
ATOM 2957 C CA . ARG B 1 158 ? -10.867 -6.387 0.741 1 98.62 158 ARG B CA 1
ATOM 2958 C C . ARG B 1 158 ? -11.344 -7.34 1.831 1 98.62 158 ARG B C 1
ATOM 2960 O O . ARG B 1 158 ? -10.602 -8.227 2.258 1 98.62 158 ARG B O 1
ATOM 2967 N N . ALA B 1 159 ? -12.531 -7.199 2.232 1 98.75 159 ALA B N 1
ATOM 2968 C CA . ALA B 1 159 ? -13.031 -7.922 3.398 1 98.75 159 ALA B CA 1
ATOM 2969 C C . ALA B 1 159 ? -13 -9.43 3.166 1 98.75 159 ALA B C 1
ATOM 2971 O O . ALA B 1 159 ? -12.453 -10.18 3.98 1 98.75 159 ALA B O 1
ATOM 2972 N N . GLU B 1 160 ? -13.586 -9.867 2.064 1 98.56 160 GLU B N 1
ATOM 2973 C CA . GLU B 1 160 ? -13.625 -11.289 1.769 1 98.56 160 GLU B CA 1
ATOM 2974 C C . GLU B 1 160 ? -12.219 -11.859 1.606 1 98.56 160 GLU B C 1
ATOM 2976 O O . GLU B 1 160 ? -11.914 -12.945 2.119 1 98.56 160 GLU B O 1
ATOM 2981 N N . MET B 1 161 ? -11.32 -11.125 0.936 1 98.81 161 MET B N 1
ATOM 2982 C CA . MET B 1 161 ? -9.938 -11.547 0.744 1 98.81 161 MET B CA 1
ATOM 2983 C C . MET B 1 161 ? -9.242 -11.766 2.084 1 98.81 161 MET B C 1
ATOM 2985 O O . MET B 1 161 ? -8.656 -12.82 2.326 1 98.81 161 MET B O 1
ATOM 2989 N N . MET B 1 162 ? -9.406 -10.828 2.961 1 98.81 162 MET B N 1
ATOM 2990 C CA . MET B 1 162 ? -8.688 -10.867 4.23 1 98.81 162 MET B CA 1
ATOM 2991 C C . MET B 1 162 ? -9.312 -11.883 5.18 1 98.81 162 MET B C 1
ATOM 2993 O O . MET B 1 162 ? -8.602 -12.516 5.969 1 98.81 162 MET B O 1
ATOM 2997 N N . ARG B 1 163 ? -10.602 -12.023 5.16 1 98.44 163 ARG B N 1
ATOM 2998 C CA . ARG B 1 163 ? -11.25 -13.031 5.992 1 98.44 163 ARG B CA 1
ATOM 2999 C C . ARG B 1 163 ? -10.734 -14.43 5.656 1 98.44 163 ARG B C 1
ATOM 3001 O O . ARG B 1 163 ? -10.406 -15.203 6.555 1 98.44 163 ARG B O 1
ATOM 3008 N N . THR B 1 164 ? -10.734 -14.719 4.367 1 98.25 164 THR B N 1
ATOM 3009 C CA . THR B 1 164 ? -10.227 -16.016 3.939 1 98.25 164 THR B CA 1
ATOM 3010 C C . THR B 1 164 ? -8.758 -16.188 4.336 1 98.25 164 THR B C 1
ATOM 3012 O O . THR B 1 164 ? -8.367 -17.219 4.859 1 98.25 164 THR B O 1
ATOM 3015 N N . TYR B 1 165 ? -7.965 -15.141 4.188 1 98.69 165 TYR B N 1
ATOM 3016 C CA . TYR B 1 165 ? -6.551 -15.156 4.555 1 98.69 165 TYR B CA 1
ATOM 3017 C C . TYR B 1 165 ? -6.379 -15.445 6.039 1 98.69 165 TYR B C 1
ATOM 3019 O O . TYR B 1 165 ? -5.664 -16.375 6.422 1 98.69 165 TYR B O 1
ATOM 3027 N N . ARG B 1 166 ? -7.098 -14.703 6.852 1 98.25 166 ARG B N 1
ATOM 3028 C CA . ARG B 1 166 ? -6.961 -14.859 8.297 1 98.25 166 ARG B CA 1
ATOM 3029 C C . ARG B 1 166 ? -7.445 -16.234 8.75 1 98.25 166 ARG B C 1
ATOM 3031 O O . ARG B 1 166 ? -6.863 -16.828 9.656 1 98.25 166 ARG B O 1
ATOM 3038 N N . ALA B 1 167 ? -8.422 -16.734 8.125 1 97.81 167 ALA B N 1
ATOM 3039 C CA . ALA B 1 167 ? -9.023 -18 8.516 1 97.81 167 ALA B CA 1
ATOM 3040 C C . ALA B 1 167 ? -8.133 -19.172 8.141 1 97.81 167 ALA B C 1
ATOM 3042 O O . ALA B 1 167 ? -8.172 -20.234 8.781 1 97.81 167 ALA B O 1
ATOM 3043 N N . HIS B 1 168 ? -7.23 -19.016 7.129 1 97.56 168 HIS B N 1
ATOM 3044 C CA . HIS B 1 168 ? -6.594 -20.203 6.566 1 97.56 168 HIS B CA 1
ATOM 3045 C C . HIS B 1 168 ? -5.078 -20.078 6.57 1 97.56 168 HIS B C 1
ATOM 3047 O O . HIS B 1 168 ? -4.367 -20.984 6.145 1 97.56 168 HIS B O 1
ATOM 3053 N N . ALA B 1 169 ? -4.605 -18.953 7.059 1 95.88 169 ALA B N 1
ATOM 3054 C CA . ALA B 1 169 ? -3.162 -18.734 7.023 1 95.88 169 ALA B CA 1
ATOM 3055 C C . ALA B 1 169 ? -2.414 -19.875 7.691 1 95.88 169 ALA B C 1
ATOM 3057 O O . ALA B 1 169 ? -1.327 -20.266 7.254 1 95.88 169 ALA B O 1
ATOM 3058 N N . ASP B 1 170 ? -2.969 -20.484 8.695 1 96.06 170 ASP B N 1
ATOM 3059 C CA . ASP B 1 170 ? -2.316 -21.547 9.453 1 96.06 170 ASP B CA 1
ATOM 3060 C C . ASP B 1 170 ? -2.34 -22.875 8.68 1 96.06 170 ASP B C 1
ATOM 3062 O O . ASP B 1 170 ? -1.59 -23.797 8.992 1 96.06 170 ASP B O 1
ATOM 3066 N N . ASP B 1 171 ? -3.186 -22.969 7.668 1 96.69 171 ASP B N 1
ATOM 3067 C CA . ASP B 1 171 ? -3.275 -24.156 6.828 1 96.69 171 ASP B CA 1
ATOM 3068 C C . ASP B 1 171 ? -2.227 -24.125 5.719 1 96.69 171 ASP B C 1
ATOM 3070 O O . ASP B 1 171 ? -1.972 -25.141 5.07 1 96.69 171 ASP B O 1
ATOM 3074 N N . VAL B 1 172 ? -1.673 -23 5.465 1 98.5 172 VAL B N 1
ATOM 3075 C CA . VAL B 1 172 ? -0.821 -22.734 4.309 1 98.5 172 VAL B CA 1
ATOM 3076 C C . VAL B 1 172 ? 0.647 -22.812 4.723 1 98.5 172 VAL B C 1
ATOM 3078 O O . VAL B 1 172 ? 1.061 -22.156 5.684 1 98.5 172 VAL B O 1
ATOM 3081 N N . GLN B 1 173 ? 1.43 -23.547 4.059 1 98 173 GLN B N 1
ATOM 3082 C CA . GLN B 1 173 ? 2.826 -23.766 4.414 1 98 173 GLN B CA 1
ATOM 3083 C C . GLN B 1 173 ? 3.725 -22.688 3.84 1 98 173 GLN B C 1
ATOM 3085 O O . GLN B 1 173 ? 4.855 -22.5 4.293 1 98 173 GLN B O 1
ATOM 3090 N N . GLY B 1 174 ? 3.277 -22.047 2.836 1 98.12 174 GLY B N 1
ATOM 3091 C CA . GLY B 1 174 ? 4.043 -21.016 2.148 1 98.12 174 GLY B CA 1
ATOM 3092 C C . GLY B 1 174 ? 3.49 -20.688 0.777 1 98.12 174 GLY B C 1
ATOM 3093 O O . GLY B 1 174 ? 2.541 -21.312 0.312 1 98.12 174 GLY B O 1
ATOM 3094 N N . SER B 1 175 ? 4.051 -19.734 0.225 1 98.62 175 SER B N 1
ATOM 3095 C CA . SER B 1 175 ? 3.695 -19.344 -1.135 1 98.62 175 SER B CA 1
ATOM 3096 C C . SER B 1 175 ? 4.633 -19.969 -2.156 1 98.62 175 SER B C 1
ATOM 3098 O O . SER B 1 175 ? 5.844 -19.734 -2.127 1 98.62 175 SER B O 1
ATOM 3100 N N . PRO B 1 176 ? 4.082 -20.812 -3.055 1 98.75 176 PRO B N 1
ATOM 3101 C CA . PRO B 1 176 ? 2.672 -21.156 -3.277 1 98.75 176 PRO B CA 1
ATOM 3102 C C . PRO B 1 176 ? 2.23 -22.391 -2.514 1 98.75 176 PRO B C 1
ATOM 3104 O O . PRO B 1 176 ? 3.059 -23.25 -2.193 1 98.75 176 PRO B O 1
ATOM 3107 N N . HIS B 1 177 ? 0.976 -22.469 -2.266 1 98.88 177 HIS B N 1
ATOM 3108 C CA . HIS B 1 177 ? 0.347 -23.688 -1.763 1 98.88 177 HIS B CA 1
ATOM 3109 C C . HIS B 1 177 ? -0.976 -23.953 -2.471 1 98.88 177 HIS B C 1
ATOM 3111 O O . HIS B 1 177 ? -1.88 -23.109 -2.447 1 98.88 177 HIS B O 1
ATOM 3117 N N . PHE B 1 178 ? -1.088 -25.141 -3.127 1 98.75 178 PHE B N 1
ATOM 3118 C CA . PHE B 1 178 ? -2.256 -25.531 -3.908 1 98.75 178 PHE B CA 1
ATOM 3119 C C . PHE B 1 178 ? -3.146 -26.484 -3.119 1 98.75 178 PHE B C 1
ATOM 3121 O O . PHE B 1 178 ? -2.65 -27.359 -2.422 1 98.75 178 PHE B O 1
ATOM 3128 N N . PHE B 1 179 ? -4.422 -26.312 -3.209 1 98.44 179 PHE B N 1
ATOM 3129 C CA . PHE B 1 179 ? -5.434 -27.203 -2.664 1 98.44 179 PHE B CA 1
ATOM 3130 C C . PHE B 1 179 ? -6.375 -27.688 -3.76 1 98.44 179 PHE B C 1
ATOM 3132 O O . PHE B 1 179 ? -6.805 -26.906 -4.609 1 98.44 179 PHE B O 1
ATOM 3139 N N . LEU B 1 180 ? -6.707 -28.984 -3.754 1 97.44 180 LEU B N 1
ATOM 3140 C CA . LEU B 1 180 ? -7.488 -29.594 -4.824 1 97.44 180 LEU B CA 1
ATOM 3141 C C . LEU B 1 180 ? -8.828 -30.094 -4.301 1 97.44 180 LEU B C 1
ATOM 3143 O O . LEU B 1 180 ? -9.008 -30.25 -3.09 1 97.44 180 LEU B O 1
ATOM 3147 N N . ALA B 1 181 ? -9.719 -30.406 -5.238 1 95.25 181 ALA B N 1
ATOM 3148 C CA . ALA B 1 181 ? -11.078 -30.828 -4.914 1 95.25 181 ALA B CA 1
ATOM 3149 C C . ALA B 1 181 ? -11.078 -32.219 -4.254 1 95.25 181 ALA B C 1
ATOM 3151 O O . ALA B 1 181 ? -11.992 -32.531 -3.492 1 95.25 181 ALA B O 1
ATOM 3152 N N . ASP B 1 182 ? -10.094 -33 -4.449 1 93.31 182 ASP B N 1
ATOM 3153 C CA . ASP B 1 182 ? -10.055 -34.344 -3.896 1 93.31 182 ASP B CA 1
ATOM 3154 C C . ASP B 1 182 ? -9.547 -34.344 -2.455 1 93.31 182 ASP B C 1
ATOM 3156 O O . ASP B 1 182 ? -9.391 -35.375 -1.837 1 93.31 182 ASP B O 1
ATOM 3160 N N . GLY B 1 183 ? -9.203 -33.125 -2.002 1 94.69 183 GLY B N 1
ATOM 3161 C CA . GLY B 1 183 ? -8.797 -33 -0.613 1 94.69 183 GLY B CA 1
ATOM 3162 C C . GLY B 1 183 ? -7.289 -32.938 -0.439 1 94.69 183 GLY B C 1
ATOM 3163 O O . GLY B 1 183 ? -6.793 -32.625 0.644 1 94.69 183 GLY B O 1
ATOM 3164 N N . SER B 1 184 ? -6.586 -33.188 -1.482 1 95.38 184 SER B N 1
ATOM 3165 C CA . SER B 1 184 ? -5.133 -33.125 -1.389 1 95.38 184 SER B CA 1
ATOM 3166 C C . SER B 1 184 ? -4.621 -31.688 -1.505 1 95.38 184 SER B C 1
ATOM 3168 O O . SER B 1 184 ? -5.375 -30.781 -1.872 1 95.38 184 SER B O 1
ATOM 3170 N N . ASP B 1 185 ? -3.43 -31.5 -1.106 1 97.69 185 ASP B N 1
ATOM 3171 C CA . ASP B 1 185 ? -2.748 -30.203 -1.215 1 97.69 185 ASP B CA 1
ATOM 3172 C C . ASP B 1 185 ? -1.25 -30.391 -1.44 1 97.69 185 ASP B C 1
ATOM 3174 O O . ASP B 1 185 ? -0.72 -31.5 -1.242 1 97.69 185 ASP B O 1
ATOM 3178 N N . VAL B 1 186 ? -0.651 -29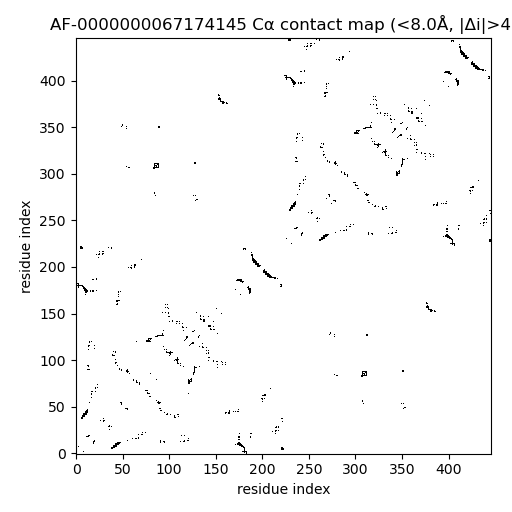.375 -1.952 1 98.25 186 VAL B N 1
ATOM 3179 C CA . VAL B 1 186 ? 0.783 -29.469 -2.205 1 98.25 186 VAL B CA 1
ATOM 3180 C C . VAL B 1 186 ? 1.408 -28.078 -2.133 1 98.25 186 VAL B C 1
ATOM 3182 O O . VAL B 1 186 ? 0.886 -27.125 -2.715 1 98.25 186 VAL B O 1
ATOM 3185 N N . HIS B 1 187 ? 2.424 -27.984 -1.353 1 98.56 187 HIS B N 1
ATOM 3186 C CA . HIS B 1 187 ? 3.248 -26.781 -1.27 1 98.56 187 HIS B CA 1
ATOM 3187 C C . HIS B 1 187 ? 4.406 -26.844 -2.26 1 98.56 187 HIS B C 1
ATOM 3189 O O . HIS B 1 187 ? 5.148 -27.828 -2.295 1 98.56 187 HIS B O 1
ATOM 3195 N N . ASN B 1 188 ? 4.484 -25.812 -3.15 1 98.44 188 ASN B N 1
ATOM 3196 C CA . ASN B 1 188 ? 5.594 -25.625 -4.078 1 98.44 188 ASN B CA 1
ATOM 3197 C C . ASN B 1 188 ? 5.863 -26.875 -4.895 1 98.44 188 ASN B C 1
ATOM 3199 O O . ASN B 1 188 ? 6.969 -27.422 -4.852 1 98.44 188 ASN B O 1
ATOM 3203 N N . PRO B 1 189 ? 4.906 -27.266 -5.641 1 98.31 189 PRO B N 1
ATOM 3204 C CA . PRO B 1 189 ? 4.988 -28.547 -6.332 1 98.31 189 PRO B CA 1
ATOM 3205 C C . PRO B 1 189 ? 6.223 -28.672 -7.219 1 98.31 189 PRO B C 1
ATOM 3207 O O . PRO B 1 189 ? 6.414 -27.859 -8.125 1 98.31 189 PRO B O 1
ATOM 3210 N N . GLY B 1 190 ? 6.961 -29.766 -6.934 1 98.19 190 GLY B N 1
ATOM 3211 C CA . GLY B 1 190 ? 8.031 -30.188 -7.824 1 98.19 190 GLY B CA 1
ATOM 3212 C C . GLY B 1 190 ? 9.359 -29.531 -7.52 1 98.19 190 GLY B C 1
ATOM 3213 O O . GLY B 1 190 ? 10.375 -29.859 -8.125 1 98.19 190 GLY B O 1
ATOM 3214 N N . ILE B 1 191 ? 9.414 -28.562 -6.598 1 98.38 191 ILE B N 1
ATOM 3215 C CA . ILE B 1 191 ? 10.648 -27.844 -6.32 1 98.38 191 ILE B CA 1
ATOM 3216 C C . ILE B 1 191 ? 11 -27.969 -4.836 1 98.38 191 ILE B C 1
ATOM 3218 O O . ILE B 1 191 ? 10.172 -27.672 -3.971 1 98.38 191 ILE B O 1
ATOM 3222 N N . GLU B 1 192 ? 12.117 -28.484 -4.555 1 97.88 192 GLU B N 1
ATOM 3223 C CA . GLU B 1 192 ? 12.75 -28.453 -3.238 1 97.88 192 GLU B CA 1
ATOM 3224 C C . GLU B 1 192 ? 14 -27.578 -3.246 1 97.88 192 GLU B C 1
ATOM 3226 O O . GLU B 1 192 ? 14.758 -27.578 -4.223 1 97.88 192 GLU B O 1
ATOM 3231 N N . LEU B 1 193 ? 14.148 -26.828 -2.236 1 96.62 193 LEU B N 1
ATOM 3232 C CA . LEU B 1 193 ? 15.305 -25.938 -2.174 1 96.62 193 LEU B CA 1
ATOM 3233 C C . LEU B 1 193 ? 15.758 -25.734 -0.731 1 96.62 193 LEU B C 1
ATOM 3235 O O . LEU B 1 193 ? 15.031 -26.078 0.205 1 96.62 193 LEU B O 1
ATOM 3239 N N . HIS B 1 194 ? 16.969 -25.344 -0.578 1 95.19 194 HIS B N 1
ATOM 3240 C CA . HIS B 1 194 ? 17.453 -24.859 0.71 1 95.19 194 HIS B CA 1
ATOM 3241 C C . HIS B 1 194 ? 18.188 -23.531 0.557 1 95.19 194 HIS B C 1
ATOM 3243 O O . HIS B 1 194 ? 18.609 -23.188 -0.544 1 95.19 194 HIS B O 1
ATOM 3249 N N . TRP B 1 195 ? 18.172 -22.828 1.635 1 92.81 195 TRP B N 1
ATOM 3250 C CA . TRP B 1 195 ? 18.891 -21.547 1.629 1 92.81 195 TRP B CA 1
ATOM 3251 C C . TRP B 1 195 ? 20.312 -21.734 2.139 1 92.81 195 TRP B C 1
ATOM 3253 O O . TRP B 1 195 ? 20.547 -22.375 3.166 1 92.81 195 TRP B O 1
ATOM 3263 N N . GLU B 1 196 ? 21.25 -21.172 1.367 1 94.62 196 GLU B N 1
ATOM 3264 C CA . GLU B 1 196 ? 22.625 -21.062 1.804 1 94.62 196 GLU B CA 1
ATOM 3265 C C . GLU B 1 196 ? 22.938 -19.641 2.275 1 94.62 196 GLU B C 1
ATOM 3267 O O . GLU B 1 196 ? 22.703 -18.672 1.55 1 94.62 196 GLU B O 1
ATOM 3272 N N . GLY B 1 197 ? 23.516 -19.562 3.5 1 91.38 197 GLY B N 1
ATOM 3273 C CA . GLY B 1 197 ? 23.766 -18.234 4.051 1 91.38 197 GLY B CA 1
ATOM 3274 C C . GLY B 1 197 ? 22.547 -17.609 4.695 1 91.38 197 GLY B C 1
ATOM 3275 O O . GLY B 1 197 ? 21.484 -18.25 4.781 1 91.38 197 GLY B O 1
ATOM 3276 N N . GLU B 1 198 ? 22.828 -16.422 5.27 1 83.12 198 GLU B N 1
ATOM 3277 C CA . GLU B 1 198 ? 21.719 -15.719 5.883 1 83.12 198 GLU B CA 1
ATOM 3278 C C . GLU B 1 198 ? 20.797 -15.102 4.828 1 83.12 198 GLU B C 1
ATOM 3280 O O . GLU B 1 198 ? 21.266 -14.617 3.795 1 83.12 198 GLU B O 1
ATOM 3285 N N . PRO B 1 199 ? 19.516 -15.273 5.188 1 71 199 PRO B N 1
ATOM 3286 C CA . PRO B 1 199 ? 18.625 -14.609 4.234 1 71 199 PRO B CA 1
ATOM 3287 C C . PRO B 1 199 ? 18.984 -13.141 4.016 1 71 199 PRO B C 1
ATOM 3289 O O . PRO B 1 199 ? 19.234 -12.414 4.98 1 71 199 PRO B O 1
ATOM 3292 N N . GLY B 1 200 ? 19.031 -12.719 2.777 1 72.88 200 GLY B N 1
ATOM 3293 C CA . GLY B 1 200 ? 19.453 -11.367 2.451 1 72.88 200 GLY B CA 1
ATOM 3294 C C . GLY B 1 200 ? 20.906 -11.273 2.027 1 72.88 200 GLY B C 1
ATOM 3295 O O . GLY B 1 200 ? 21.281 -10.367 1.286 1 72.88 200 GLY B O 1
ATOM 3296 N N . SER B 1 201 ? 21.688 -12.188 2.539 1 81.56 201 SER B N 1
ATOM 3297 C CA . SER B 1 201 ? 23.094 -12.234 2.143 1 81.56 201 SER B CA 1
ATOM 3298 C C . SER B 1 201 ? 23.438 -13.539 1.429 1 81.56 201 SER B C 1
ATOM 3300 O O . SER B 1 201 ? 24.422 -13.617 0.69 1 81.56 201 SER B O 1
ATOM 3302 N N . GLY B 1 202 ? 22.578 -14.445 1.658 1 91.38 202 GLY B N 1
ATOM 3303 C CA . GLY B 1 202 ? 22.734 -15.734 1.003 1 91.38 202 GLY B CA 1
ATOM 3304 C C . GLY B 1 202 ? 21.875 -15.883 -0.238 1 91.38 202 GLY B C 1
ATOM 3305 O O . GLY B 1 202 ? 21.562 -14.891 -0.904 1 91.38 202 GLY B O 1
ATOM 3306 N N . PHE B 1 203 ? 21.719 -17.188 -0.663 1 93.94 203 PHE B N 1
ATOM 3307 C CA . PHE B 1 203 ? 20.953 -17.469 -1.865 1 93.94 203 PHE B CA 1
ATOM 3308 C C . PHE B 1 203 ? 20.312 -18.844 -1.789 1 93.94 203 PHE B C 1
ATOM 3310 O O . PHE B 1 203 ? 20.828 -19.734 -1.121 1 93.94 203 PHE B O 1
ATOM 3317 N N . PRO B 1 204 ? 19.094 -18.938 -2.396 1 95.75 204 PRO B N 1
ATOM 3318 C CA . PRO B 1 204 ? 18.469 -20.266 -2.463 1 95.75 204 PRO B CA 1
ATOM 3319 C C . PRO B 1 204 ? 19.203 -21.203 -3.422 1 95.75 204 PRO B C 1
ATOM 3321 O O . PRO B 1 204 ? 19.688 -20.781 -4.469 1 95.75 204 PRO B O 1
ATOM 3324 N N . VAL B 1 205 ? 19.25 -22.422 -3.033 1 97.12 205 VAL B N 1
ATOM 3325 C CA . VAL B 1 205 ? 19.797 -23.516 -3.85 1 97.12 205 VAL B CA 1
ATOM 3326 C C . VAL B 1 205 ? 18.703 -24.547 -4.121 1 97.12 205 VAL B C 1
ATOM 3328 O O . VAL B 1 205 ? 18.109 -25.094 -3.186 1 97.12 205 VAL B O 1
ATOM 3331 N N . VAL B 1 206 ? 18.469 -24.781 -5.375 1 98.12 206 VAL B N 1
ATOM 3332 C CA . VAL B 1 206 ? 17.469 -25.766 -5.77 1 98.12 206 VAL B CA 1
ATOM 3333 C C . VAL B 1 206 ? 18.031 -27.172 -5.633 1 98.12 206 VAL B C 1
ATOM 3335 O O . VAL B 1 206 ? 19.016 -27.516 -6.297 1 98.12 206 VAL B O 1
ATOM 3338 N N . ASP B 1 207 ? 17.406 -27.938 -4.773 1 98.38 207 ASP B N 1
ATOM 3339 C CA . ASP B 1 207 ? 17.828 -29.312 -4.562 1 98.38 207 ASP B CA 1
ATOM 3340 C C . ASP B 1 207 ? 17.203 -30.25 -5.598 1 98.38 207 ASP B C 1
ATOM 3342 O O . ASP B 1 207 ? 17.875 -31.156 -6.105 1 98.38 207 ASP B O 1
ATOM 3346 N N . THR B 1 208 ? 15.969 -30.062 -5.895 1 98.12 208 THR B N 1
ATOM 3347 C CA . THR B 1 208 ? 15.25 -30.844 -6.902 1 98.12 208 THR B CA 1
ATOM 3348 C C . THR B 1 208 ? 14.289 -29.953 -7.688 1 98.12 208 THR B C 1
ATOM 3350 O O . THR B 1 208 ? 13.711 -29.016 -7.133 1 98.12 208 THR B O 1
ATOM 3353 N N . ASP B 1 209 ? 14.164 -30.219 -8.93 1 98.38 209 ASP B N 1
ATOM 3354 C CA . ASP B 1 209 ? 13.188 -29.609 -9.828 1 98.38 209 ASP B CA 1
ATOM 3355 C C . ASP B 1 209 ? 12.539 -30.656 -10.727 1 98.38 209 ASP B C 1
ATOM 3357 O O . ASP B 1 209 ? 13.172 -31.156 -11.656 1 98.38 209 ASP B O 1
ATOM 3361 N N . ASP B 1 210 ? 11.336 -30.938 -10.43 1 98 210 ASP B N 1
ATOM 3362 C CA . ASP B 1 210 ? 10.57 -31.906 -11.203 1 98 210 ASP B CA 1
ATOM 3363 C C . ASP B 1 210 ? 9.336 -31.266 -11.828 1 98 210 ASP B C 1
ATOM 3365 O O . ASP B 1 210 ? 8.25 -31.312 -11.25 1 98 210 ASP B O 1
ATOM 3369 N N . PRO B 1 211 ? 9.422 -30.781 -13.047 1 94.44 211 PRO B N 1
ATOM 3370 C CA . PRO B 1 211 ? 8.312 -30.094 -13.695 1 94.44 211 PRO B CA 1
ATOM 3371 C C . PRO B 1 211 ? 7.074 -30.969 -13.859 1 94.44 211 PRO B C 1
ATOM 3373 O O . PRO B 1 211 ? 5.957 -30.453 -13.977 1 94.44 211 PRO B O 1
ATOM 3376 N N . SER B 1 212 ? 7.234 -32.25 -13.836 1 97.38 212 SER B N 1
ATOM 3377 C CA . SER B 1 212 ? 6.098 -33.125 -14.031 1 97.38 212 SER B CA 1
ATOM 3378 C C . SER B 1 212 ? 5.125 -33.062 -12.859 1 97.38 212 SER B C 1
ATOM 3380 O O . SER B 1 212 ? 3.975 -33.5 -12.977 1 97.38 212 SER B O 1
ATOM 3382 N N . ALA B 1 213 ? 5.625 -32.531 -11.758 1 98.19 213 ALA B N 1
ATOM 3383 C CA . ALA B 1 213 ? 4.758 -32.375 -10.602 1 98.19 213 ALA B CA 1
ATOM 3384 C C . ALA B 1 213 ? 3.574 -31.469 -10.93 1 98.19 213 ALA B C 1
ATOM 3386 O O . ALA B 1 213 ? 2.467 -31.672 -10.43 1 98.19 213 ALA B O 1
ATOM 3387 N N . ILE B 1 214 ? 3.76 -30.484 -11.742 1 98.19 214 ILE B N 1
ATOM 3388 C CA . ILE B 1 214 ? 2.691 -29.562 -12.117 1 98.19 214 ILE B CA 1
ATOM 3389 C C . ILE B 1 214 ? 1.724 -30.266 -13.07 1 98.19 214 ILE B C 1
ATOM 3391 O O . ILE B 1 214 ? 0.511 -30.062 -13 1 98.19 214 ILE B O 1
ATOM 3395 N N . ASP B 1 215 ? 2.275 -31.094 -13.977 1 97.62 215 ASP B N 1
ATOM 3396 C CA . ASP B 1 215 ? 1.417 -31.906 -14.844 1 97.62 215 ASP B CA 1
ATOM 3397 C C . ASP B 1 215 ? 0.49 -32.781 -14.023 1 97.62 215 ASP B C 1
ATOM 3399 O O . ASP B 1 215 ? -0.694 -32.938 -14.336 1 97.62 215 ASP B O 1
ATOM 3403 N N . GLU B 1 216 ? 1.088 -33.375 -13.062 1 96.88 216 GLU B N 1
ATOM 3404 C CA . GLU B 1 216 ? 0.312 -34.25 -12.172 1 96.88 216 GLU B CA 1
ATOM 3405 C C . GLU B 1 216 ? -0.759 -33.469 -11.43 1 96.88 216 GLU B C 1
ATOM 3407 O O . GLU B 1 216 ? -1.887 -33.938 -11.266 1 96.88 216 GLU B O 1
ATOM 3412 N N . LEU B 1 217 ? -0.384 -32.281 -10.945 1 97.31 217 LEU B N 1
ATOM 3413 C CA . LEU B 1 217 ? -1.322 -31.406 -10.266 1 97.31 217 LEU B CA 1
ATOM 3414 C C . LEU B 1 217 ? -2.514 -31.078 -11.156 1 97.31 217 LEU B C 1
ATOM 3416 O O . LEU B 1 217 ? -3.662 -31.141 -10.711 1 97.31 217 LEU B O 1
ATOM 3420 N N . VAL B 1 218 ? -2.293 -30.75 -12.445 1 97.38 218 VAL B N 1
ATOM 3421 C CA . VAL B 1 218 ? -3.338 -30.422 -13.414 1 97.38 218 VAL B CA 1
ATOM 3422 C C . VAL B 1 218 ? -4.238 -31.641 -13.625 1 97.38 218 VAL B C 1
ATOM 3424 O O . VAL B 1 218 ? -5.465 -31.516 -13.633 1 97.38 218 VAL B O 1
ATOM 3427 N N . ARG B 1 219 ? -3.643 -32.812 -13.773 1 94.31 219 ARG B N 1
ATOM 3428 C CA . ARG B 1 219 ? -4.398 -34.031 -13.992 1 94.31 219 ARG B CA 1
ATOM 3429 C C . ARG B 1 219 ? -5.32 -34.344 -12.812 1 94.31 219 ARG B C 1
ATOM 3431 O O . ARG B 1 219 ? -6.492 -34.656 -13 1 94.31 219 ARG B O 1
ATOM 3438 N N . ARG B 1 220 ? -4.785 -34.125 -11.672 1 94.38 220 ARG B N 1
ATOM 3439 C CA . ARG B 1 220 ? -5.559 -34.406 -10.461 1 94.38 220 ARG B CA 1
ATOM 3440 C C . ARG B 1 220 ? -6.695 -33.406 -10.305 1 94.38 220 ARG B C 1
ATOM 3442 O O . ARG B 1 220 ? -7.773 -33.75 -9.82 1 94.38 220 ARG B O 1
ATOM 3449 N N . ALA B 1 221 ? -6.453 -32.188 -10.633 1 94.06 221 ALA B N 1
ATOM 3450 C CA . ALA B 1 221 ? -7.445 -31.109 -10.477 1 94.06 221 ALA B CA 1
ATOM 3451 C C . ALA B 1 221 ? -8.586 -31.281 -11.477 1 94.06 221 ALA B C 1
ATOM 3453 O O . ALA B 1 221 ? -9.688 -30.766 -11.266 1 94.06 221 ALA B O 1
ATOM 3454 N N . ALA B 1 222 ? -8.398 -31.922 -12.586 1 88.94 222 ALA B N 1
ATOM 3455 C CA . ALA B 1 222 ? -9.391 -32.125 -13.641 1 88.94 222 ALA B CA 1
ATOM 3456 C C . ALA B 1 222 ? -10.352 -33.25 -13.289 1 88.94 222 ALA B C 1
ATOM 3458 O O . ALA B 1 222 ? -11.43 -33.375 -13.867 1 88.94 222 ALA B O 1
ATOM 3459 N N . ASN B 1 223 ? -9.961 -34.094 -12.43 1 79 223 ASN B N 1
ATOM 3460 C CA . ASN B 1 223 ? -10.797 -35.25 -12.078 1 79 223 ASN B CA 1
ATOM 3461 C C . ASN B 1 223 ? -11.641 -34.969 -10.844 1 79 223 ASN B C 1
ATOM 3463 O O . ASN B 1 223 ? -12.406 -35.812 -10.398 1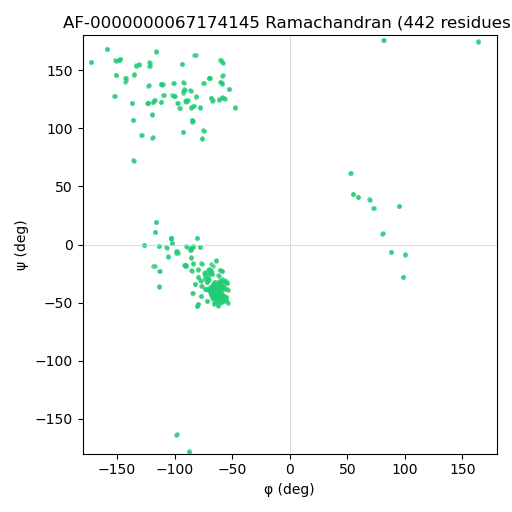 79 223 ASN B O 1
#

Secondary structure (DSSP, 8-state):
----TTEEEEEE-TT-HHHHHHHHHHHHHHHHTT-TTT-EEEEEE--HHHHHTS---HHHHHHHHHHHHHHSGGG------S-GGGS----HHHHHHHHHHHTT-HHHHHHHHHHHHHHHHTT---TTSHHHHHHHHHT-TT--HHHHHHHHHHTTTHHHHHHHHHHHGGG--SSSEEE-TTS-EEESTTEEEEEESSTTTSEEEEEEE-THHHHHHHHHHH-/----TTEEEEEE-TT-HHHHHHHHHHHHHHHHTT-TTT-EEEEEE--HHHHHTS---HHHHHHHHHHHHHHSGGG------S-GGGS----HHHHHHHHHHHTT-HHHHHHHHHHHHHHHHTT---TTSHHHHHHHHHT-TT--HHHHHHHHHHTTTHHHHHHHHHHHGGG--SSSEEE-TTS-EEESTTEEEEEESSTTTSEEEEEEE-THHHHHHHHHHH-